Protein AF-A0A8T1TM56-F1 (afdb_monomer)

Foldseek 3Di:
DDDDDDDDDDPPPPPPPPPPPPFFQWAKKKKKFKFLALVCFPDLPGATFKIKIFRDPDDFDWASPQDDPPPPFSIGITIDIDTWLPDCPICCAPPVVCSRRPQFWKKKKFAFAFPCQCVGSVRTGMIMIGRAQQAWAAPGQAKTWHKFAAPLQKIKIWIARGRHRDHDIDIDIDDSVQQVVQGGDRRMGMYIDDGHWFKKKKKFWDQDQPPQPPAAQTQKIKMFTDRRPPFDWDNGWDDPGPRTITIDIDTPVCVQVVNCRNNPQFWKKKKWAFDFPPQQRNVRTGIIMMHRAQQEWGAPDQAKIWHKFAAPLQKIKIWIARGRHPPHTDDMDIDDSVQRVVLGRDRRMGMYIDHGHWKKKKKKFWQQDADFFPPDDATQKIKIFIDSHPDPQDFDRTFDDPGPRTITIDIDTPVCVVVVNCVRRPPFDKDKDWDFAPPDDPDPVRTGIIMMGGDPPDDGDD

Nearest PDB structures (foldseek):
  6fhy-assembly1_A  TM=1.916E-01  e=1.959E-01  Photorhabdus asymbiotica
  7b7c-assembly1_A  TM=1.615E-01  e=6.651E-02  Photorhabdus laumondii
  1e3m-assembly1_A  TM=2.905E-01  e=7.307E+00  Escherichia coli
  1nbi-assembly1_D  TM=2.776E-01  e=9.572E+00  Rattus norvegicus

Organism: NCBI:txid29920

Mean predicted aligned error: 11.41 Å

Structure (mmCIF, N/CA/C/O backbone):
data_AF-A0A8T1TM56-F1
#
_entry.id   AF-A0A8T1TM56-F1
#
loop_
_atom_site.group_PDB
_atom_site.id
_atom_site.type_symbol
_atom_site.label_atom_id
_atom_site.label_alt_id
_atom_site.label_comp_id
_atom_site.label_asym_id
_atom_site.label_entity_id
_atom_site.label_seq_id
_atom_site.pdbx_PDB_ins_code
_atom_site.Cartn_x
_atom_site.Cartn_y
_atom_site.Cartn_z
_atom_site.occupancy
_atom_site.B_iso_or_equiv
_atom_site.auth_seq_id
_atom_site.auth_comp_id
_atom_site.auth_asym_id
_atom_site.auth_atom_id
_atom_site.pdbx_PDB_model_num
ATOM 1 N N . MET A 1 1 ? -39.319 -53.053 -47.010 1.00 33.44 1 MET A N 1
ATOM 2 C CA . MET A 1 1 ? -38.048 -53.493 -47.631 1.00 33.44 1 MET A CA 1
ATOM 3 C C . MET A 1 1 ? -37.377 -52.268 -48.248 1.00 33.44 1 MET A C 1
ATOM 5 O O . MET A 1 1 ? -38.097 -51.521 -48.885 1.00 33.44 1 MET A O 1
ATOM 9 N N . LYS A 1 2 ? -36.079 -52.072 -47.933 1.00 36.56 2 LYS A N 1
ATOM 10 C CA . LYS A 1 2 ? -35.022 -51.106 -48.367 1.00 36.56 2 LYS A CA 1
ATOM 11 C C . LYS A 1 2 ? -35.325 -49.972 -49.393 1.00 36.56 2 LYS A C 1
ATOM 13 O O . LYS A 1 2 ? -36.156 -50.190 -50.260 1.00 36.56 2 LYS A O 1
ATOM 18 N N . PRO A 1 3 ? -34.526 -48.866 -49.450 1.00 42.44 3 PRO A N 1
ATOM 19 C CA . PRO A 1 3 ? -33.247 -48.623 -48.753 1.00 42.44 3 PRO A CA 1
ATOM 20 C C . PRO A 1 3 ? -33.038 -47.230 -48.105 1.00 42.44 3 PRO A C 1
ATOM 22 O O . PRO A 1 3 ? -33.650 -46.222 -48.443 1.00 42.44 3 PRO A O 1
ATOM 25 N N . PHE A 1 4 ? -32.044 -47.229 -47.214 1.00 36.28 4 PHE A N 1
ATOM 26 C CA . PHE A 1 4 ? -31.217 -46.119 -46.734 1.00 36.28 4 PHE A CA 1
ATOM 27 C C . PHE A 1 4 ? -30.741 -45.153 -47.840 1.00 36.28 4 PHE A C 1
ATOM 29 O O . PHE A 1 4 ? -30.242 -45.594 -48.877 1.00 36.28 4 PHE A O 1
ATOM 36 N N . ARG A 1 5 ? -30.744 -43.843 -47.549 1.00 35.78 5 ARG A N 1
ATOM 37 C CA . ARG A 1 5 ? -29.879 -42.845 -48.203 1.00 35.78 5 ARG A CA 1
ATOM 38 C C . ARG A 1 5 ? -29.124 -42.036 -47.146 1.00 35.78 5 ARG A C 1
ATOM 40 O O . ARG A 1 5 ? -29.722 -41.228 -46.445 1.00 35.78 5 ARG A O 1
ATOM 47 N N . LEU A 1 6 ? -27.807 -42.240 -47.076 1.00 34.81 6 LEU A N 1
ATOM 48 C CA . LEU A 1 6 ? -26.863 -41.305 -46.459 1.00 34.81 6 LEU A CA 1
ATOM 49 C C . LEU A 1 6 ? -26.842 -40.012 -47.290 1.00 34.81 6 LEU A C 1
ATOM 51 O O . LEU A 1 6 ? -26.606 -40.063 -48.499 1.00 34.81 6 LEU A O 1
ATOM 55 N N . ARG A 1 7 ? -27.049 -38.858 -46.651 1.00 38.75 7 ARG A N 1
ATOM 56 C CA . ARG A 1 7 ? -26.718 -37.544 -47.215 1.00 38.75 7 ARG A CA 1
ATOM 57 C C . ARG A 1 7 ? -25.568 -36.932 -46.415 1.00 38.75 7 ARG A C 1
ATOM 59 O O . ARG A 1 7 ? -25.733 -36.607 -45.249 1.00 38.75 7 ARG A O 1
ATOM 66 N N . SER A 1 8 ? -24.422 -36.858 -47.093 1.00 34.03 8 SER A N 1
ATOM 67 C CA . SER A 1 8 ? -23.335 -35.875 -46.981 1.00 34.03 8 SER A CA 1
ATOM 68 C C . SER A 1 8 ? -23.067 -35.247 -45.606 1.00 34.03 8 SER A C 1
ATOM 70 O O . SER A 1 8 ? -23.725 -34.281 -45.220 1.00 34.03 8 SER A O 1
ATOM 72 N N . LEU A 1 9 ? -21.992 -35.696 -44.948 1.00 33.31 9 LEU A N 1
ATOM 73 C CA . LEU A 1 9 ? -21.233 -34.830 -44.049 1.00 33.31 9 LEU A CA 1
ATOM 74 C C . LEU A 1 9 ? -20.604 -33.705 -44.883 1.00 33.31 9 LEU A C 1
ATOM 76 O O . LEU A 1 9 ? -19.809 -33.967 -45.786 1.00 33.31 9 LEU A O 1
ATOM 80 N N . GLY A 1 10 ? -20.983 -32.462 -44.592 1.00 33.88 10 GLY A N 1
ATOM 81 C CA . GLY A 1 10 ? -20.265 -31.286 -45.062 1.00 33.88 10 GLY A CA 1
ATOM 82 C C . GLY A 1 10 ? -18.904 -31.234 -44.379 1.00 33.88 10 GLY A C 1
ATOM 83 O O . GLY A 1 10 ? -18.822 -31.096 -43.161 1.00 33.88 10 GLY A O 1
ATOM 84 N N . VAL A 1 11 ? -17.842 -31.371 -45.166 1.00 34.59 11 VAL A N 1
ATOM 85 C CA . VAL A 1 11 ? -16.475 -31.075 -44.739 1.00 34.59 11 VAL A CA 1
ATOM 86 C C . VAL A 1 11 ? -16.396 -29.562 -44.548 1.00 34.59 11 VAL A C 1
ATOM 88 O O . VAL A 1 11 ? -16.284 -28.812 -45.514 1.00 34.59 11 VAL A O 1
ATOM 91 N N . ALA A 1 12 ? -16.512 -29.104 -43.303 1.00 35.00 12 ALA A N 1
ATOM 92 C CA . ALA A 1 12 ? -16.089 -27.763 -42.936 1.00 35.00 12 ALA A CA 1
ATOM 93 C C . ALA A 1 12 ? -14.560 -27.736 -43.042 1.00 35.00 12 ALA A C 1
ATOM 95 O O . ALA A 1 12 ? -13.859 -28.313 -42.212 1.00 35.00 12 ALA A O 1
ATOM 96 N N . ALA A 1 13 ? -14.052 -27.117 -44.106 1.00 35.62 13 ALA A N 1
ATOM 97 C CA . ALA A 1 13 ? -12.645 -26.782 -44.231 1.00 35.62 13 ALA A CA 1
ATOM 98 C C . ALA A 1 13 ? -12.301 -25.754 -43.144 1.00 35.62 13 ALA A C 1
ATOM 100 O O . ALA A 1 13 ? -12.491 -24.552 -43.314 1.00 35.62 13 ALA A O 1
ATOM 101 N N . PHE A 1 14 ? -11.829 -26.245 -42.000 1.00 33.16 14 PHE A N 1
ATOM 102 C CA . PHE A 1 14 ? -11.077 -25.444 -41.048 1.00 33.16 14 PHE A CA 1
ATOM 103 C C . PHE A 1 14 ? -9.739 -25.119 -41.719 1.00 33.16 14 PHE A C 1
ATOM 105 O O . PHE A 1 14 ? -8.826 -25.943 -41.740 1.00 33.16 14 PHE A O 1
ATOM 112 N N . PHE A 1 15 ? -9.631 -23.931 -42.312 1.00 32.38 15 PHE A N 1
ATOM 113 C CA . PHE A 1 15 ? -8.329 -23.338 -42.589 1.00 32.38 15 PHE A CA 1
ATOM 114 C C . PHE A 1 15 ? -7.702 -22.991 -41.237 1.00 32.38 15 PHE A C 1
ATOM 116 O O . PHE A 1 15 ? -7.883 -21.899 -40.704 1.00 32.38 15 PHE A O 1
ATOM 123 N N . LEU A 1 16 ? -6.986 -23.957 -40.660 1.00 32.84 16 LEU A N 1
ATOM 124 C CA . LEU A 1 16 ? -5.926 -23.664 -39.712 1.00 32.84 16 LEU A CA 1
ATOM 125 C C . LEU A 1 16 ? -4.873 -22.895 -40.515 1.00 32.84 16 LEU A C 1
ATOM 127 O O . LEU A 1 16 ? -4.076 -23.486 -41.242 1.00 32.84 16 LEU A O 1
ATOM 131 N N . ALA A 1 17 ? -4.903 -21.567 -40.434 1.00 34.75 17 ALA A N 1
ATOM 132 C CA . ALA A 1 17 ? -3.710 -20.786 -40.690 1.00 34.75 17 ALA A CA 1
ATOM 133 C C . ALA A 1 17 ? -2.727 -21.167 -39.580 1.00 34.75 17 ALA A C 1
ATOM 135 O O . ALA A 1 17 ? -2.726 -20.582 -38.499 1.00 34.75 17 ALA A O 1
ATOM 136 N N . ALA A 1 18 ? -1.946 -22.221 -39.816 1.00 33.09 18 ALA A N 1
ATOM 137 C CA . ALA A 1 18 ? -0.677 -22.371 -39.142 1.00 33.09 18 ALA A CA 1
ATOM 138 C C . ALA A 1 18 ? 0.119 -21.128 -39.544 1.00 33.09 18 ALA A C 1
ATOM 140 O O . ALA A 1 18 ? 0.617 -21.040 -40.665 1.00 33.09 18 ALA A O 1
ATOM 141 N N . ALA A 1 19 ? 0.136 -20.120 -38.670 1.00 34.47 19 ALA A N 1
ATOM 142 C CA . ALA A 1 19 ? 1.209 -19.154 -38.687 1.00 34.47 19 ALA A CA 1
ATOM 143 C C . ALA A 1 19 ? 2.470 -19.996 -38.516 1.00 34.47 19 ALA A C 1
ATOM 145 O O . ALA A 1 19 ? 2.723 -20.537 -37.440 1.00 34.47 19 ALA A O 1
ATOM 146 N N . ASP A 1 20 ? 3.169 -20.211 -39.623 1.00 32.41 20 ASP A N 1
ATOM 147 C CA . ASP A 1 20 ? 4.512 -20.748 -39.632 1.00 32.41 20 ASP A CA 1
ATOM 148 C C . ASP A 1 20 ? 5.365 -19.722 -38.884 1.00 32.41 20 ASP A C 1
ATOM 150 O O . ASP A 1 20 ? 5.883 -18.763 -39.452 1.00 32.41 20 ASP A O 1
ATOM 154 N N . THR A 1 21 ? 5.403 -19.832 -37.556 1.00 41.03 21 THR A N 1
ATOM 155 C CA . THR A 1 21 ? 6.410 -19.164 -36.748 1.00 41.03 21 THR A CA 1
ATOM 156 C C . THR A 1 21 ? 7.691 -19.933 -37.008 1.00 41.03 21 THR A C 1
ATOM 158 O O . THR A 1 21 ? 8.106 -20.756 -36.188 1.00 41.03 21 THR A O 1
ATOM 161 N N . THR A 1 22 ? 8.297 -19.710 -38.173 1.00 40.97 22 THR A N 1
ATOM 162 C CA . THR A 1 22 ? 9.705 -20.013 -38.378 1.00 40.97 22 THR A CA 1
ATOM 163 C C . THR A 1 22 ? 10.432 -19.269 -37.267 1.00 40.97 22 THR A C 1
ATOM 165 O O . THR A 1 22 ? 10.581 -18.048 -37.339 1.00 40.97 22 THR A O 1
ATOM 168 N N . GLN A 1 23 ? 10.776 -19.972 -36.182 1.00 46.00 23 GLN A N 1
ATOM 169 C CA . GLN A 1 23 ? 11.646 -19.426 -35.151 1.00 46.00 23 GLN A CA 1
ATOM 170 C C . GLN A 1 23 ? 12.880 -18.933 -35.893 1.00 46.00 23 GLN A C 1
ATOM 172 O O . GLN A 1 23 ? 13.526 -19.705 -36.609 1.00 46.00 23 GLN A O 1
ATOM 177 N N . ALA A 1 24 ? 13.124 -17.627 -35.821 1.00 53.34 24 ALA A N 1
ATOM 178 C CA . ALA A 1 24 ? 14.288 -17.037 -36.446 1.00 53.34 24 ALA A CA 1
ATOM 179 C C . ALA A 1 24 ? 15.535 -17.776 -35.941 1.00 53.34 24 ALA A C 1
ATOM 181 O O . ALA A 1 24 ? 15.563 -18.241 -34.798 1.00 53.34 24 ALA A O 1
ATOM 182 N N . ALA A 1 25 ? 16.541 -17.932 -36.805 1.00 60.72 25 ALA A N 1
ATOM 183 C CA . ALA A 1 25 ? 17.778 -18.598 -36.422 1.00 60.72 25 ALA A CA 1
ATOM 184 C C . ALA A 1 25 ? 18.311 -17.978 -35.112 1.00 60.72 25 ALA A C 1
ATOM 186 O O . ALA A 1 25 ? 18.329 -16.748 -34.999 1.00 60.72 25 ALA A O 1
ATOM 187 N N . PRO A 1 26 ? 18.688 -18.796 -34.112 1.00 67.25 26 PRO A N 1
ATOM 188 C CA . PRO A 1 26 ? 19.128 -18.283 -32.824 1.00 67.25 26 PRO A CA 1
ATOM 189 C C . PRO A 1 26 ? 20.358 -17.394 -33.017 1.00 67.25 26 PRO A C 1
ATOM 191 O O . PRO A 1 26 ? 21.300 -17.783 -33.708 1.00 67.25 26 PRO A O 1
ATOM 194 N N . ILE A 1 27 ? 20.334 -16.205 -32.413 1.00 75.88 27 ILE A N 1
ATOM 195 C CA . ILE A 1 27 ? 21.499 -15.326 -32.323 1.00 75.88 27 ILE A CA 1
ATOM 196 C C . ILE A 1 27 ? 22.204 -15.585 -30.990 1.00 75.88 27 ILE A C 1
ATOM 198 O O . ILE A 1 27 ? 21.574 -15.911 -29.983 1.00 75.88 27 ILE A O 1
ATOM 202 N N . ASP A 1 28 ? 23.522 -15.462 -30.959 1.00 81.94 28 ASP A N 1
ATOM 203 C CA . ASP A 1 28 ? 24.213 -15.389 -29.678 1.00 81.94 28 ASP A CA 1
ATOM 204 C C . ASP A 1 28 ? 24.053 -13.967 -29.131 1.00 81.94 28 ASP A C 1
ATOM 206 O O . ASP A 1 28 ? 24.032 -12.998 -29.889 1.00 81.94 28 ASP A O 1
ATOM 210 N N . LEU A 1 29 ? 23.906 -13.838 -27.817 1.00 86.69 29 LEU A N 1
ATOM 211 C CA . LEU A 1 29 ? 23.803 -12.570 -27.108 1.00 86.69 29 LEU A CA 1
ATOM 212 C C . LEU A 1 29 ? 24.796 -12.548 -25.951 1.00 86.69 29 LEU A C 1
ATOM 214 O O . LEU A 1 29 ? 24.816 -13.445 -25.100 1.00 86.69 29 LEU A O 1
ATOM 218 N N . GLU A 1 30 ? 25.575 -11.477 -25.897 1.00 90.31 30 GLU A N 1
ATOM 219 C CA . GLU A 1 30 ? 26.407 -11.117 -24.756 1.00 90.31 30 GLU A CA 1
ATOM 220 C C . GLU A 1 30 ? 25.737 -9.966 -24.009 1.00 90.31 30 GLU A C 1
ATOM 222 O O . GLU A 1 30 ? 25.539 -8.886 -24.565 1.00 90.31 30 GLU A O 1
ATOM 227 N N . ALA A 1 31 ? 25.344 -10.218 -22.760 1.00 90.62 31 ALA A N 1
ATOM 228 C CA . ALA A 1 31 ? 24.616 -9.283 -21.918 1.00 90.62 31 ALA A CA 1
ATOM 229 C C . ALA A 1 31 ? 25.491 -8.743 -20.785 1.00 90.62 31 ALA A C 1
ATOM 231 O O . ALA A 1 31 ? 25.945 -9.494 -19.923 1.00 90.62 31 ALA A O 1
ATOM 232 N N . THR A 1 32 ? 25.648 -7.426 -20.741 1.00 92.06 32 THR A N 1
ATOM 233 C CA . THR A 1 32 ? 26.204 -6.694 -19.605 1.00 92.06 32 THR A CA 1
ATOM 234 C C . THR A 1 32 ? 25.086 -6.374 -18.621 1.00 92.06 32 THR A C 1
ATOM 236 O O . THR A 1 32 ? 24.166 -5.623 -18.947 1.00 92.06 32 THR A O 1
ATOM 239 N N . VAL A 1 33 ? 25.169 -6.926 -17.414 1.00 92.44 33 VAL A N 1
ATOM 240 C CA . VAL A 1 33 ? 24.226 -6.730 -16.306 1.00 92.44 33 VAL A CA 1
ATOM 241 C C . VAL A 1 33 ? 24.871 -5.815 -15.271 1.00 92.44 33 VAL A C 1
ATOM 243 O O . VAL A 1 33 ? 25.929 -6.138 -14.745 1.00 92.44 33 VAL A O 1
ATOM 246 N N . VAL A 1 34 ? 24.259 -4.670 -14.982 1.00 93.25 34 VAL A N 1
ATOM 247 C CA . VAL A 1 34 ? 24.831 -3.617 -14.133 1.00 93.25 34 VAL A CA 1
ATOM 248 C C . VAL A 1 34 ? 24.141 -3.582 -12.775 1.00 93.25 34 VAL A C 1
ATOM 250 O O . VAL A 1 34 ? 22.920 -3.435 -12.702 1.00 93.25 34 VAL A O 1
ATOM 253 N N . TYR A 1 35 ? 24.936 -3.638 -11.708 1.00 92.62 35 TYR A N 1
ATOM 254 C CA . TYR A 1 35 ? 24.493 -3.547 -10.315 1.00 92.62 35 TYR A CA 1
ATOM 255 C C . TYR A 1 35 ? 25.014 -2.278 -9.634 1.00 92.62 35 TYR A C 1
ATOM 257 O O . TYR A 1 35 ? 25.984 -1.669 -10.088 1.00 92.62 35 TYR A O 1
ATOM 265 N N . THR A 1 36 ? 24.399 -1.898 -8.512 1.00 91.25 36 THR A N 1
ATOM 266 C CA . THR A 1 36 ? 24.828 -0.760 -7.673 1.00 91.25 36 THR A CA 1
ATOM 267 C C . THR A 1 36 ? 25.642 -1.170 -6.446 1.00 91.25 36 THR A C 1
ATOM 269 O O . THR A 1 36 ? 26.138 -0.307 -5.724 1.00 91.25 36 THR A O 1
ATOM 272 N N . ALA A 1 37 ? 25.795 -2.472 -6.195 1.00 89.56 37 ALA A N 1
ATOM 273 C CA . ALA A 1 37 ? 26.653 -3.004 -5.144 1.00 89.56 37 ALA A CA 1
ATOM 274 C C . ALA A 1 37 ? 27.521 -4.144 -5.687 1.00 89.56 37 ALA A C 1
ATOM 276 O O . ALA A 1 37 ? 27.059 -4.987 -6.451 1.00 89.56 37 ALA A O 1
ATOM 277 N N . SER A 1 38 ? 28.787 -4.194 -5.270 1.00 86.19 38 SER A N 1
ATOM 278 C CA . SER A 1 38 ? 29.739 -5.211 -5.737 1.00 86.19 38 SER A CA 1
ATOM 279 C C . SER A 1 38 ? 29.372 -6.633 -5.302 1.00 86.19 38 SER A C 1
ATOM 281 O O . SER A 1 38 ? 29.678 -7.586 -6.014 1.00 86.19 38 SER A O 1
ATOM 283 N N . GLY A 1 39 ? 28.712 -6.780 -4.147 1.00 83.69 39 GLY A N 1
ATOM 284 C CA . GLY A 1 39 ? 28.292 -8.074 -3.596 1.00 83.69 39 GLY A CA 1
ATOM 285 C C . GLY A 1 39 ? 27.106 -8.722 -4.315 1.00 83.69 39 GLY A C 1
ATOM 286 O O . GLY A 1 39 ? 26.862 -9.909 -4.124 1.00 83.69 39 GLY A O 1
ATOM 287 N N . ASP A 1 40 ? 26.399 -7.967 -5.155 1.00 84.44 40 ASP A N 1
ATOM 288 C CA . ASP A 1 40 ? 25.241 -8.452 -5.914 1.00 84.44 40 ASP A CA 1
ATOM 289 C C . ASP A 1 40 ? 25.647 -9.258 -7.153 1.00 84.44 40 ASP A C 1
ATOM 291 O O . ASP A 1 40 ? 24.851 -9.984 -7.747 1.00 84.44 40 ASP A O 1
ATOM 295 N N . CYS A 1 41 ? 26.910 -9.158 -7.541 1.00 72.25 41 CYS A N 1
ATOM 296 C CA . CYS A 1 41 ? 27.416 -9.773 -8.743 1.00 72.25 41 CYS A CA 1
ATOM 297 C C . CYS A 1 41 ? 27.675 -11.264 -8.587 1.00 72.25 41 CYS A C 1
ATOM 299 O O . CYS A 1 41 ? 28.446 -11.695 -7.733 1.00 72.25 41 CYS A O 1
ATOM 301 N N . GLY A 1 42 ? 27.044 -12.066 -9.445 1.00 65.25 42 GLY A N 1
ATOM 302 C CA . GLY A 1 42 ? 27.126 -13.527 -9.379 1.00 65.25 42 GLY A CA 1
ATOM 303 C C . GLY A 1 42 ? 26.296 -14.143 -8.245 1.00 65.25 42 GLY A C 1
ATOM 304 O O . GLY A 1 42 ? 26.125 -15.360 -8.222 1.00 65.25 42 GLY A O 1
ATOM 305 N N . ALA A 1 43 ? 25.733 -13.325 -7.351 1.00 59.56 43 ALA A N 1
ATOM 306 C CA . ALA A 1 43 ? 24.693 -13.734 -6.424 1.00 59.56 43 ALA A CA 1
ATOM 307 C C . ALA A 1 43 ? 23.335 -13.637 -7.131 1.00 59.56 43 ALA A C 1
ATOM 309 O O . ALA A 1 43 ? 22.988 -12.611 -7.707 1.00 59.56 43 ALA A O 1
ATOM 310 N N . SER A 1 44 ? 22.517 -14.684 -7.060 1.00 59.81 44 SER A N 1
ATOM 311 C CA . SER A 1 44 ? 21.151 -14.697 -7.608 1.00 59.81 44 SER A CA 1
ATOM 312 C C . SER A 1 44 ? 20.160 -13.823 -6.814 1.00 59.81 44 SER A C 1
ATOM 314 O O . SER A 1 44 ? 18.960 -14.080 -6.844 1.00 59.81 44 SER A O 1
ATOM 316 N N . THR A 1 45 ? 20.647 -12.851 -6.038 1.00 65.94 45 THR A N 1
ATOM 317 C CA . THR A 1 45 ? 19.863 -12.085 -5.056 1.00 65.94 45 THR A CA 1
ATOM 318 C C . THR A 1 45 ? 19.865 -10.578 -5.300 1.00 65.94 45 THR A C 1
ATOM 320 O O . THR A 1 45 ? 18.960 -9.900 -4.822 1.00 65.94 45 THR A O 1
ATOM 323 N N . GLY A 1 46 ? 20.852 -10.038 -6.019 1.00 78.56 46 GLY A N 1
ATOM 324 C CA . GLY A 1 46 ? 20.907 -8.611 -6.326 1.00 78.56 46 GLY A CA 1
ATOM 325 C C . GLY A 1 46 ? 19.974 -8.237 -7.475 1.00 78.56 46 GLY A C 1
ATOM 326 O O . GLY A 1 46 ? 19.931 -8.936 -8.485 1.00 78.56 46 GLY A O 1
ATOM 327 N N . THR A 1 47 ? 19.241 -7.127 -7.348 1.00 90.12 47 THR A N 1
ATOM 328 C CA . THR A 1 47 ? 18.438 -6.588 -8.460 1.00 90.12 47 THR A CA 1
ATOM 329 C C . THR A 1 47 ? 19.310 -5.656 -9.301 1.00 90.12 47 THR A C 1
ATOM 331 O O . THR A 1 47 ? 19.782 -4.644 -8.776 1.00 90.12 47 THR A O 1
ATOM 334 N N . PRO A 1 48 ? 19.542 -5.950 -10.589 1.00 93.31 48 PRO A N 1
ATOM 335 C CA . PRO A 1 48 ? 20.312 -5.060 -11.440 1.00 93.31 48 PRO A CA 1
ATOM 336 C C . PRO A 1 48 ? 19.510 -3.821 -11.815 1.00 93.31 48 PRO A C 1
ATOM 338 O O . PRO A 1 48 ? 18.281 -3.833 -11.874 1.00 93.31 48 PRO A O 1
ATOM 341 N N . VAL A 1 49 ? 20.234 -2.755 -12.133 1.00 95.00 49 VAL A N 1
ATOM 342 C CA . VAL A 1 49 ? 19.654 -1.497 -12.601 1.00 95.00 49 VAL A CA 1
ATOM 343 C C . VAL A 1 49 ? 19.629 -1.409 -14.121 1.00 95.00 49 VAL A C 1
ATOM 345 O O . VAL A 1 49 ? 18.847 -0.648 -14.663 1.00 95.00 49 VAL A O 1
ATOM 348 N N . LEU A 1 50 ? 20.457 -2.149 -14.853 1.00 95.56 50 LEU A N 1
ATOM 349 C CA . LEU A 1 50 ? 20.472 -2.080 -16.316 1.00 95.56 50 LEU A CA 1
ATOM 350 C C . LEU A 1 50 ? 20.997 -3.387 -16.897 1.00 95.56 50 LEU A C 1
ATOM 352 O O . LEU A 1 50 ? 21.992 -3.917 -16.411 1.00 95.56 50 LEU A O 1
ATOM 356 N N . VAL A 1 51 ? 20.375 -3.876 -17.964 1.00 94.81 51 VAL A N 1
ATOM 357 C CA . VAL A 1 51 ? 20.907 -4.979 -18.770 1.00 94.81 51 VAL A CA 1
ATOM 358 C C . VAL A 1 51 ? 21.032 -4.503 -20.206 1.00 94.81 51 VAL A C 1
ATOM 360 O O . VAL A 1 51 ? 20.057 -4.024 -20.773 1.00 94.81 51 VAL A O 1
ATOM 363 N N . THR A 1 52 ? 22.210 -4.640 -20.802 1.00 94.50 52 THR A N 1
ATOM 364 C CA . THR A 1 52 ? 22.427 -4.363 -22.228 1.00 94.50 52 THR A CA 1
ATOM 365 C C . THR A 1 52 ? 22.961 -5.615 -22.894 1.00 94.50 52 THR A C 1
ATOM 367 O O . THR A 1 52 ? 24.039 -6.064 -22.525 1.00 94.50 52 THR A O 1
ATOM 370 N N . ALA A 1 53 ? 22.236 -6.167 -23.861 1.00 92.38 53 ALA A N 1
ATOM 371 C CA . ALA A 1 53 ? 22.663 -7.314 -24.646 1.00 92.38 53 ALA A CA 1
ATOM 372 C C . ALA A 1 53 ? 22.900 -6.938 -26.106 1.00 92.38 53 ALA A C 1
ATOM 374 O O . ALA A 1 53 ? 22.117 -6.194 -26.698 1.00 92.38 53 ALA A O 1
ATOM 375 N N . VAL A 1 54 ? 23.974 -7.466 -26.681 1.00 91.75 54 VAL A N 1
ATOM 376 C CA . VAL A 1 54 ? 24.355 -7.252 -28.081 1.00 91.75 54 VAL A CA 1
ATOM 377 C C . VAL A 1 54 ? 24.756 -8.581 -28.727 1.00 91.75 54 VAL A C 1
ATOM 379 O O . VAL A 1 54 ? 25.237 -9.472 -28.017 1.00 91.75 54 VAL A O 1
ATOM 382 N N . PRO A 1 55 ? 24.595 -8.737 -30.054 1.00 87.56 55 PRO A N 1
ATOM 383 C CA . PRO A 1 55 ? 25.210 -9.847 -30.772 1.00 87.56 55 PRO A CA 1
ATOM 384 C C . PRO A 1 55 ? 26.738 -9.800 -30.600 1.00 87.56 55 PRO A C 1
ATOM 386 O O . PRO A 1 55 ? 27.342 -8.752 -30.857 1.00 87.56 55 PRO A O 1
ATOM 389 N N . PRO A 1 56 ? 27.391 -10.882 -30.142 1.00 80.81 56 PRO A N 1
ATOM 390 C CA . PRO A 1 56 ? 28.805 -10.840 -29.829 1.00 80.81 56 PRO A CA 1
ATOM 391 C C . PRO A 1 56 ? 29.646 -10.892 -31.109 1.00 80.81 56 PRO A C 1
ATOM 393 O O . PRO A 1 56 ? 29.317 -11.571 -32.080 1.00 80.81 56 PRO A O 1
ATOM 396 N N . SER A 1 57 ? 30.781 -10.194 -31.102 1.00 76.81 57 SER A N 1
ATOM 397 C CA . SER A 1 57 ? 31.763 -10.231 -32.196 1.00 76.81 57 SER A CA 1
ATOM 398 C C . SER A 1 57 ? 32.708 -11.442 -32.123 1.00 76.81 57 SER A C 1
ATOM 400 O O . SER A 1 57 ? 33.496 -11.669 -33.041 1.00 76.81 57 SER A O 1
ATOM 402 N N . SER A 1 58 ? 32.650 -12.214 -31.031 1.00 77.38 58 SER A N 1
ATOM 403 C CA . SER A 1 58 ? 33.454 -13.414 -30.766 1.00 77.38 58 SER A CA 1
ATOM 404 C C . SER A 1 58 ? 32.715 -14.365 -29.810 1.00 77.38 58 SER A C 1
ATOM 406 O O . SER A 1 58 ? 31.567 -14.117 -29.458 1.00 77.38 58 SER A O 1
ATOM 408 N N . SER A 1 59 ? 33.333 -15.471 -29.384 1.00 79.31 59 SER A N 1
ATOM 409 C CA . SER A 1 59 ? 32.716 -16.361 -28.392 1.00 79.31 59 SER A CA 1
ATOM 410 C C . SER A 1 59 ? 32.524 -15.637 -27.054 1.00 79.31 59 SER A C 1
ATOM 412 O O . SER A 1 59 ? 33.510 -15.240 -26.432 1.00 79.31 59 SER A O 1
ATOM 414 N N . CYS A 1 60 ? 31.275 -15.509 -26.601 1.00 82.50 60 CYS A N 1
ATOM 415 C CA . CYS A 1 60 ? 30.951 -14.866 -25.329 1.00 82.50 60 CYS A CA 1
ATOM 416 C C . CYS A 1 60 ? 31.586 -15.615 -24.144 1.00 82.50 60 CYS A C 1
ATOM 418 O O . CYS A 1 60 ? 31.473 -16.840 -24.034 1.00 82.50 60 CYS A O 1
ATOM 420 N N . ALA A 1 61 ? 32.225 -14.872 -23.239 1.00 83.56 61 ALA A N 1
ATOM 421 C CA . ALA A 1 61 ? 32.805 -15.396 -22.007 1.00 83.56 61 ALA A CA 1
ATOM 422 C C . ALA A 1 61 ? 32.097 -14.782 -20.795 1.00 83.56 61 ALA A C 1
ATOM 424 O O . ALA A 1 61 ? 32.140 -13.573 -20.577 1.00 83.56 61 ALA A O 1
ATOM 425 N N . THR A 1 62 ? 31.451 -15.620 -19.983 1.00 83.56 62 THR A N 1
ATOM 426 C CA . THR A 1 62 ? 30.785 -15.157 -18.761 1.00 83.56 62 THR A CA 1
ATOM 427 C C . THR A 1 62 ? 31.804 -14.588 -17.784 1.00 83.56 62 THR A C 1
ATOM 429 O O . THR A 1 62 ? 32.830 -15.218 -17.519 1.00 83.56 62 THR A O 1
ATOM 432 N N . SER A 1 63 ? 31.488 -13.442 -17.193 1.00 81.25 63 SER A N 1
ATOM 433 C CA . SER A 1 63 ? 32.332 -12.782 -16.204 1.00 81.25 63 SER A CA 1
ATOM 434 C C . SER A 1 63 ? 31.494 -12.379 -15.003 1.00 81.25 63 SER A C 1
ATOM 436 O O . SER A 1 63 ? 30.463 -11.727 -15.141 1.00 81.25 63 SER A O 1
ATOM 438 N N . VAL A 1 64 ? 31.971 -12.742 -13.816 1.00 72.25 64 VAL A N 1
ATOM 439 C CA . VAL A 1 64 ? 31.430 -12.284 -12.526 1.00 72.25 64 VAL A CA 1
ATOM 440 C C . VAL A 1 64 ? 32.379 -11.296 -11.838 1.00 72.25 64 VAL A C 1
ATOM 442 O O . VAL A 1 64 ? 32.231 -11.004 -10.654 1.00 72.25 64 VAL A O 1
ATOM 445 N N . LEU A 1 65 ? 33.389 -10.798 -12.562 1.00 66.69 65 LEU A N 1
ATOM 446 C CA . LEU A 1 65 ? 34.357 -9.833 -12.046 1.00 66.69 65 LEU A CA 1
ATOM 447 C C . LEU A 1 65 ? 33.697 -8.460 -11.914 1.00 66.69 65 LEU A C 1
ATOM 449 O O . LEU A 1 65 ? 33.741 -7.646 -12.831 1.00 66.69 65 LEU A O 1
ATOM 453 N N . CYS A 1 66 ? 33.115 -8.199 -10.747 1.00 74.69 66 CYS A N 1
ATOM 454 C CA . CYS A 1 66 ? 32.496 -6.919 -10.431 1.00 74.69 66 CYS A CA 1
ATOM 455 C C . CYS A 1 66 ? 33.480 -5.865 -9.969 1.00 74.69 66 CYS A C 1
ATOM 457 O O . CYS A 1 66 ? 33.496 -5.414 -8.823 1.00 74.69 66 CYS A O 1
ATOM 459 N N . THR A 1 67 ? 34.297 -5.459 -10.929 1.00 88.25 67 THR A N 1
ATOM 460 C CA . THR A 1 67 ? 35.108 -4.257 -10.824 1.00 88.25 67 THR A CA 1
ATOM 461 C C . THR A 1 67 ? 34.230 -3.054 -11.127 1.00 88.25 67 THR A C 1
ATOM 463 O O . THR A 1 67 ? 33.535 -3.030 -12.143 1.00 88.25 67 THR A O 1
ATOM 466 N N . GLU A 1 68 ? 34.278 -2.045 -10.262 1.00 90.75 68 GLU A N 1
ATOM 467 C CA . GLU A 1 68 ? 33.553 -0.798 -10.481 1.00 90.75 68 GLU A CA 1
ATOM 468 C C . GLU A 1 68 ? 33.928 -0.192 -11.839 1.00 90.75 68 GLU A C 1
ATOM 470 O O . GLU A 1 68 ? 35.094 0.127 -12.087 1.00 90.75 68 GLU A O 1
ATOM 475 N N . THR A 1 69 ? 32.948 -0.057 -12.728 1.00 89.38 69 THR A N 1
ATOM 476 C CA . THR A 1 69 ? 33.173 0.382 -14.104 1.00 89.38 69 THR A CA 1
ATOM 477 C C . THR A 1 69 ? 32.002 1.240 -14.585 1.00 89.38 69 THR A C 1
ATOM 479 O O . THR A 1 69 ? 30.882 0.737 -14.672 1.00 89.38 69 THR A O 1
ATOM 482 N N . PRO A 1 70 ? 32.248 2.508 -14.963 1.00 88.31 70 PRO A N 1
ATOM 483 C CA . PRO A 1 70 ? 33.521 3.238 -14.863 1.00 88.31 70 PRO A CA 1
ATOM 484 C C . PRO A 1 70 ? 33.949 3.501 -13.411 1.00 88.31 70 PRO A C 1
ATOM 486 O O . PRO A 1 70 ? 33.124 3.457 -12.502 1.00 88.31 70 PRO A O 1
ATOM 489 N N . ALA A 1 71 ? 35.225 3.810 -13.175 1.00 89.75 71 ALA A N 1
ATOM 490 C CA . ALA A 1 71 ? 35.695 4.157 -11.833 1.00 89.75 71 ALA A CA 1
ATOM 491 C C . ALA A 1 71 ? 34.912 5.356 -11.256 1.00 89.75 71 ALA A C 1
ATOM 493 O O . ALA A 1 71 ? 34.645 6.324 -11.970 1.00 89.75 71 ALA A O 1
ATOM 494 N N . SER A 1 72 ? 34.574 5.306 -9.962 1.00 88.25 72 SER A N 1
ATOM 495 C CA . SER A 1 72 ? 33.761 6.318 -9.254 1.00 88.25 72 SER A CA 1
ATOM 496 C C . SER A 1 72 ? 32.295 6.441 -9.712 1.00 88.25 72 SER A C 1
ATOM 498 O O . SER A 1 72 ? 31.615 7.411 -9.366 1.00 88.25 72 SER A O 1
ATOM 500 N N . SER A 1 73 ? 31.778 5.482 -10.483 1.00 89.94 73 SER A N 1
ATOM 501 C CA . SER A 1 73 ? 30.362 5.437 -10.875 1.00 89.94 73 SER A CA 1
ATOM 502 C C . SER A 1 73 ? 29.456 4.795 -9.816 1.00 89.94 73 SER A C 1
ATOM 504 O O . SER A 1 73 ? 28.262 5.111 -9.766 1.00 89.94 73 SER A O 1
ATOM 506 N N . SER A 1 74 ? 30.020 3.943 -8.955 1.00 92.62 74 SER A N 1
ATOM 507 C CA . SER A 1 74 ? 29.317 2.968 -8.111 1.00 92.62 74 SER A CA 1
ATOM 508 C C . SER A 1 74 ? 28.487 1.956 -8.913 1.00 92.62 74 SER A C 1
ATOM 510 O O . SER A 1 74 ? 27.449 1.496 -8.442 1.00 92.62 74 SER A O 1
ATOM 512 N N . LEU A 1 75 ? 28.930 1.634 -10.132 1.00 93.31 75 LEU A N 1
ATOM 513 C CA . LEU A 1 75 ? 28.316 0.640 -11.008 1.00 93.31 75 LEU A CA 1
ATOM 514 C C . LEU A 1 75 ? 29.243 -0.560 -11.172 1.00 93.31 75 LEU A C 1
ATOM 516 O O . LEU A 1 75 ? 30.438 -0.407 -11.422 1.00 93.31 75 LEU A O 1
ATOM 520 N N . PHE A 1 76 ? 28.679 -1.755 -11.057 1.00 92.69 76 PHE A N 1
ATOM 521 C CA . PHE A 1 76 ? 29.412 -3.015 -11.076 1.00 92.69 76 PHE A CA 1
ATOM 522 C C . PHE A 1 76 ? 28.820 -3.915 -12.168 1.00 92.69 76 PHE A C 1
ATOM 524 O O . PHE A 1 76 ? 27.786 -4.544 -11.937 1.00 92.69 76 PHE A O 1
ATOM 531 N N . PRO A 1 77 ? 29.393 -3.922 -13.385 1.00 91.44 77 PRO A N 1
ATOM 532 C CA . PRO A 1 77 ? 28.907 -4.762 -14.470 1.00 91.44 77 PRO A CA 1
ATOM 533 C C . PRO A 1 77 ? 29.392 -6.214 -14.356 1.00 91.44 77 PRO A C 1
ATOM 535 O O . PRO A 1 77 ? 30.537 -6.476 -13.991 1.00 91.44 77 PRO A O 1
ATOM 538 N N . ALA A 1 78 ? 28.533 -7.149 -14.753 1.00 90.12 78 ALA A N 1
ATOM 539 C CA . ALA A 1 78 ? 28.822 -8.565 -14.963 1.00 90.12 78 ALA A CA 1
ATOM 540 C C . ALA A 1 78 ? 28.405 -8.986 -16.384 1.00 90.12 78 ALA A C 1
ATOM 542 O O . ALA A 1 78 ? 27.517 -8.371 -16.975 1.00 90.12 78 ALA A O 1
ATOM 543 N N . THR A 1 79 ? 29.006 -10.048 -16.920 1.00 89.38 79 THR A N 1
ATOM 544 C CA . THR A 1 79 ? 28.725 -10.551 -18.276 1.00 89.38 79 THR A CA 1
ATOM 545 C C . THR A 1 79 ? 27.987 -11.884 -18.221 1.00 89.38 79 THR A C 1
ATOM 547 O O . THR A 1 79 ? 28.482 -12.859 -17.648 1.00 89.38 79 THR A O 1
ATOM 550 N N . VAL A 1 80 ? 26.829 -11.945 -18.875 1.00 87.88 80 VAL A N 1
ATOM 551 C CA . VAL A 1 80 ? 25.990 -13.136 -19.039 1.00 87.88 80 VAL A CA 1
ATOM 552 C C . VAL A 1 80 ? 25.891 -13.481 -20.522 1.00 87.88 80 VAL A C 1
ATOM 554 O O . VAL A 1 80 ? 25.567 -12.632 -21.343 1.00 87.88 80 VAL A O 1
ATOM 557 N N . CYS A 1 81 ? 26.124 -14.745 -20.864 1.00 86.25 81 CYS A N 1
ATOM 558 C CA . CYS A 1 81 ? 26.004 -15.245 -22.232 1.00 86.25 81 CYS A CA 1
ATOM 559 C C . CYS A 1 81 ? 24.672 -15.979 -22.429 1.00 86.25 81 CYS A C 1
ATOM 561 O O . CYS A 1 81 ? 24.231 -16.726 -21.547 1.00 86.25 81 CYS A O 1
ATOM 563 N N . SER A 1 82 ? 24.039 -15.802 -23.587 1.00 81.00 82 SER A N 1
ATOM 564 C CA . SER A 1 82 ? 22.800 -16.491 -23.959 1.00 81.00 82 SER A CA 1
ATOM 565 C C . SER A 1 82 ? 22.789 -16.836 -25.445 1.00 81.00 82 SER A C 1
ATOM 567 O O . SER A 1 82 ? 23.207 -16.026 -26.258 1.00 81.00 82 SER A O 1
ATOM 569 N N . THR A 1 83 ? 22.258 -18.003 -25.806 1.00 69.88 83 THR A N 1
ATOM 570 C CA . THR A 1 83 ? 22.053 -18.419 -27.201 1.00 69.88 83 THR A CA 1
ATOM 571 C C . THR A 1 83 ? 20.548 -18.467 -27.484 1.00 69.88 83 THR A C 1
ATOM 573 O O . THR A 1 83 ? 19.830 -19.335 -26.987 1.00 69.88 83 THR A O 1
ATOM 576 N N . THR A 1 84 ? 20.007 -17.459 -28.167 1.00 69.75 84 THR A N 1
ATOM 577 C CA . THR A 1 84 ? 18.558 -17.308 -28.413 1.00 69.75 84 THR A CA 1
ATOM 578 C C . THR A 1 84 ? 18.295 -16.215 -29.432 1.00 69.75 84 THR A C 1
ATOM 580 O O . THR A 1 84 ? 19.015 -15.238 -29.493 1.00 69.75 84 THR A O 1
ATOM 583 N N . ASP A 1 85 ? 17.193 -16.298 -30.163 1.00 64.31 85 ASP A N 1
ATOM 584 C CA . ASP A 1 85 ? 16.723 -15.283 -31.119 1.00 64.31 85 ASP A CA 1
ATOM 585 C C . ASP A 1 85 ? 16.489 -13.855 -30.557 1.00 64.31 85 ASP A C 1
ATOM 587 O O . ASP A 1 85 ? 16.129 -12.972 -31.321 1.00 64.31 85 ASP A O 1
ATOM 591 N N . GLY A 1 86 ? 16.687 -13.577 -29.262 1.00 60.94 86 GLY A N 1
ATOM 592 C CA . GLY A 1 86 ? 16.679 -12.216 -28.694 1.00 60.94 86 GLY A CA 1
ATOM 593 C C . GLY A 1 86 ? 15.365 -11.430 -28.798 1.00 60.94 86 GLY A C 1
ATOM 594 O O . GLY A 1 86 ? 15.290 -10.317 -28.294 1.00 60.94 86 GLY A O 1
ATOM 595 N N . THR A 1 87 ? 14.334 -11.992 -29.427 1.00 73.38 87 THR A N 1
ATOM 596 C CA . THR A 1 87 ? 13.049 -11.328 -29.653 1.00 73.38 87 THR A CA 1
ATOM 597 C C . THR A 1 87 ? 12.183 -11.331 -28.396 1.00 73.38 87 THR A C 1
ATOM 599 O O . THR A 1 87 ? 12.444 -12.069 -27.444 1.00 73.38 87 THR A O 1
ATOM 602 N N . ALA A 1 88 ? 11.067 -10.601 -28.437 1.00 65.94 88 ALA A N 1
ATOM 603 C CA . ALA A 1 88 ? 10.031 -10.635 -27.406 1.00 65.94 88 ALA A CA 1
ATOM 604 C C . ALA A 1 88 ? 9.524 -12.054 -27.074 1.00 65.94 88 ALA A C 1
ATOM 606 O O . ALA A 1 88 ? 9.058 -12.293 -25.963 1.00 65.94 88 ALA A O 1
ATOM 607 N N . ASN A 1 89 ? 9.642 -13.007 -28.007 1.00 71.94 89 ASN A N 1
ATOM 608 C CA . ASN A 1 89 ? 9.288 -14.417 -27.801 1.00 71.94 89 ASN A CA 1
ATOM 609 C C . ASN A 1 89 ? 10.507 -15.310 -27.507 1.00 71.94 89 ASN A C 1
ATOM 611 O O . ASN A 1 89 ? 10.354 -16.500 -27.233 1.00 71.94 89 ASN A O 1
ATOM 615 N N . GLY A 1 90 ? 11.709 -14.742 -27.520 1.00 75.75 90 GLY A N 1
ATOM 616 C CA . GLY A 1 90 ? 12.958 -15.444 -27.301 1.00 75.75 90 GLY A CA 1
ATOM 617 C C . GLY A 1 90 ? 13.227 -15.803 -25.847 1.00 75.75 90 GLY A C 1
ATOM 618 O O . GLY A 1 90 ? 12.713 -15.187 -24.908 1.00 75.75 90 GLY A O 1
ATOM 619 N N . ALA A 1 91 ? 14.086 -16.801 -25.644 1.00 79.56 91 ALA A N 1
ATOM 620 C CA . ALA A 1 91 ? 14.472 -17.297 -24.326 1.00 79.56 91 ALA A CA 1
ATOM 621 C C . ALA A 1 91 ? 15.254 -16.260 -23.497 1.00 79.56 91 ALA A C 1
ATOM 623 O O . ALA A 1 91 ? 15.203 -16.302 -22.266 1.00 79.56 91 ALA A O 1
ATOM 624 N N . PHE A 1 92 ? 15.951 -15.305 -24.130 1.00 85.25 92 PHE A N 1
ATOM 625 C CA . PHE A 1 92 ? 16.591 -14.206 -23.392 1.00 85.25 92 PHE A CA 1
ATOM 626 C C . PHE A 1 92 ? 15.540 -13.371 -22.657 1.00 85.25 92 PHE A C 1
ATOM 628 O O . PHE A 1 92 ? 15.633 -13.169 -21.449 1.00 85.25 92 PHE A O 1
ATOM 635 N N . ILE A 1 93 ? 14.497 -12.959 -23.370 1.00 85.62 93 ILE A N 1
ATOM 636 C CA . ILE A 1 93 ? 13.447 -12.098 -22.836 1.00 85.62 93 ILE A CA 1
ATOM 637 C C . ILE A 1 93 ? 12.521 -12.859 -21.890 1.00 85.62 93 ILE A C 1
ATOM 639 O O . ILE A 1 93 ? 12.262 -12.382 -20.793 1.00 85.62 93 ILE A O 1
ATOM 643 N N . ASN A 1 94 ? 12.052 -14.048 -22.271 1.00 85.31 94 ASN A N 1
ATOM 644 C CA . ASN A 1 94 ? 11.039 -14.770 -21.491 1.00 85.31 94 ASN A CA 1
ATOM 645 C C . ASN A 1 94 ? 11.602 -15.575 -20.319 1.00 85.31 94 ASN A C 1
ATOM 647 O O . ASN A 1 94 ? 10.852 -15.935 -19.415 1.00 85.31 94 ASN A O 1
ATOM 651 N N . THR A 1 95 ? 12.905 -15.862 -20.319 1.00 86.44 95 THR A N 1
ATOM 652 C CA . THR A 1 95 ? 13.514 -16.724 -19.298 1.00 86.44 95 THR A CA 1
ATOM 653 C C . THR A 1 95 ? 14.675 -16.039 -18.596 1.00 86.44 95 THR A C 1
ATOM 655 O O . THR A 1 95 ? 14.720 -16.023 -17.366 1.00 86.44 95 THR A O 1
ATOM 658 N N . LYS A 1 96 ? 15.627 -15.461 -19.342 1.00 88.75 96 LYS A N 1
ATOM 659 C CA . LYS A 1 96 ? 16.826 -14.869 -18.729 1.00 88.75 96 LYS A CA 1
ATOM 660 C C . LYS A 1 96 ? 16.523 -13.557 -18.013 1.00 88.75 96 LYS A C 1
ATOM 662 O O . LYS A 1 96 ? 16.916 -13.432 -16.860 1.00 88.75 96 LYS A O 1
ATOM 667 N N . LEU A 1 97 ? 15.810 -12.615 -18.633 1.00 90.44 97 LEU A N 1
ATOM 668 C CA . LEU A 1 97 ? 15.474 -11.344 -17.981 1.00 90.44 97 LEU A CA 1
ATOM 669 C C . LEU A 1 97 ? 14.630 -11.528 -16.705 1.00 90.44 97 LEU A C 1
ATOM 671 O O . LEU A 1 97 ? 15.018 -10.955 -15.689 1.00 90.44 97 LEU A O 1
ATOM 675 N N . PRO A 1 98 ? 13.570 -12.363 -16.669 1.00 91.00 98 PRO A N 1
ATOM 676 C CA . PRO A 1 98 ? 12.860 -12.675 -15.428 1.00 91.00 98 PRO A CA 1
ATOM 677 C C . PRO A 1 98 ? 13.749 -13.299 -14.353 1.00 91.00 98 PRO A C 1
ATOM 679 O O . PRO A 1 98 ? 13.604 -12.973 -13.182 1.00 91.00 98 PRO A O 1
ATOM 682 N N . ALA A 1 99 ? 14.700 -14.162 -14.724 1.00 89.56 99 ALA A N 1
ATOM 683 C CA . ALA A 1 99 ? 15.649 -14.719 -13.761 1.00 89.56 99 ALA A CA 1
ATOM 684 C C . ALA A 1 99 ? 16.628 -13.661 -13.219 1.00 89.56 99 ALA A C 1
ATOM 686 O O . ALA A 1 99 ? 17.037 -13.744 -12.065 1.00 89.56 99 ALA A O 1
ATOM 687 N N . ILE A 1 100 ? 16.995 -12.676 -14.044 1.00 89.88 100 ILE A N 1
ATOM 688 C CA . ILE A 1 100 ? 17.920 -11.592 -13.694 1.00 89.88 100 ILE A CA 1
ATOM 689 C C . ILE A 1 100 ? 17.238 -10.528 -12.816 1.00 89.88 100 ILE A C 1
ATOM 691 O O . ILE A 1 100 ? 17.814 -10.100 -11.821 1.00 89.88 100 ILE A O 1
ATOM 695 N N . PHE A 1 101 ? 16.025 -10.094 -13.167 1.00 91.31 101 PHE A N 1
ATOM 696 C CA . PHE A 1 101 ? 15.282 -9.066 -12.426 1.00 91.31 101 PHE A CA 1
ATOM 697 C C . PHE A 1 101 ? 14.427 -9.630 -11.281 1.00 91.31 101 PHE A C 1
ATOM 699 O O . PHE A 1 101 ? 13.986 -8.874 -10.414 1.00 91.31 101 PHE A O 1
ATOM 706 N N . GLY A 1 102 ? 14.180 -10.941 -11.257 1.00 90.88 102 GLY A N 1
ATOM 707 C CA . GLY A 1 102 ? 13.274 -11.567 -10.300 1.00 90.88 102 GLY A CA 1
ATOM 708 C C . GLY A 1 102 ? 11.867 -10.978 -10.407 1.00 90.88 102 GLY A C 1
ATOM 709 O O . GLY A 1 102 ? 11.290 -10.895 -11.490 1.00 90.88 102 GLY A O 1
ATOM 710 N N . SER A 1 103 ? 11.323 -10.541 -9.271 1.00 89.44 103 SER A N 1
ATOM 711 C CA . SER A 1 103 ? 10.008 -9.889 -9.196 1.00 89.44 103 SER A CA 1
ATOM 712 C C . SER A 1 103 ? 10.035 -8.396 -9.545 1.00 89.44 103 SER A C 1
ATOM 714 O O . SER A 1 103 ? 8.983 -7.755 -9.543 1.00 89.44 103 SER A O 1
ATOM 716 N N . SER A 1 104 ? 11.212 -7.818 -9.801 1.00 92.31 104 SER A N 1
ATOM 717 C CA . SER A 1 104 ? 11.342 -6.387 -10.066 1.00 92.31 104 SER A CA 1
ATOM 718 C C . SER A 1 104 ? 10.809 -6.037 -11.460 1.00 92.31 104 SER A C 1
ATOM 720 O O . SER A 1 104 ? 11.111 -6.741 -12.427 1.00 92.31 104 SER A O 1
ATOM 722 N N . PRO A 1 105 ? 10.032 -4.948 -11.602 1.00 95.00 105 PRO A N 1
ATOM 723 C CA . PRO A 1 105 ? 9.516 -4.523 -12.896 1.00 95.00 105 PRO A CA 1
ATOM 724 C C . PRO A 1 105 ? 10.644 -4.013 -13.796 1.00 95.00 105 PRO A C 1
ATOM 726 O O . PRO A 1 105 ? 11.569 -3.355 -13.324 1.00 95.00 105 PRO A O 1
ATOM 729 N N . TYR A 1 106 ? 10.548 -4.246 -15.101 1.00 95.69 106 TYR A N 1
ATOM 730 C CA . TYR A 1 106 ? 11.518 -3.743 -16.073 1.00 95.69 106 TYR A CA 1
ATOM 731 C C . TYR A 1 106 ? 10.863 -3.394 -17.411 1.00 95.69 106 TYR A C 1
ATOM 733 O O . TYR A 1 106 ? 9.817 -3.938 -17.774 1.00 95.69 106 TYR A O 1
ATOM 741 N N . VAL A 1 107 ? 11.495 -2.485 -18.154 1.00 95.94 107 VAL A N 1
ATOM 742 C CA . VAL A 1 107 ? 11.119 -2.112 -19.527 1.00 95.94 107 VAL A CA 1
ATOM 743 C C . VAL A 1 107 ? 12.262 -2.486 -20.463 1.00 95.94 107 VAL A C 1
ATOM 745 O O . VAL A 1 107 ? 13.399 -2.085 -20.237 1.00 95.94 107 VAL A O 1
ATOM 748 N N . VAL A 1 108 ? 11.958 -3.247 -21.507 1.00 94.12 108 VAL A N 1
ATOM 749 C CA . VAL A 1 108 ? 12.875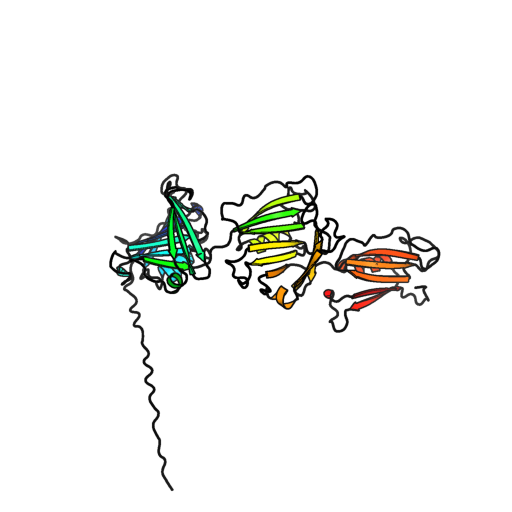 -3.692 -22.557 1.00 94.12 108 VAL A CA 1
ATOM 750 C C . VAL A 1 108 ? 12.719 -2.804 -23.782 1.00 94.12 108 VAL A C 1
ATOM 752 O O . VAL A 1 108 ? 11.600 -2.527 -24.203 1.00 94.12 108 VAL A O 1
ATOM 755 N N . VAL A 1 109 ? 13.841 -2.411 -24.371 1.00 93.25 109 VAL A N 1
ATOM 756 C CA . VAL A 1 109 ? 13.957 -1.766 -25.677 1.00 93.25 109 VAL A CA 1
ATOM 757 C C . VAL A 1 109 ? 14.782 -2.682 -26.574 1.00 93.25 109 VAL A C 1
ATOM 759 O O . VAL A 1 109 ? 15.965 -2.891 -26.318 1.00 93.25 109 VAL A O 1
ATOM 762 N N . GLU A 1 110 ? 14.177 -3.216 -27.626 1.00 91.75 110 GLU A N 1
ATOM 763 C CA . GLU A 1 110 ? 14.901 -3.860 -28.722 1.00 91.75 110 GLU A CA 1
ATOM 764 C C . GLU A 1 110 ? 15.174 -2.821 -29.806 1.00 91.75 110 GLU A C 1
ATOM 766 O O . GLU A 1 110 ? 14.241 -2.182 -30.296 1.00 91.75 110 GLU A O 1
ATOM 771 N N . ALA A 1 111 ? 16.434 -2.674 -30.199 1.00 92.00 111 ALA A N 1
ATOM 772 C CA . ALA A 1 111 ? 16.855 -1.834 -31.307 1.00 92.00 111 ALA A CA 1
ATOM 773 C C . ALA A 1 111 ? 17.284 -2.707 -32.486 1.00 92.00 111 ALA A C 1
ATOM 775 O O . ALA A 1 111 ? 18.150 -3.577 -32.351 1.00 92.00 111 ALA A O 1
ATOM 776 N N . TYR A 1 112 ? 16.712 -2.440 -33.652 1.00 91.19 112 TYR A N 1
ATOM 777 C CA . TYR A 1 112 ? 17.015 -3.129 -34.898 1.00 91.19 112 TYR A CA 1
ATOM 778 C C . TYR A 1 112 ? 17.839 -2.232 -35.823 1.00 91.19 112 TYR A C 1
ATOM 780 O O . TYR A 1 112 ? 17.929 -1.017 -35.641 1.00 91.19 112 TYR A O 1
ATOM 788 N N . THR A 1 113 ? 18.465 -2.843 -36.823 1.00 91.81 113 THR A N 1
ATOM 789 C CA . THR A 1 113 ? 19.197 -2.116 -37.861 1.00 91.81 113 THR A CA 1
ATOM 790 C C . THR A 1 113 ? 18.259 -1.135 -38.565 1.00 91.81 113 THR A C 1
ATOM 792 O O . THR A 1 113 ? 17.141 -1.491 -38.942 1.00 91.81 113 THR A O 1
ATOM 795 N N . ILE A 1 114 ? 18.725 0.105 -38.740 1.00 90.88 114 ILE A N 1
ATOM 796 C CA . ILE A 1 114 ? 17.916 1.210 -39.266 1.00 90.88 114 ILE A CA 1
ATOM 797 C C . ILE A 1 114 ? 17.335 0.857 -40.640 1.00 90.88 114 ILE A C 1
ATOM 799 O O . ILE A 1 114 ? 18.058 0.436 -41.545 1.00 90.88 114 ILE A O 1
ATOM 803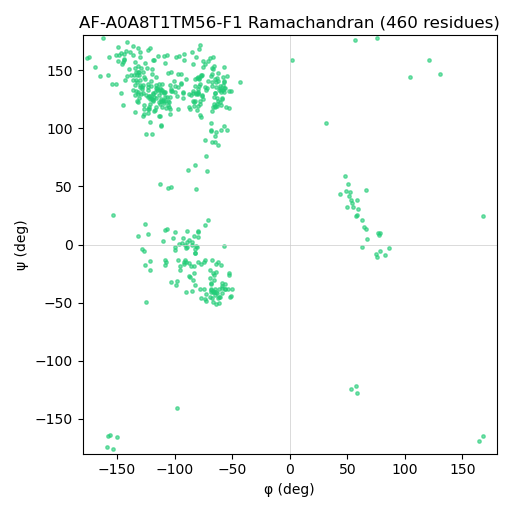 N N . GLY A 1 115 ? 16.033 1.087 -40.803 1.00 87.38 115 GLY A N 1
ATOM 804 C CA . GLY A 1 115 ? 15.281 0.845 -42.031 1.00 87.38 115 GLY A CA 1
ATOM 805 C C . GLY A 1 115 ? 14.755 -0.582 -42.190 1.00 87.38 115 GLY A C 1
ATOM 806 O O . GLY A 1 115 ? 14.051 -0.846 -43.167 1.00 87.38 115 GLY A O 1
ATOM 807 N N . LEU A 1 116 ? 15.056 -1.494 -41.258 1.00 87.50 116 LEU A N 1
ATOM 808 C CA . LEU A 1 116 ? 14.607 -2.889 -41.323 1.00 87.50 116 LEU A CA 1
ATOM 809 C C . LEU A 1 116 ? 13.299 -3.150 -40.565 1.00 87.50 116 LEU A C 1
ATOM 811 O O . LEU A 1 116 ? 12.815 -4.276 -40.572 1.00 87.50 116 LEU A O 1
ATOM 815 N N . ASN A 1 117 ? 12.681 -2.140 -39.953 1.00 86.31 117 ASN A N 1
ATOM 816 C CA . ASN A 1 117 ? 11.354 -2.146 -39.325 1.00 86.31 117 ASN A CA 1
ATOM 817 C C . ASN A 1 117 ? 11.068 -3.393 -38.474 1.00 86.31 117 ASN A C 1
ATOM 819 O O . ASN A 1 117 ? 9.986 -3.977 -38.539 1.00 86.31 117 ASN A O 1
ATOM 823 N N . CYS A 1 118 ? 12.053 -3.804 -37.674 1.00 87.81 118 CYS A N 1
ATOM 824 C CA . CYS A 1 118 ? 11.973 -4.979 -36.808 1.00 87.81 118 CYS A CA 1
ATOM 825 C C . CYS A 1 118 ? 11.612 -6.295 -37.534 1.00 87.81 118 CYS A C 1
ATOM 827 O O . CYS A 1 118 ? 10.922 -7.143 -36.956 1.00 87.81 118 CYS A O 1
ATOM 829 N N . SER A 1 119 ? 12.037 -6.445 -38.796 1.00 80.94 119 SER A N 1
ATOM 830 C CA . SER A 1 119 ? 11.622 -7.538 -39.689 1.00 80.94 119 SER A CA 1
ATOM 831 C C . SER A 1 119 ? 12.149 -8.910 -39.273 1.00 80.94 119 SER A C 1
ATOM 833 O O . SER A 1 119 ? 11.415 -9.891 -39.385 1.00 80.94 119 SER A O 1
ATOM 835 N N . ALA A 1 120 ? 13.392 -9.001 -38.790 1.00 80.62 120 ALA A N 1
ATOM 836 C CA . ALA A 1 120 ? 13.991 -10.266 -38.373 1.00 80.62 120 ALA A CA 1
ATOM 837 C C . ALA A 1 120 ? 14.826 -10.132 -37.093 1.00 80.62 120 ALA A C 1
ATOM 839 O O . ALA A 1 120 ? 15.430 -9.099 -36.820 1.00 80.62 120 ALA A O 1
ATOM 840 N N . ALA A 1 121 ? 14.905 -11.222 -36.325 1.00 75.19 121 ALA A N 1
ATOM 841 C CA . ALA A 1 121 ? 15.742 -11.318 -35.125 1.00 75.19 121 ALA A CA 1
ATOM 842 C C . ALA A 1 121 ? 17.232 -11.069 -35.408 1.00 75.19 121 ALA A C 1
ATOM 844 O O . ALA A 1 121 ? 17.939 -10.491 -34.591 1.00 75.19 121 ALA A O 1
ATOM 845 N N . THR A 1 122 ? 17.705 -11.470 -36.590 1.00 80.00 122 THR A N 1
ATOM 846 C CA . THR A 1 122 ? 19.085 -11.246 -37.043 1.00 80.00 122 THR A CA 1
ATOM 847 C C . THR A 1 122 ? 19.434 -9.771 -37.207 1.00 80.00 122 THR A C 1
ATOM 849 O O . THR A 1 122 ? 20.612 -9.434 -37.259 1.00 80.00 122 THR A O 1
ATOM 852 N N . ASP A 1 123 ? 18.428 -8.899 -37.279 1.00 85.56 123 ASP A N 1
ATOM 853 C CA . ASP A 1 123 ? 18.614 -7.461 -37.441 1.00 85.56 123 ASP A CA 1
ATOM 854 C C . ASP A 1 123 ? 18.710 -6.735 -36.093 1.00 85.56 123 ASP A C 1
ATOM 856 O O . ASP A 1 123 ? 18.920 -5.520 -36.081 1.00 85.56 123 ASP A O 1
ATOM 860 N N . ILE A 1 124 ? 18.551 -7.449 -34.968 1.00 87.31 124 ILE A N 1
ATOM 861 C CA . ILE A 1 124 ? 18.723 -6.898 -33.622 1.00 87.31 124 ILE A CA 1
ATOM 862 C C . ILE A 1 124 ? 20.168 -6.425 -33.466 1.00 87.31 124 ILE A C 1
ATOM 864 O O . ILE A 1 124 ? 21.120 -7.187 -33.604 1.00 87.31 124 ILE A O 1
ATOM 868 N N . THR A 1 125 ? 20.323 -5.151 -33.126 1.00 91.19 125 THR A N 1
ATOM 869 C CA . THR A 1 125 ? 21.618 -4.522 -32.844 1.00 91.19 125 THR A CA 1
ATOM 870 C C . THR A 1 125 ? 21.883 -4.440 -31.346 1.00 91.19 125 THR A C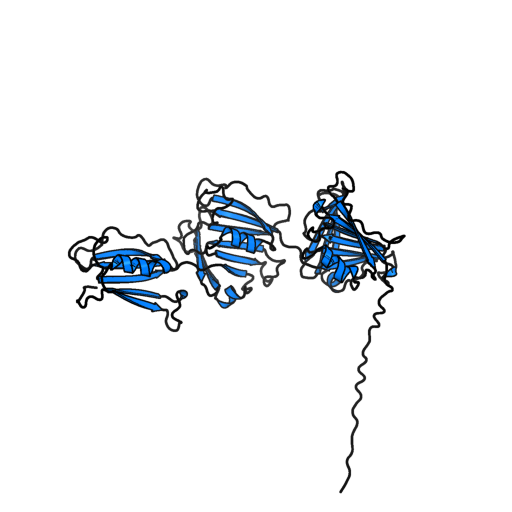 1
ATOM 872 O O . THR A 1 125 ? 23.023 -4.577 -30.902 1.00 91.19 125 THR A O 1
ATOM 875 N N . THR A 1 126 ? 20.843 -4.220 -30.540 1.00 92.62 126 THR A N 1
ATOM 876 C CA . THR A 1 126 ? 20.950 -4.097 -29.083 1.00 92.62 126 THR A CA 1
ATOM 877 C C . THR A 1 126 ? 19.605 -4.388 -28.429 1.00 92.62 126 THR A C 1
ATOM 879 O O . THR A 1 126 ? 18.554 -4.033 -28.956 1.00 92.62 126 THR A O 1
ATOM 882 N N . ILE A 1 127 ? 19.642 -4.991 -27.248 1.00 92.56 127 ILE A N 1
ATOM 883 C CA . ILE A 1 127 ? 18.510 -5.113 -26.333 1.00 92.56 127 ILE A CA 1
ATOM 884 C C . ILE A 1 127 ? 18.904 -4.412 -25.040 1.00 92.56 127 ILE A C 1
ATOM 886 O O . ILE A 1 127 ? 19.923 -4.749 -24.440 1.00 92.56 127 ILE A O 1
ATOM 890 N N . THR A 1 128 ? 18.109 -3.455 -24.581 1.00 94.88 128 THR A N 1
ATOM 891 C CA . THR A 1 128 ? 18.341 -2.766 -23.309 1.00 94.88 128 THR A CA 1
ATOM 892 C C . THR A 1 128 ? 17.146 -2.952 -22.392 1.00 94.88 128 THR A C 1
ATOM 894 O O . THR A 1 128 ? 16.043 -2.549 -22.735 1.00 94.88 128 THR A O 1
ATOM 897 N N . ALA A 1 129 ? 17.353 -3.539 -21.217 1.00 95.88 129 ALA A N 1
ATOM 898 C CA . ALA A 1 129 ? 16.339 -3.651 -20.179 1.00 95.88 129 ALA A CA 1
ATOM 899 C C . ALA A 1 129 ? 16.670 -2.722 -19.006 1.00 95.88 129 ALA A C 1
ATOM 901 O O . ALA A 1 129 ? 17.742 -2.807 -18.404 1.00 95.88 129 ALA A O 1
ATOM 902 N N . TYR A 1 130 ? 15.729 -1.842 -18.689 1.00 97.31 130 TYR A N 1
ATOM 903 C CA . TYR A 1 130 ? 15.799 -0.846 -17.628 1.00 97.31 130 TYR A CA 1
ATOM 904 C C . TYR A 1 130 ? 14.985 -1.316 -16.424 1.00 97.31 130 TYR A C 1
ATOM 906 O O . TYR A 1 130 ? 13.820 -1.682 -16.596 1.00 97.31 130 TYR A O 1
ATOM 914 N N . LEU A 1 131 ? 15.549 -1.246 -15.215 1.00 96.69 131 LEU A N 1
ATOM 915 C CA . LEU A 1 131 ? 14.780 -1.404 -13.980 1.00 96.69 131 LEU A CA 1
ATOM 916 C C . LEU A 1 131 ? 13.696 -0.320 -13.926 1.00 96.69 131 LEU A C 1
ATOM 918 O O . LEU A 1 131 ? 13.976 0.879 -13.959 1.00 96.69 131 LEU A O 1
ATOM 922 N N . ALA A 1 132 ? 12.441 -0.746 -13.869 1.00 95.81 132 ALA A N 1
ATOM 923 C CA . ALA A 1 132 ? 11.280 0.122 -13.978 1.00 95.81 132 ALA A CA 1
ATOM 924 C C . ALA A 1 132 ? 10.645 0.379 -12.613 1.00 95.81 132 ALA A C 1
ATOM 926 O O . ALA A 1 132 ? 9.440 0.223 -12.430 1.00 95.81 132 ALA A O 1
ATOM 927 N N . ASP A 1 133 ? 11.455 0.760 -11.633 1.00 93.38 133 ASP A N 1
ATOM 928 C CA . ASP A 1 133 ? 10.988 1.135 -10.300 1.00 93.38 133 ASP A CA 1
ATOM 929 C C . ASP A 1 133 ? 10.703 2.645 -10.187 1.00 93.38 133 ASP A C 1
ATOM 931 O O . ASP A 1 133 ? 10.297 3.111 -9.136 1.00 93.38 133 ASP A O 1
ATOM 935 N N . GLY A 1 134 ? 10.902 3.441 -11.239 1.00 92.06 134 GLY A N 1
ATOM 936 C CA . GLY A 1 134 ? 10.718 4.896 -11.229 1.00 92.06 134 GLY A CA 1
ATOM 937 C C . GLY A 1 134 ? 11.823 5.695 -10.525 1.00 92.06 134 GLY A C 1
ATOM 938 O O . GLY A 1 134 ? 11.860 6.926 -10.680 1.00 92.06 134 GLY A O 1
ATOM 939 N N . LYS A 1 135 ? 12.742 5.039 -9.800 1.00 92.06 135 LYS A N 1
ATOM 940 C CA . LYS A 1 135 ? 13.900 5.679 -9.155 1.00 92.06 135 LYS A CA 1
ATOM 941 C C . LYS A 1 135 ? 14.897 6.167 -10.195 1.00 92.06 135 LYS A C 1
ATOM 943 O O . LYS A 1 135 ? 14.881 5.761 -11.357 1.00 92.06 135 LYS A O 1
ATOM 948 N N . CYS A 1 136 ? 15.753 7.088 -9.761 1.00 93.88 136 CYS A N 1
ATOM 949 C CA . CYS A 1 136 ? 16.881 7.521 -10.564 1.00 93.88 136 CYS A CA 1
ATOM 950 C C . CYS A 1 136 ? 17.997 6.481 -10.508 1.00 93.88 136 CYS A C 1
ATOM 952 O O . CYS A 1 136 ? 18.546 6.225 -9.437 1.00 93.88 136 CYS A O 1
ATOM 954 N N . HIS A 1 137 ? 18.377 5.952 -11.666 1.00 94.44 137 HIS A N 1
ATOM 955 C CA . HIS A 1 137 ? 19.462 4.986 -11.796 1.00 94.44 137 HIS A CA 1
ATOM 956 C C . HIS A 1 137 ? 20.567 5.549 -12.672 1.00 94.44 137 HIS A C 1
ATOM 958 O O . HIS A 1 137 ? 20.310 6.039 -13.772 1.00 94.44 137 HIS A O 1
ATOM 964 N N . LYS A 1 138 ? 21.813 5.477 -12.203 1.00 94.25 138 LYS A N 1
ATOM 965 C CA . LYS A 1 138 ? 22.973 5.854 -13.016 1.00 94.25 138 LYS A CA 1
ATOM 966 C C . LYS A 1 138 ? 23.192 4.819 -14.116 1.00 94.25 138 LYS A C 1
ATOM 968 O O . LYS A 1 138 ? 23.098 3.621 -13.877 1.00 94.25 138 LYS A O 1
ATOM 973 N N . THR A 1 139 ? 23.556 5.290 -15.301 1.00 92.44 139 THR A N 1
ATOM 974 C CA . THR A 1 139 ? 24.111 4.445 -16.374 1.00 92.44 139 THR A CA 1
ATOM 975 C C . THR A 1 139 ? 25.600 4.703 -16.582 1.00 92.44 139 THR A C 1
ATOM 977 O O . THR A 1 139 ? 26.257 3.959 -17.297 1.00 92.44 139 THR A O 1
ATOM 980 N N . ASP A 1 140 ? 26.111 5.796 -16.008 1.00 90.38 140 ASP A N 1
ATOM 981 C CA . ASP A 1 140 ? 27.504 6.236 -16.039 1.00 90.38 140 ASP A CA 1
ATOM 982 C C . ASP A 1 140 ? 27.717 7.263 -14.898 1.00 90.38 140 ASP A C 1
ATOM 984 O O . ASP A 1 140 ? 26.780 7.672 -14.210 1.00 90.38 140 ASP A O 1
ATOM 988 N N . THR A 1 141 ? 28.940 7.751 -14.738 1.00 92.50 141 THR A N 1
ATOM 989 C CA . THR A 1 141 ? 29.362 8.903 -13.927 1.00 92.50 141 THR A CA 1
ATOM 990 C C . THR A 1 141 ? 28.595 10.198 -14.217 1.00 92.50 141 THR A C 1
ATOM 992 O O . THR A 1 141 ? 28.485 11.051 -13.338 1.00 92.50 141 THR A O 1
ATOM 995 N N . SER A 1 142 ? 28.047 10.359 -15.427 1.00 93.56 142 SER A N 1
ATOM 996 C CA . SER A 1 142 ? 27.372 11.586 -15.878 1.00 93.56 142 SER A CA 1
ATOM 997 C C . SER A 1 142 ? 26.016 11.351 -16.541 1.00 93.56 142 SER A C 1
ATOM 999 O O . SER A 1 142 ? 25.430 12.291 -17.062 1.00 93.56 142 SER A O 1
ATOM 1001 N N . LYS A 1 143 ? 25.479 10.131 -16.527 1.00 95.00 143 LYS A N 1
ATOM 1002 C CA . LYS A 1 143 ? 24.193 9.814 -17.161 1.00 95.00 143 LYS A CA 1
ATOM 1003 C C . LYS A 1 143 ? 23.330 8.989 -16.230 1.00 95.00 143 LYS A C 1
ATOM 1005 O O . LYS A 1 143 ? 23.833 8.198 -15.431 1.00 95.00 143 LYS A O 1
ATOM 1010 N N . SER A 1 144 ? 22.027 9.178 -16.340 1.00 96.12 144 SER A N 1
ATOM 1011 C CA . SER A 1 144 ? 21.053 8.444 -15.546 1.00 96.12 144 SER A CA 1
ATOM 1012 C C . SER A 1 144 ? 19.754 8.263 -16.307 1.00 96.12 144 SER A C 1
ATOM 1014 O O . SER A 1 144 ? 19.546 8.849 -17.374 1.00 96.12 144 SER A O 1
ATOM 1016 N N . TYR A 1 145 ? 18.877 7.432 -15.764 1.00 96.69 145 TYR A N 1
ATOM 1017 C CA . TYR A 1 145 ? 17.556 7.212 -16.308 1.00 96.69 145 TYR A CA 1
ATOM 1018 C C . TYR A 1 145 ? 16.520 7.005 -15.196 1.00 96.69 145 TYR A C 1
ATOM 1020 O O . TYR A 1 145 ? 16.855 6.733 -14.043 1.00 96.69 145 TYR A O 1
ATOM 1028 N N . ARG A 1 146 ? 15.249 7.128 -15.575 1.00 95.50 146 ARG A N 1
ATOM 1029 C CA . ARG A 1 146 ? 14.090 6.620 -14.835 1.00 95.50 146 ARG A CA 1
ATOM 1030 C C . ARG A 1 146 ? 13.227 5.828 -15.794 1.00 95.50 146 ARG A C 1
ATOM 1032 O O . ARG A 1 146 ? 12.964 6.311 -16.895 1.00 95.50 146 ARG A O 1
ATOM 1039 N N . ALA A 1 147 ? 12.756 4.664 -15.380 1.00 96.06 147 ALA A N 1
ATOM 1040 C CA . ALA A 1 147 ? 11.781 3.906 -16.149 1.00 96.06 147 ALA A CA 1
ATOM 1041 C C . ALA A 1 147 ? 10.564 3.578 -15.287 1.00 96.06 147 ALA A C 1
ATOM 1043 O O . ALA A 1 147 ? 10.694 3.303 -14.096 1.00 96.06 147 ALA A O 1
ATOM 1044 N N . THR A 1 148 ? 9.384 3.618 -15.893 1.00 94.44 148 THR A N 1
ATOM 1045 C CA . THR A 1 148 ? 8.126 3.210 -15.266 1.00 94.44 148 THR A CA 1
ATOM 1046 C C . THR A 1 148 ? 7.322 2.352 -16.227 1.00 94.44 148 THR A C 1
ATOM 1048 O O . THR A 1 148 ? 7.331 2.600 -17.435 1.00 94.44 148 THR A O 1
ATOM 1051 N N . ARG A 1 149 ? 6.591 1.380 -15.691 1.00 93.56 149 ARG A N 1
ATOM 1052 C CA . ARG A 1 149 ? 5.687 0.493 -16.416 1.00 93.56 149 ARG A CA 1
ATOM 1053 C C . ARG A 1 149 ? 4.369 0.376 -15.662 1.00 93.56 149 ARG A C 1
ATOM 1055 O O . ARG A 1 149 ? 4.351 0.079 -14.468 1.00 93.56 149 ARG A O 1
ATOM 1062 N N . SER A 1 150 ? 3.278 0.592 -16.373 1.00 91.38 150 SER A N 1
ATOM 1063 C CA . SER A 1 150 ? 1.915 0.529 -15.858 1.00 91.38 150 SER A CA 1
ATOM 1064 C C . SER A 1 150 ? 1.323 -0.873 -16.034 1.00 91.38 150 SER A C 1
ATOM 1066 O O . SER A 1 150 ? 1.820 -1.691 -16.811 1.00 91.38 150 SER A O 1
ATOM 1068 N N . ALA A 1 151 ? 0.234 -1.162 -15.319 1.00 89.69 151 ALA A N 1
ATOM 1069 C CA . ALA A 1 151 ? -0.475 -2.442 -15.421 1.00 89.69 151 ALA A CA 1
ATOM 1070 C C . ALA A 1 151 ? -1.141 -2.660 -16.795 1.00 89.69 151 ALA A C 1
ATOM 1072 O O . ALA A 1 151 ? -1.323 -3.797 -17.215 1.00 89.69 151 ALA A O 1
ATOM 1073 N N . ASP A 1 152 ? -1.451 -1.583 -17.522 1.00 88.88 152 ASP A N 1
ATOM 1074 C CA . ASP A 1 152 ? -1.972 -1.621 -18.896 1.00 88.88 152 ASP A CA 1
ATOM 1075 C C . ASP A 1 152 ? -0.879 -1.845 -19.962 1.00 88.88 152 ASP A C 1
ATOM 1077 O O . ASP A 1 152 ? -1.134 -1.698 -21.154 1.00 88.88 152 ASP A O 1
ATOM 1081 N N . ASN A 1 153 ? 0.340 -2.193 -19.536 1.00 90.50 153 ASN A N 1
ATOM 1082 C CA . ASN A 1 153 ? 1.537 -2.372 -20.360 1.00 90.50 153 ASN A CA 1
ATOM 1083 C C . ASN A 1 153 ? 2.093 -1.091 -21.003 1.00 90.50 153 ASN A C 1
ATOM 1085 O O . ASN A 1 153 ? 3.083 -1.177 -21.732 1.00 90.50 153 ASN A O 1
ATOM 1089 N N . SER A 1 154 ? 1.537 0.091 -20.714 1.00 92.00 154 SER A N 1
ATOM 1090 C CA . SER A 1 154 ? 2.193 1.348 -21.081 1.00 92.00 154 SER A CA 1
ATOM 1091 C C . SER A 1 154 ? 3.486 1.535 -20.285 1.00 92.00 154 SER A C 1
ATOM 1093 O O . SER A 1 154 ? 3.638 1.047 -19.159 1.00 92.00 154 SER A O 1
ATOM 1095 N N . ALA A 1 155 ? 4.451 2.236 -20.872 1.00 94.38 155 ALA A N 1
ATOM 1096 C CA . ALA A 1 155 ? 5.749 2.453 -20.251 1.00 94.38 155 ALA A CA 1
ATOM 1097 C C . ALA A 1 155 ? 6.311 3.833 -20.580 1.00 94.38 155 ALA A C 1
ATOM 1099 O O . ALA A 1 155 ? 5.956 4.466 -21.575 1.00 94.38 155 ALA A O 1
ATOM 1100 N N . THR A 1 156 ? 7.206 4.319 -19.731 1.00 94.38 156 THR A N 1
ATOM 1101 C CA . THR A 1 156 ? 7.976 5.536 -19.978 1.00 94.38 156 THR A CA 1
ATOM 1102 C C . THR A 1 156 ? 9.421 5.293 -19.589 1.00 94.38 156 THR A C 1
ATOM 1104 O O . THR A 1 156 ? 9.691 4.796 -18.500 1.00 94.38 156 THR A O 1
ATOM 1107 N N . ILE A 1 157 ? 10.346 5.689 -20.454 1.00 95.56 157 ILE A N 1
ATOM 1108 C CA . ILE A 1 157 ? 11.776 5.749 -20.168 1.00 95.56 157 ILE A CA 1
ATOM 1109 C C . ILE A 1 157 ? 12.198 7.206 -20.317 1.00 95.56 157 ILE A C 1
ATOM 1111 O O . ILE A 1 157 ? 11.979 7.828 -21.355 1.00 95.56 157 ILE A O 1
ATOM 1115 N N . LYS A 1 158 ? 12.796 7.764 -19.270 1.00 95.44 158 LYS A N 1
ATOM 1116 C CA . LYS A 1 158 ? 13.412 9.090 -19.277 1.00 95.44 158 LYS A CA 1
ATOM 1117 C C . LYS A 1 158 ? 14.906 8.922 -19.120 1.00 95.44 158 LYS A C 1
ATOM 1119 O O . LYS A 1 158 ? 15.336 8.382 -18.106 1.00 95.44 158 LYS A O 1
ATOM 1124 N N . THR A 1 159 ? 15.689 9.392 -20.077 1.00 96.25 159 THR A N 1
ATOM 1125 C CA . THR A 1 159 ? 17.152 9.427 -19.972 1.00 96.25 159 THR A CA 1
ATOM 1126 C C . THR A 1 159 ? 17.617 10.853 -19.727 1.00 96.25 159 THR A C 1
ATOM 1128 O O . THR A 1 159 ? 16.976 11.807 -20.166 1.00 96.25 159 THR A O 1
ATOM 1131 N N . TYR A 1 160 ? 18.707 11.000 -18.982 1.00 96.12 160 TYR A N 1
ATOM 1132 C CA . TYR A 1 160 ? 19.226 12.280 -18.514 1.00 96.12 160 TYR A CA 1
ATOM 1133 C C . TYR A 1 160 ? 20.717 12.393 -18.810 1.00 96.12 160 TYR A C 1
ATOM 1135 O O . TYR A 1 160 ? 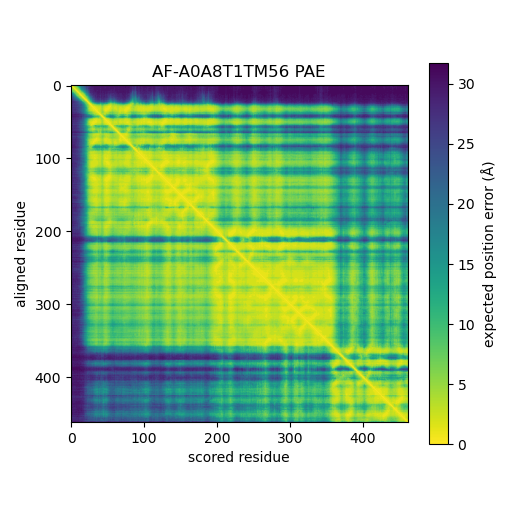21.465 11.412 -18.749 1.00 96.12 160 TYR A O 1
ATOM 1143 N N . THR A 1 161 ? 21.168 13.620 -19.060 1.00 96.25 161 THR A N 1
ATOM 1144 C CA . THR A 1 161 ? 22.582 13.941 -19.312 1.00 96.25 161 THR A CA 1
ATOM 1145 C C . THR A 1 161 ? 23.364 14.253 -18.034 1.00 96.25 161 THR A C 1
ATOM 1147 O O . THR A 1 161 ? 24.453 14.816 -18.108 1.00 96.25 161 THR A O 1
ATOM 1150 N N . ASN A 1 162 ? 22.791 13.972 -16.862 1.00 94.88 162 ASN A N 1
ATOM 1151 C CA . ASN A 1 162 ? 23.475 14.023 -15.575 1.00 94.88 162 ASN A CA 1
ATOM 1152 C C . ASN A 1 162 ? 23.195 12.746 -14.770 1.00 94.88 162 ASN A C 1
ATOM 1154 O O . ASN A 1 162 ? 22.322 11.963 -15.131 1.00 94.88 162 ASN A O 1
ATOM 1158 N N . ALA A 1 163 ? 23.922 12.528 -13.673 1.00 92.69 163 ALA A N 1
ATOM 1159 C CA . ALA A 1 163 ? 23.809 11.318 -12.850 1.00 92.69 163 ALA A CA 1
ATOM 1160 C C . ALA A 1 163 ? 22.692 11.362 -11.781 1.00 92.69 163 ALA A C 1
ATOM 1162 O O . ALA A 1 163 ? 22.577 10.430 -10.991 1.00 92.69 163 ALA A O 1
ATOM 1163 N N . VAL A 1 164 ? 21.906 12.445 -11.719 1.00 92.19 164 VAL A N 1
ATOM 1164 C CA . VAL A 1 164 ? 20.911 12.708 -10.652 1.00 92.19 164 VAL A CA 1
ATOM 1165 C C . VAL A 1 164 ? 19.500 12.971 -11.197 1.00 92.19 164 VAL A C 1
ATOM 1167 O O . VAL A 1 164 ? 18.649 13.522 -10.503 1.00 92.19 164 VAL A O 1
ATOM 1170 N N . CYS A 1 165 ? 19.248 12.595 -12.451 1.00 93.19 165 CYS A N 1
ATOM 1171 C CA . CYS A 1 165 ? 17.953 12.698 -13.119 1.00 93.19 165 CYS A CA 1
ATOM 1172 C C . CYS A 1 165 ? 17.291 14.087 -13.068 1.00 93.19 165 CYS A C 1
ATOM 1174 O O . CYS A 1 165 ? 16.090 14.187 -12.798 1.00 93.19 165 CYS A O 1
ATOM 1176 N N . SER A 1 166 ? 18.050 15.158 -13.324 1.00 90.69 166 SER A N 1
ATOM 1177 C CA . SER A 1 166 ? 17.520 16.534 -13.261 1.00 90.69 166 SER A CA 1
ATOM 1178 C C . SER A 1 166 ? 17.720 17.386 -14.518 1.00 90.69 166 SER A C 1
ATOM 1180 O O . SER A 1 166 ? 16.994 18.362 -14.695 1.00 90.69 166 SER A O 1
ATOM 1182 N N . THR A 1 167 ? 18.632 17.021 -15.427 1.00 90.31 167 THR A N 1
ATOM 1183 C CA . THR A 1 167 ? 18.972 17.840 -16.608 1.00 90.31 167 THR A CA 1
ATOM 1184 C C . THR A 1 167 ? 18.977 17.011 -17.894 1.00 90.31 167 THR A C 1
ATOM 1186 O O . THR A 1 167 ? 19.331 15.833 -17.873 1.00 90.31 167 THR A O 1
ATOM 1189 N N . GLY A 1 168 ? 18.621 17.645 -19.020 1.00 82.94 168 GLY A N 1
ATOM 1190 C CA . GLY A 1 168 ? 18.783 17.074 -20.363 1.00 82.94 168 GLY A CA 1
ATOM 1191 C C . GLY A 1 168 ? 17.897 15.858 -20.612 1.00 82.94 168 GLY A C 1
ATOM 1192 O O . GLY A 1 168 ? 18.390 14.826 -21.055 1.00 82.94 168 GLY A O 1
ATOM 1193 N N . VAL A 1 169 ? 16.611 15.963 -20.262 1.00 92.06 169 VAL A N 1
ATOM 1194 C CA . VAL A 1 169 ? 15.683 14.833 -20.325 1.00 92.06 169 VAL A CA 1
ATOM 1195 C C . VAL A 1 169 ? 15.243 14.531 -21.758 1.00 92.06 169 VAL A C 1
ATOM 1197 O O . VAL A 1 169 ? 14.739 15.408 -22.458 1.00 92.06 169 VAL A O 1
ATOM 1200 N N . VAL A 1 170 ? 15.378 13.271 -22.165 1.00 93.12 170 VAL A N 1
ATOM 1201 C CA . VAL A 1 170 ? 14.713 12.705 -23.346 1.00 93.12 170 VAL A CA 1
ATOM 1202 C C . VAL A 1 170 ? 13.688 11.693 -22.856 1.00 93.12 170 VAL A C 1
ATOM 1204 O O . VAL A 1 170 ? 13.998 10.865 -22.002 1.00 93.12 170 VAL A O 1
ATOM 1207 N N . VAL A 1 171 ? 12.455 11.786 -23.357 1.00 91.88 171 VAL A N 1
ATOM 1208 C CA . VAL A 1 171 ? 11.335 10.940 -22.930 1.00 91.88 171 VAL A CA 1
ATOM 1209 C C . VAL A 1 171 ? 10.922 10.035 -24.082 1.00 91.88 171 VAL A C 1
ATOM 1211 O O . VAL A 1 171 ? 10.535 10.523 -25.140 1.00 91.88 171 VAL A O 1
ATOM 1214 N N . SER A 1 172 ? 10.948 8.731 -23.834 1.00 91.19 172 SER A N 1
ATOM 1215 C CA . SER A 1 172 ? 10.374 7.707 -24.701 1.00 91.19 172 SER A CA 1
ATOM 1216 C C . SER A 1 172 ? 9.149 7.122 -24.011 1.00 91.19 172 SER A C 1
ATOM 1218 O O . SER A 1 172 ? 9.242 6.645 -22.880 1.00 91.19 172 SER A O 1
ATOM 1220 N N . THR A 1 173 ? 7.997 7.165 -24.672 1.00 90.75 173 THR A N 1
ATOM 1221 C CA . THR A 1 173 ? 6.731 6.630 -24.154 1.00 90.75 173 THR A CA 1
ATOM 1222 C C . THR A 1 173 ? 6.233 5.490 -25.020 1.00 90.75 173 THR A C 1
ATOM 1224 O O . THR A 1 173 ? 6.330 5.559 -26.243 1.00 90.75 173 THR A O 1
ATOM 1227 N N . VAL A 1 174 ? 5.630 4.494 -24.385 1.00 90.75 174 VAL A N 1
ATOM 1228 C CA . VAL A 1 174 ? 4.983 3.354 -25.032 1.00 90.75 174 VAL A CA 1
ATOM 1229 C C . VAL A 1 174 ? 3.513 3.393 -24.672 1.00 90.75 174 VAL A C 1
ATOM 1231 O O . VAL A 1 174 ? 3.176 3.468 -23.487 1.00 90.75 174 VAL A O 1
ATOM 1234 N N . SER A 1 175 ? 2.638 3.355 -25.675 1.00 90.94 175 SER A N 1
ATOM 1235 C CA . SER A 1 175 ? 1.205 3.253 -25.419 1.00 90.94 175 SER A CA 1
ATOM 1236 C C . SER A 1 175 ? 0.846 1.858 -24.888 1.00 90.94 175 SER A C 1
ATOM 1238 O O . SER A 1 175 ? 1.569 0.889 -25.113 1.00 90.94 175 SER A O 1
ATOM 1240 N N . ALA A 1 176 ? -0.292 1.734 -24.203 1.00 89.94 176 ALA A N 1
ATOM 1241 C CA . ALA A 1 176 ? -0.798 0.439 -23.738 1.00 89.94 176 ALA A CA 1
ATOM 1242 C C . ALA A 1 176 ? -0.981 -0.570 -24.889 1.00 89.94 176 ALA A C 1
ATOM 1244 O O . ALA A 1 176 ? -0.685 -1.758 -24.747 1.00 89.94 176 ALA A O 1
ATOM 1245 N N . ALA A 1 177 ? -1.436 -0.084 -26.050 1.00 88.00 177 ALA A N 1
ATOM 1246 C CA . ALA A 1 177 ? -1.606 -0.901 -27.244 1.00 88.00 177 ALA A CA 1
ATOM 1247 C C . ALA A 1 177 ? -0.254 -1.429 -27.741 1.00 88.00 177 ALA A C 1
ATOM 1249 O O . ALA A 1 177 ? -0.093 -2.641 -27.878 1.00 88.00 177 ALA A O 1
ATOM 1250 N N . ASP A 1 178 ? 0.729 -0.540 -27.909 1.00 86.56 178 ASP A N 1
ATOM 1251 C CA . ASP A 1 178 ? 2.053 -0.905 -28.422 1.00 86.56 178 ASP A CA 1
ATOM 1252 C C . ASP A 1 178 ? 2.793 -1.855 -27.478 1.00 86.56 178 ASP A C 1
ATOM 1254 O O . ASP A 1 178 ? 3.395 -2.825 -27.937 1.00 86.56 178 ASP A O 1
ATOM 1258 N N . GLY A 1 179 ? 2.699 -1.617 -26.165 1.00 87.00 179 GLY A N 1
ATOM 1259 C CA . GLY A 1 179 ? 3.302 -2.472 -25.143 1.00 87.00 179 GLY A CA 1
ATOM 1260 C C . GLY A 1 179 ? 2.627 -3.839 -25.014 1.00 87.00 179 GLY A C 1
ATOM 1261 O O . GLY A 1 179 ? 3.251 -4.785 -24.542 1.00 87.00 179 GLY A O 1
ATOM 1262 N N . THR A 1 180 ? 1.369 -3.967 -25.450 1.00 87.94 180 THR A N 1
ATOM 1263 C CA . THR A 1 180 ? 0.648 -5.250 -25.487 1.00 87.94 180 THR A CA 1
ATOM 1264 C C . THR A 1 180 ? 0.947 -6.030 -26.765 1.00 87.94 180 THR A C 1
ATOM 1266 O O . THR A 1 180 ? 1.106 -7.247 -26.722 1.00 87.94 180 THR A O 1
ATOM 1269 N N . SER A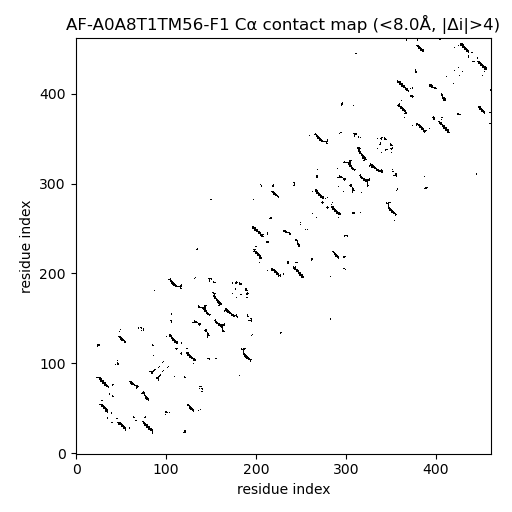 1 181 ? 1.028 -5.353 -27.913 1.00 86.06 181 SER A N 1
ATOM 1270 C CA . SER A 1 181 ? 1.297 -5.997 -29.203 1.00 86.06 181 SER A CA 1
ATOM 1271 C C . SER A 1 181 ? 2.785 -6.117 -29.541 1.00 86.06 181 SER A C 1
ATOM 1273 O O . SER A 1 181 ? 3.113 -6.638 -30.605 1.00 86.06 181 SER A O 1
ATOM 1275 N N . ASN A 1 182 ? 3.678 -5.604 -28.687 1.00 86.38 182 ASN A N 1
ATOM 1276 C CA . ASN A 1 182 ? 5.109 -5.437 -28.962 1.00 86.38 182 ASN A CA 1
ATOM 1277 C C . ASN A 1 182 ? 5.346 -4.755 -30.323 1.00 86.38 182 ASN A C 1
ATOM 1279 O O . ASN A 1 182 ? 6.130 -5.234 -31.151 1.00 86.38 182 ASN A O 1
ATOM 1283 N N . ALA A 1 183 ? 4.598 -3.676 -30.582 1.00 85.94 183 ALA A N 1
ATOM 1284 C CA . ALA A 1 183 ? 4.598 -3.011 -31.881 1.00 85.94 183 ALA A CA 1
ATOM 1285 C C . ALA A 1 183 ? 5.989 -2.459 -32.225 1.00 85.94 183 ALA A C 1
ATOM 1287 O O . ALA A 1 183 ? 6.691 -1.920 -31.368 1.00 85.94 183 ALA A O 1
ATOM 1288 N N . CYS A 1 184 ? 6.375 -2.582 -33.497 1.00 87.81 184 CYS A N 1
ATOM 1289 C CA . CYS A 1 184 ? 7.582 -1.943 -34.003 1.00 87.81 184 CYS A CA 1
ATOM 1290 C C . CYS A 1 184 ? 7.292 -0.481 -34.350 1.00 87.81 184 CYS A C 1
ATOM 1292 O O . CYS A 1 184 ? 6.434 -0.200 -35.189 1.00 87.81 184 CYS A O 1
ATOM 1294 N N . ALA A 1 185 ? 8.044 0.437 -33.754 1.00 86.88 185 ALA A N 1
ATOM 1295 C CA . ALA A 1 185 ? 8.035 1.853 -34.078 1.00 86.88 185 ALA A CA 1
ATOM 1296 C C . ALA A 1 185 ? 9.453 2.291 -34.456 1.00 86.88 185 ALA A C 1
ATOM 1298 O O . ALA A 1 185 ? 10.343 2.310 -33.609 1.00 86.88 185 ALA A O 1
ATOM 1299 N N . THR A 1 186 ? 9.664 2.662 -35.724 1.00 85.69 186 THR A N 1
ATOM 1300 C CA . THR A 1 186 ? 10.952 3.177 -36.239 1.00 85.69 186 THR A CA 1
ATOM 1301 C C . THR A 1 186 ? 12.140 2.306 -35.809 1.00 85.69 186 THR A C 1
ATOM 1303 O O . THR A 1 186 ? 13.024 2.756 -35.087 1.00 85.69 186 THR A O 1
ATOM 1306 N N . ASP A 1 187 ? 12.109 1.026 -36.192 1.00 88.88 187 ASP A N 1
ATOM 1307 C CA . ASP A 1 187 ? 13.156 0.037 -35.884 1.00 88.88 187 ASP A CA 1
ATOM 1308 C C . ASP A 1 187 ? 13.340 -0.287 -34.390 1.00 88.88 187 ASP A C 1
ATOM 1310 O O . ASP A 1 187 ? 14.339 -0.895 -34.005 1.00 88.88 187 ASP A O 1
ATOM 1314 N N . THR A 1 188 ? 12.380 0.077 -33.535 1.00 89.75 188 THR A N 1
ATOM 1315 C CA . THR A 1 188 ? 12.413 -0.254 -32.106 1.00 89.75 188 THR A CA 1
ATOM 1316 C C . THR A 1 188 ? 11.147 -0.957 -31.644 1.00 89.75 188 THR A C 1
ATOM 1318 O O . THR A 1 188 ? 10.047 -0.632 -32.090 1.00 89.75 188 THR A O 1
ATOM 1321 N N . LYS A 1 189 ? 11.291 -1.909 -30.721 1.00 89.75 189 LYS A N 1
ATOM 1322 C CA . LYS A 1 189 ? 10.174 -2.453 -29.937 1.00 89.75 189 LYS A CA 1
ATOM 1323 C C . LYS A 1 189 ? 10.408 -2.123 -28.479 1.00 89.75 189 LYS A C 1
ATOM 1325 O O . LYS A 1 189 ? 11.526 -2.271 -27.992 1.00 89.75 189 LYS A O 1
ATOM 1330 N N . VAL A 1 190 ? 9.358 -1.704 -27.782 1.00 90.44 190 VAL A N 1
ATOM 1331 C CA . VAL A 1 190 ? 9.440 -1.410 -26.353 1.00 90.44 190 VAL A CA 1
ATOM 1332 C C . VAL A 1 190 ? 8.299 -2.098 -25.622 1.00 90.44 190 VAL A C 1
ATOM 1334 O O . VAL A 1 190 ? 7.137 -1.939 -25.982 1.00 90.44 190 VAL A O 1
ATOM 1337 N N . TYR A 1 191 ? 8.640 -2.881 -24.608 1.00 88.75 191 TYR A N 1
ATOM 1338 C CA . TYR A 1 191 ? 7.703 -3.680 -23.817 1.00 88.75 191 TYR A CA 1
ATOM 1339 C C . TYR A 1 191 ? 8.333 -3.985 -22.451 1.00 88.75 191 TYR A C 1
ATOM 1341 O O . TYR A 1 191 ? 9.286 -3.325 -22.054 1.00 88.75 191 TYR A O 1
ATOM 1349 N N . GLY A 1 192 ? 7.821 -4.941 -21.676 1.00 90.19 192 GLY A N 1
ATOM 1350 C CA . GLY A 1 192 ? 8.486 -5.358 -20.438 1.00 90.19 192 GLY A CA 1
ATOM 1351 C C . GLY A 1 192 ? 7.614 -6.227 -19.550 1.00 90.19 192 GLY A C 1
ATOM 1352 O O . GLY A 1 192 ? 6.556 -6.684 -19.986 1.00 90.19 192 GLY A O 1
ATOM 1353 N N . ALA A 1 193 ? 8.019 -6.386 -18.292 1.00 91.25 193 ALA A N 1
ATOM 1354 C CA . ALA A 1 193 ? 7.280 -7.155 -17.298 1.00 91.25 193 ALA A CA 1
ATOM 1355 C C . ALA A 1 193 ? 7.176 -6.414 -15.958 1.00 91.25 193 ALA A C 1
ATOM 1357 O O . ALA A 1 193 ? 7.986 -5.544 -15.638 1.00 91.25 193 ALA A O 1
ATOM 1358 N N . GLY A 1 194 ? 6.163 -6.782 -15.172 1.00 92.19 194 GLY A N 1
ATOM 1359 C CA . GLY A 1 194 ? 5.877 -6.183 -13.870 1.00 92.19 194 GLY A CA 1
ATOM 1360 C C . GLY A 1 194 ? 5.224 -4.800 -13.949 1.00 92.19 194 GLY A C 1
ATOM 1361 O O . GLY A 1 194 ? 5.000 -4.237 -15.023 1.00 92.19 194 GLY A O 1
ATOM 1362 N N . THR A 1 195 ? 4.899 -4.249 -12.784 1.00 92.69 195 THR A N 1
ATOM 1363 C CA . THR A 1 195 ? 4.295 -2.921 -12.638 1.00 92.69 195 THR A CA 1
ATOM 1364 C C . THR A 1 195 ? 5.111 -2.118 -11.642 1.00 92.69 195 THR A C 1
ATOM 1366 O O . THR A 1 195 ? 5.483 -2.626 -10.585 1.00 92.69 195 THR A O 1
ATOM 1369 N N . THR A 1 196 ? 5.410 -0.869 -11.983 1.00 93.38 196 THR A N 1
ATOM 1370 C CA . THR A 1 196 ? 6.091 0.051 -11.074 1.00 93.38 196 THR A CA 1
ATOM 1371 C C . THR A 1 196 ? 5.206 0.305 -9.855 1.00 93.38 196 THR A C 1
ATOM 1373 O O . THR A 1 196 ? 4.055 0.713 -10.033 1.00 93.38 196 THR A O 1
ATOM 1376 N N . PRO A 1 197 ? 5.700 0.095 -8.624 1.00 92.25 197 PRO A N 1
ATOM 1377 C CA . PRO A 1 197 ? 4.929 0.428 -7.438 1.00 92.25 197 PRO A CA 1
ATOM 1378 C C . PRO A 1 197 ? 4.752 1.945 -7.321 1.00 92.25 197 PRO A C 1
ATOM 1380 O O . PRO A 1 197 ? 5.602 2.726 -7.756 1.00 92.25 197 PRO A O 1
ATOM 1383 N N . LEU A 1 198 ? 3.659 2.372 -6.693 1.00 92.69 198 LEU A N 1
ATOM 1384 C CA . LEU A 1 198 ? 3.483 3.772 -6.325 1.00 92.69 198 LEU A CA 1
ATOM 1385 C C . LEU A 1 198 ? 4.253 4.051 -5.037 1.00 92.69 198 LEU A C 1
ATOM 1387 O O . LEU A 1 198 ? 4.295 3.214 -4.134 1.00 92.69 198 LEU A O 1
ATOM 1391 N N . TYR A 1 199 ? 4.843 5.238 -4.946 1.00 93.06 199 TYR A N 1
ATOM 1392 C CA . TYR A 1 199 ? 5.597 5.664 -3.774 1.00 93.06 199 TYR A CA 1
ATOM 1393 C C . TYR A 1 199 ? 4.720 6.459 -2.834 1.00 93.06 199 TYR A C 1
ATOM 1395 O O . TYR A 1 199 ? 3.912 7.284 -3.260 1.00 93.06 199 TYR A O 1
ATOM 1403 N N . LEU A 1 200 ? 4.890 6.193 -1.548 1.00 95.75 200 LEU A N 1
ATOM 1404 C CA . LEU A 1 200 ? 3.982 6.641 -0.514 1.00 95.75 200 LEU A CA 1
ATOM 1405 C C . LEU A 1 200 ? 4.746 7.462 0.520 1.00 95.75 200 LEU A C 1
ATOM 1407 O O . LEU A 1 200 ? 5.802 7.050 1.006 1.00 95.75 200 LEU A O 1
ATOM 1411 N N . THR A 1 201 ? 4.182 8.612 0.881 1.00 96.31 201 THR A N 1
ATOM 1412 C CA . THR A 1 201 ? 4.562 9.348 2.089 1.00 96.31 201 THR A CA 1
ATOM 1413 C C . THR A 1 201 ? 3.426 9.234 3.086 1.00 96.31 201 THR A C 1
ATOM 1415 O O . THR A 1 201 ? 2.267 9.449 2.732 1.00 96.31 201 THR A O 1
ATOM 1418 N N . SER A 1 202 ? 3.743 8.871 4.322 1.00 96.25 202 SER A N 1
ATOM 1419 C CA . SER A 1 202 ? 2.746 8.708 5.374 1.00 96.25 202 SER A CA 1
ATOM 1420 C C . SER A 1 202 ? 3.042 9.630 6.541 1.00 96.25 202 SER A C 1
ATOM 1422 O O . SER A 1 202 ? 4.121 9.564 7.128 1.00 96.25 202 SER A O 1
ATOM 1424 N N . THR A 1 203 ? 2.062 10.443 6.919 1.00 95.25 203 THR A N 1
ATOM 1425 C CA . THR A 1 203 ? 2.017 11.103 8.221 1.00 95.25 203 THR A CA 1
ATOM 1426 C C . THR A 1 203 ? 1.484 10.108 9.243 1.00 95.25 203 THR A C 1
ATOM 1428 O O . THR A 1 203 ? 0.345 9.652 9.144 1.00 95.25 203 THR A O 1
ATOM 1431 N N . VAL A 1 204 ? 2.322 9.757 10.213 1.00 94.62 204 VAL A N 1
ATOM 1432 C CA . VAL A 1 204 ? 2.031 8.778 11.262 1.00 94.62 204 VAL A CA 1
ATOM 1433 C C . VAL A 1 204 ? 1.820 9.524 12.572 1.00 94.62 204 VAL A C 1
ATOM 1435 O O . VAL A 1 204 ? 2.741 10.180 13.061 1.00 94.62 204 VAL A O 1
ATOM 1438 N N . ASN A 1 205 ? 0.619 9.423 13.130 1.00 94.44 205 ASN A N 1
ATOM 1439 C CA . ASN A 1 205 ? 0.231 10.040 14.389 1.00 94.44 205 ASN A CA 1
ATOM 1440 C C . ASN A 1 205 ? 0.339 9.052 15.551 1.00 94.44 205 ASN A C 1
ATOM 1442 O O . ASN A 1 205 ? 0.060 7.860 15.408 1.00 94.44 205 ASN A O 1
ATOM 1446 N N . TYR A 1 206 ? 0.685 9.587 16.717 1.00 92.12 206 TYR A N 1
ATOM 1447 C CA . TYR A 1 206 ? 0.846 8.847 17.959 1.00 92.12 206 TYR A CA 1
ATOM 1448 C C . TYR A 1 206 ? 0.206 9.605 19.121 1.00 92.12 206 TYR A C 1
ATOM 1450 O O . TYR A 1 206 ? 0.345 10.825 19.247 1.00 92.12 206 TYR A O 1
ATOM 1458 N N . ASP A 1 207 ? -0.427 8.868 20.031 1.00 88.44 207 ASP A N 1
ATOM 1459 C CA . ASP A 1 207 ? -1.037 9.455 21.231 1.00 88.44 207 ASP A CA 1
ATOM 1460 C C . ASP A 1 207 ? -0.004 9.802 22.311 1.00 88.44 207 ASP A C 1
ATOM 1462 O O . ASP A 1 207 ? -0.276 10.588 23.218 1.00 88.44 207 ASP A O 1
ATOM 1466 N N . THR A 1 208 ? 1.204 9.241 22.214 1.00 83.75 208 THR A N 1
ATOM 1467 C CA . THR A 1 208 ? 2.316 9.514 23.130 1.00 83.75 208 THR A CA 1
ATOM 1468 C C . THR A 1 208 ? 3.592 9.803 22.346 1.00 83.75 208 THR A C 1
ATOM 1470 O O . THR A 1 208 ? 3.764 9.319 21.231 1.00 83.75 208 THR A O 1
ATOM 1473 N N . SER A 1 209 ? 4.509 10.573 22.934 1.00 76.12 209 SER A N 1
ATOM 1474 C CA . SER A 1 209 ? 5.824 10.871 22.345 1.00 76.12 209 SER A CA 1
ATOM 1475 C C . SER A 1 209 ? 6.868 9.778 22.600 1.00 76.12 209 SER A C 1
ATOM 1477 O O . SER A 1 209 ? 8.052 9.962 22.300 1.00 76.12 209 SER A O 1
ATOM 1479 N N . ALA A 1 210 ? 6.455 8.644 23.173 1.00 70.25 210 ALA A N 1
ATOM 1480 C CA . ALA A 1 210 ? 7.346 7.530 23.451 1.00 70.25 210 ALA A CA 1
ATOM 1481 C C . ALA A 1 210 ? 8.027 7.041 22.160 1.00 70.25 210 ALA A C 1
ATOM 1483 O O . ALA A 1 210 ? 7.438 7.043 21.079 1.00 70.25 210 ALA A O 1
ATOM 1484 N N . ASN A 1 211 ? 9.290 6.620 22.274 1.00 64.94 211 ASN A N 1
ATOM 1485 C CA . ASN A 1 211 ? 10.094 6.086 21.166 1.00 64.94 211 ASN A CA 1
ATOM 1486 C C . ASN A 1 211 ? 10.268 7.028 19.961 1.00 64.94 211 ASN A C 1
ATOM 1488 O O . ASN A 1 211 ? 10.479 6.553 18.845 1.00 64.94 211 ASN A O 1
ATOM 1492 N N . THR A 1 212 ? 10.149 8.346 20.169 1.00 69.88 212 THR A N 1
ATOM 1493 C CA . THR A 1 212 ? 10.432 9.390 19.165 1.00 69.88 212 THR A CA 1
ATOM 1494 C C . THR A 1 212 ? 9.755 9.161 17.805 1.00 69.88 212 THR A C 1
ATOM 1496 O O . THR A 1 212 ? 10.322 9.534 16.781 1.00 69.88 212 THR A O 1
ATOM 1499 N N . CYS A 1 213 ? 8.558 8.557 17.781 1.00 68.31 213 CYS A N 1
ATOM 1500 C CA . CYS A 1 213 ? 7.805 8.237 16.557 1.00 68.31 213 CYS A CA 1
ATOM 1501 C C . CYS A 1 213 ? 8.510 7.236 15.622 1.00 68.31 213 CYS A C 1
ATOM 1503 O O . CYS A 1 213 ? 8.204 7.187 14.433 1.00 68.31 213 CYS A O 1
ATOM 1505 N N . LYS A 1 214 ? 9.451 6.439 16.151 1.00 66.19 214 LYS A N 1
ATOM 1506 C CA . LYS A 1 214 ? 10.192 5.412 15.402 1.00 66.19 214 LYS A CA 1
ATOM 1507 C C . LYS A 1 214 ? 9.622 4.002 15.587 1.00 66.19 214 LYS A C 1
ATOM 1509 O O . LYS A 1 214 ? 9.753 3.174 14.695 1.00 66.19 214 LYS A O 1
ATOM 1514 N N . SER A 1 215 ? 9.043 3.715 16.754 1.00 70.00 215 SER A N 1
ATOM 1515 C CA . SER A 1 215 ? 8.586 2.361 17.115 1.00 70.00 215 SER A CA 1
ATOM 1516 C C . SER A 1 215 ? 7.440 2.349 18.137 1.00 70.00 215 SER A C 1
ATOM 1518 O O . SER A 1 215 ? 7.330 1.427 18.944 1.00 70.00 215 SER A O 1
ATOM 1520 N N . GLY A 1 216 ? 6.645 3.420 18.199 1.00 82.69 216 GLY A N 1
ATOM 1521 C CA . GLY A 1 216 ? 5.403 3.427 18.978 1.00 82.69 216 GLY A CA 1
ATOM 1522 C C . GLY A 1 216 ? 4.272 2.757 18.197 1.00 82.69 216 GLY A C 1
ATOM 1523 O O . GLY A 1 216 ? 4.365 2.650 16.980 1.00 82.69 216 GLY A O 1
ATOM 1524 N N . LEU A 1 217 ? 3.203 2.340 18.881 1.00 91.25 217 LEU A N 1
ATOM 1525 C CA . LEU A 1 217 ? 1.953 1.958 18.217 1.00 91.25 217 LEU A CA 1
ATOM 1526 C C . LEU A 1 217 ? 1.335 3.215 17.579 1.00 91.25 217 LEU A C 1
ATOM 1528 O O . LEU A 1 217 ? 1.023 4.151 18.327 1.00 91.25 217 LEU A O 1
ATOM 1532 N N . PRO A 1 218 ? 1.155 3.274 16.248 1.00 94.75 218 PRO A N 1
ATOM 1533 C CA . PRO A 1 218 ? 0.467 4.393 15.622 1.00 94.75 218 PRO A CA 1
ATOM 1534 C C . PRO A 1 218 ? -0.992 4.461 16.068 1.00 94.75 218 PRO A C 1
ATOM 1536 O O . PRO A 1 218 ? -1.674 3.438 16.142 1.00 94.75 218 PRO A O 1
ATOM 1539 N N . SER A 1 219 ? -1.488 5.671 16.313 1.00 94.62 219 SER A N 1
ATOM 1540 C CA . SER A 1 219 ? -2.916 5.906 16.522 1.00 94.62 219 SER A CA 1
ATOM 1541 C C . SER A 1 219 ? -3.628 6.329 15.249 1.00 94.62 219 SER A C 1
ATOM 1543 O O . SER A 1 219 ? -4.839 6.218 15.198 1.00 94.62 219 SER A O 1
ATOM 1545 N N . PHE A 1 220 ? -2.938 6.798 14.209 1.00 97.06 220 PHE A N 1
ATOM 1546 C CA . PHE A 1 220 ? -3.543 7.120 12.912 1.00 97.06 220 PHE A CA 1
ATOM 1547 C C . PHE A 1 220 ? -2.456 7.264 11.847 1.00 97.06 220 PHE A C 1
ATOM 1549 O O . PHE A 1 220 ? -1.374 7.767 12.140 1.00 97.06 220 PHE A O 1
ATOM 1556 N N . VAL A 1 221 ? -2.730 6.857 10.610 1.00 97.69 221 VAL A N 1
ATOM 1557 C CA . VAL A 1 221 ? -1.803 7.028 9.484 1.00 97.69 221 VAL A CA 1
ATOM 1558 C C . VAL A 1 221 ? -2.551 7.621 8.301 1.00 97.69 221 VAL A C 1
ATOM 1560 O O . VAL A 1 221 ? -3.513 7.025 7.828 1.00 97.69 221 VAL A O 1
ATOM 1563 N N . ALA A 1 222 ? -2.096 8.765 7.800 1.00 97.69 222 ALA A N 1
ATOM 1564 C CA . ALA A 1 222 ? -2.570 9.343 6.546 1.00 97.69 222 ALA A CA 1
ATOM 1565 C C . ALA A 1 222 ? -1.457 9.283 5.505 1.00 97.69 222 ALA A C 1
ATOM 1567 O O . ALA A 1 222 ? -0.367 9.809 5.723 1.00 97.69 222 ALA A O 1
ATOM 1568 N N . THR A 1 223 ? -1.740 8.662 4.370 1.00 98.12 223 THR A N 1
ATOM 1569 C CA . THR A 1 223 ? -0.768 8.360 3.325 1.00 98.12 223 THR A CA 1
ATOM 1570 C C . THR A 1 223 ? -1.208 8.961 2.001 1.00 98.12 223 THR A C 1
ATOM 1572 O O . THR A 1 223 ? -2.366 8.829 1.603 1.00 98.12 223 THR A O 1
ATOM 1575 N N . THR A 1 224 ? -0.273 9.578 1.286 1.00 96.81 224 THR A N 1
ATOM 1576 C CA . THR A 1 224 ? -0.490 10.100 -0.065 1.00 96.81 224 THR A CA 1
ATOM 1577 C C . THR A 1 224 ? 0.517 9.513 -1.043 1.00 96.81 224 THR A C 1
ATOM 1579 O O . THR A 1 224 ? 1.636 9.145 -0.672 1.00 96.81 224 THR A O 1
ATOM 1582 N N . VAL A 1 225 ? 0.111 9.424 -2.310 1.00 94.81 225 VAL A N 1
ATOM 1583 C CA . VAL A 1 225 ? 1.011 9.046 -3.400 1.00 94.81 225 VAL A CA 1
ATOM 1584 C C . VAL A 1 225 ? 1.894 10.239 -3.752 1.00 94.81 225 VAL A C 1
ATOM 1586 O O . VAL A 1 225 ? 1.407 11.348 -3.974 1.00 94.81 225 VAL A O 1
ATOM 1589 N N . VAL A 1 226 ? 3.203 10.015 -3.803 1.00 93.06 226 VAL A N 1
ATOM 1590 C CA . VAL A 1 226 ? 4.207 11.034 -4.125 1.00 93.06 226 VAL A CA 1
ATOM 1591 C C . VAL A 1 226 ? 5.163 10.544 -5.200 1.00 93.06 226 VAL A C 1
ATOM 1593 O O . VAL A 1 226 ? 5.252 9.357 -5.507 1.00 93.06 226 VAL A O 1
ATOM 1596 N N . ALA A 1 227 ? 5.919 11.478 -5.775 1.00 85.81 227 ALA A N 1
ATOM 1597 C CA . ALA A 1 227 ? 7.080 11.116 -6.572 1.00 85.81 227 ALA A CA 1
ATOM 1598 C C . ALA A 1 227 ? 8.129 10.413 -5.693 1.00 85.81 227 ALA A C 1
ATOM 1600 O O . ALA A 1 227 ? 8.350 10.786 -4.542 1.00 85.81 227 ALA A O 1
ATOM 1601 N N . VAL A 1 228 ? 8.797 9.421 -6.278 1.00 82.00 228 VAL A N 1
ATOM 1602 C CA . VAL A 1 228 ? 9.697 8.486 -5.591 1.00 82.00 228 VAL A CA 1
ATOM 1603 C C . VAL A 1 228 ? 10.759 9.122 -4.686 1.00 82.00 228 VAL A C 1
ATOM 1605 O O . VAL A 1 228 ? 11.007 8.609 -3.602 1.00 82.00 228 VAL A O 1
ATOM 1608 N N . ASP A 1 229 ? 11.342 10.258 -5.076 1.00 81.19 229 ASP A N 1
ATOM 1609 C CA . ASP A 1 229 ? 12.447 10.888 -4.332 1.00 81.19 229 ASP A CA 1
ATOM 1610 C C . ASP A 1 229 ? 12.000 12.054 -3.441 1.00 81.19 229 ASP A C 1
ATOM 1612 O O . ASP A 1 229 ? 12.824 12.825 -2.954 1.00 81.19 229 ASP A O 1
ATOM 1616 N N . VAL A 1 230 ? 10.690 12.236 -3.261 1.00 85.50 230 VAL A N 1
ATOM 1617 C CA . VAL A 1 230 ? 10.151 13.360 -2.481 1.00 85.50 230 VAL A CA 1
ATOM 1618 C C . VAL A 1 230 ? 10.080 13.030 -0.990 1.00 85.50 230 VAL A C 1
ATOM 1620 O O . VAL A 1 230 ? 10.153 13.931 -0.155 1.00 85.50 230 VAL A O 1
ATOM 1623 N N . CYS A 1 231 ? 9.930 11.755 -0.632 1.00 91.31 231 CYS A N 1
ATOM 1624 C CA . CYS A 1 231 ? 9.723 11.369 0.758 1.00 91.31 231 CYS A CA 1
ATOM 1625 C C . CYS A 1 231 ? 11.040 11.314 1.547 1.00 91.31 231 CYS A C 1
ATOM 1627 O O . CYS A 1 231 ? 11.994 10.652 1.143 1.00 91.31 231 CYS A O 1
ATOM 1629 N N . SER A 1 232 ? 11.058 11.962 2.714 1.00 91.19 232 SER A N 1
ATOM 1630 C CA . SER A 1 232 ? 12.139 11.869 3.698 1.00 91.19 232 SER A CA 1
ATOM 1631 C C . SER A 1 232 ? 11.555 11.487 5.056 1.00 91.19 232 SER A C 1
ATOM 1633 O O . SER A 1 232 ? 10.736 12.221 5.616 1.00 91.19 232 SER A O 1
ATOM 1635 N N . ALA A 1 233 ? 11.943 10.317 5.566 1.00 91.62 233 ALA A N 1
ATOM 1636 C CA . ALA A 1 233 ? 11.437 9.810 6.833 1.00 91.62 233 ALA A CA 1
ATOM 1637 C C . ALA A 1 233 ? 12.013 10.618 8.003 1.00 91.62 233 ALA A C 1
ATOM 1639 O O . ALA A 1 233 ? 13.216 10.880 8.073 1.00 91.62 233 ALA A O 1
ATOM 1640 N N . THR A 1 234 ? 11.161 10.999 8.951 1.00 89.75 234 THR A N 1
ATOM 1641 C CA . THR A 1 234 ? 11.609 11.722 10.146 1.00 89.75 234 THR A CA 1
ATOM 1642 C C . THR A 1 234 ? 12.228 10.763 11.150 1.00 89.75 234 THR A C 1
ATOM 1644 O O . THR A 1 234 ? 11.706 9.676 11.382 1.00 89.75 234 THR A O 1
ATOM 1647 N N . THR A 1 235 ? 13.285 11.198 11.830 1.00 84.94 235 THR A N 1
ATOM 1648 C CA . THR A 1 235 ? 13.897 10.440 12.932 1.00 84.94 235 THR A CA 1
ATOM 1649 C C . THR A 1 235 ? 13.312 10.782 14.304 1.00 84.94 235 THR A C 1
ATOM 1651 O O . THR A 1 235 ? 13.540 10.045 15.263 1.00 84.94 235 THR A O 1
ATOM 1654 N N . THR A 1 236 ? 12.554 11.878 14.405 1.00 84.62 236 THR A N 1
ATOM 1655 C CA . THR A 1 236 ? 11.927 12.368 15.639 1.00 84.62 236 THR A CA 1
ATOM 1656 C C . THR A 1 236 ? 10.504 12.849 15.383 1.00 84.62 236 THR A C 1
ATOM 1658 O O . THR A 1 236 ? 10.242 13.456 14.345 1.00 84.62 236 THR A O 1
ATOM 1661 N N . CYS A 1 237 ? 9.616 12.662 16.363 1.00 85.44 237 CYS A N 1
ATOM 1662 C CA . CYS A 1 237 ? 8.292 13.282 16.362 1.00 85.44 237 CYS A CA 1
ATOM 1663 C C . CYS A 1 237 ? 8.363 14.810 16.276 1.00 85.44 237 CYS A C 1
ATOM 1665 O O . CYS A 1 237 ? 9.265 15.436 16.836 1.00 85.44 237 CYS A O 1
ATOM 1667 N N . THR A 1 238 ? 7.314 15.403 15.720 1.00 87.75 238 THR A N 1
ATOM 1668 C CA . THR A 1 238 ? 6.956 16.808 15.916 1.00 87.75 238 THR A CA 1
ATOM 1669 C C . THR A 1 238 ? 5.686 16.927 16.767 1.00 87.75 238 THR A C 1
ATOM 1671 O O . THR A 1 238 ? 4.936 15.959 16.925 1.00 87.75 238 THR A O 1
ATOM 1674 N N . GLY A 1 239 ? 5.449 18.118 17.322 1.00 85.19 239 GLY A N 1
ATOM 1675 C CA . GLY A 1 239 ? 4.286 18.425 18.159 1.00 85.19 239 GLY A CA 1
ATOM 1676 C C . GLY A 1 239 ? 4.616 18.505 19.651 1.00 85.19 239 GLY A C 1
ATOM 1677 O O . GLY A 1 239 ? 5.453 17.770 20.166 1.00 85.19 239 GLY A O 1
ATOM 1678 N N . GLN A 1 240 ? 3.938 19.418 20.351 1.00 83.81 240 GLN A N 1
ATOM 1679 C CA . GLN A 1 240 ? 4.111 19.626 21.797 1.00 83.81 240 GLN A CA 1
ATOM 1680 C C . GLN A 1 240 ? 3.130 18.791 22.638 1.00 83.81 240 GLN A C 1
ATOM 1682 O O . GLN A 1 240 ? 3.339 18.611 23.835 1.00 83.81 240 GLN A O 1
ATOM 1687 N N . ALA A 1 241 ? 2.062 18.287 22.018 1.00 85.44 241 ALA A N 1
ATOM 1688 C CA . ALA A 1 241 ? 1.023 17.476 22.639 1.00 85.44 241 ALA A CA 1
ATOM 1689 C C . ALA A 1 241 ? 0.412 16.527 21.601 1.00 85.44 241 ALA A C 1
ATOM 1691 O O . ALA A 1 241 ? 0.553 16.750 20.401 1.00 85.44 241 ALA A O 1
ATOM 1692 N N . ALA A 1 242 ? -0.297 15.501 22.075 1.00 86.75 242 ALA A N 1
ATOM 1693 C CA . ALA A 1 242 ? -0.957 14.531 21.213 1.00 86.75 242 ALA A CA 1
ATOM 1694 C C . ALA A 1 242 ? -2.020 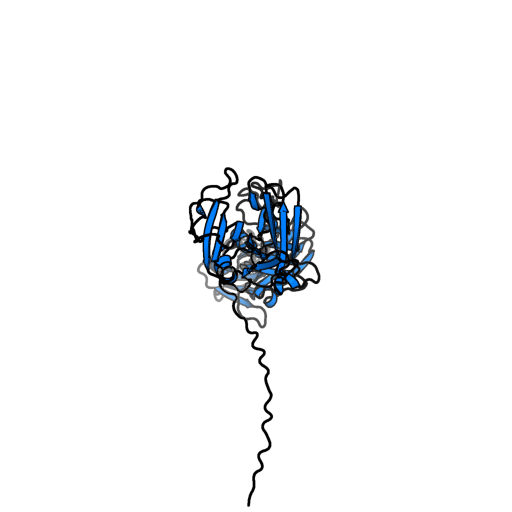15.179 20.287 1.00 86.75 242 ALA A C 1
ATOM 1696 O O . ALA A 1 242 ? -2.852 15.964 20.779 1.00 86.75 242 ALA A O 1
ATOM 1697 N N . PRO A 1 243 ? -2.064 14.799 18.994 1.00 91.00 243 PRO A N 1
ATOM 1698 C CA . PRO A 1 243 ? -1.236 13.754 18.383 1.00 91.00 243 PRO A CA 1
ATOM 1699 C C . PRO A 1 243 ? 0.184 14.243 18.040 1.00 91.00 243 PRO A C 1
ATOM 1701 O O . PRO A 1 243 ? 0.362 15.284 17.408 1.00 91.00 243 PRO A O 1
ATOM 1704 N N . TYR A 1 244 ? 1.196 13.469 18.438 1.00 91.81 244 TYR A N 1
ATOM 1705 C CA . TYR A 1 244 ? 2.565 13.627 17.938 1.00 91.81 244 TYR A CA 1
ATOM 1706 C C . TYR A 1 244 ? 2.637 13.048 16.531 1.00 91.81 244 TYR A C 1
ATOM 1708 O O . TYR A 1 244 ? 1.965 12.056 16.264 1.00 91.81 244 TYR A O 1
ATOM 1716 N N . SER A 1 245 ? 3.446 13.624 15.643 1.00 91.69 245 SER A N 1
ATOM 1717 C CA . SER A 1 245 ? 3.495 13.179 14.244 1.00 91.69 245 SER A CA 1
ATOM 1718 C C . SER A 1 245 ? 4.912 12.946 13.733 1.00 91.69 245 SER A C 1
ATOM 1720 O O . SER A 1 245 ? 5.847 13.657 14.107 1.00 91.69 245 SER A O 1
ATOM 1722 N N . GLY A 1 246 ? 5.062 11.956 12.858 1.00 92.38 246 GLY A N 1
ATOM 1723 C CA . GLY A 1 246 ? 6.271 11.704 12.076 1.00 92.38 246 GLY A CA 1
ATOM 1724 C C . GLY A 1 246 ? 5.940 11.378 10.621 1.00 92.38 246 GLY A C 1
ATOM 1725 O O . GLY A 1 246 ? 4.781 11.158 10.270 1.00 92.38 246 GLY A O 1
ATOM 1726 N N . THR A 1 247 ? 6.967 11.325 9.781 1.00 93.25 247 THR A N 1
ATOM 1727 C CA . THR A 1 247 ? 6.877 10.918 8.375 1.00 93.25 247 THR A CA 1
ATOM 1728 C C . THR A 1 247 ? 7.533 9.557 8.189 1.00 93.25 247 THR A C 1
ATOM 1730 O O . THR A 1 247 ? 8.679 9.366 8.604 1.00 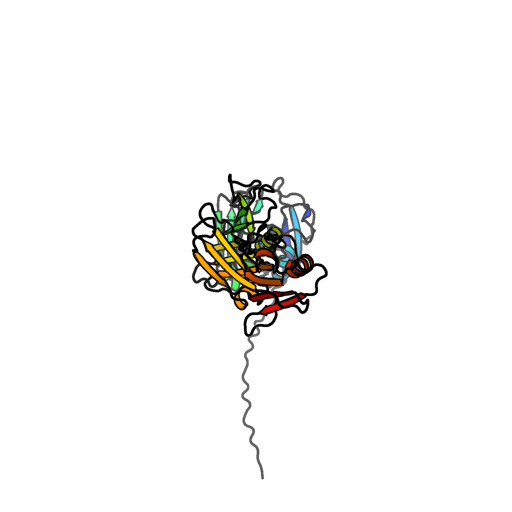93.25 247 THR A O 1
ATOM 1733 N N . SER A 1 248 ? 6.844 8.637 7.518 1.00 93.31 248 SER A N 1
ATOM 1734 C CA . SER A 1 248 ? 7.421 7.391 7.004 1.00 93.31 248 SER A CA 1
ATOM 1735 C C . SER A 1 248 ? 7.286 7.318 5.484 1.00 93.31 248 SER A C 1
ATOM 1737 O O . SER A 1 248 ? 6.369 7.897 4.899 1.00 93.31 248 SER A O 1
ATOM 1739 N N . CYS A 1 249 ? 8.230 6.626 4.854 1.00 94.06 249 CYS A N 1
ATOM 1740 C CA . CYS A 1 249 ? 8.306 6.465 3.407 1.00 94.06 249 CYS A CA 1
ATOM 1741 C C . CYS A 1 249 ? 8.186 4.987 3.066 1.00 94.06 249 CYS A C 1
ATOM 1743 O O . CYS A 1 249 ? 8.918 4.174 3.629 1.00 94.06 249 CYS A O 1
ATOM 1745 N N . SER A 1 250 ? 7.292 4.652 2.145 1.00 94.25 250 SER A N 1
ATOM 1746 C CA . SER A 1 250 ? 7.062 3.276 1.707 1.00 94.25 250 SER A CA 1
ATOM 1747 C C . SER A 1 250 ? 6.602 3.247 0.249 1.00 94.25 250 SER A C 1
ATOM 1749 O O . SER A 1 250 ? 6.742 4.225 -0.494 1.00 94.25 250 SER A O 1
ATOM 1751 N N . SER A 1 251 ? 6.086 2.108 -0.194 1.00 94.19 251 SER A N 1
ATOM 1752 C CA . SER A 1 251 ? 5.488 1.950 -1.516 1.00 94.19 251 SER A CA 1
ATOM 1753 C C . SER A 1 251 ? 4.267 1.044 -1.438 1.00 94.19 251 SER A C 1
ATOM 1755 O O . SER A 1 251 ? 4.101 0.325 -0.453 1.00 94.19 251 SER A O 1
ATOM 1757 N N . THR A 1 252 ? 3.444 1.003 -2.483 1.00 93.31 252 THR A N 1
ATOM 1758 C CA . THR A 1 252 ? 2.318 0.053 -2.552 1.00 93.31 252 THR A CA 1
ATOM 1759 C C . THR A 1 252 ? 2.753 -1.412 -2.474 1.00 93.31 252 THR A C 1
ATOM 1761 O O . THR A 1 252 ? 1.932 -2.261 -2.142 1.00 93.31 252 THR A O 1
ATOM 1764 N N . LEU A 1 253 ? 4.034 -1.712 -2.720 1.00 90.62 253 LEU A N 1
ATOM 1765 C CA . LEU A 1 253 ? 4.593 -3.054 -2.573 1.00 90.62 253 LEU A CA 1
ATOM 1766 C C . LEU A 1 253 ? 4.793 -3.459 -1.105 1.00 90.62 253 LEU A C 1
ATOM 1768 O O . LEU A 1 253 ? 4.561 -4.612 -0.768 1.00 90.62 253 LEU A O 1
ATOM 1772 N N . THR A 1 254 ? 5.218 -2.529 -0.242 1.00 92.94 254 THR A N 1
ATOM 1773 C CA . THR A 1 254 ? 5.588 -2.823 1.159 1.00 92.94 254 THR A CA 1
ATOM 1774 C C . THR A 1 254 ? 4.576 -2.311 2.175 1.00 92.94 254 THR A C 1
ATOM 1776 O O . THR A 1 254 ? 4.591 -2.751 3.318 1.00 92.94 254 THR A O 1
ATOM 1779 N N . TYR A 1 255 ? 3.663 -1.418 1.776 1.00 95.56 255 TYR A N 1
ATOM 1780 C CA . TYR A 1 255 ? 2.770 -0.699 2.688 1.00 95.56 255 TYR A CA 1
ATOM 1781 C C . TYR A 1 255 ? 2.026 -1.608 3.668 1.00 95.56 255 TYR A C 1
ATOM 1783 O O . TYR A 1 255 ? 1.939 -1.300 4.853 1.00 95.56 255 TYR A O 1
ATOM 1791 N N . LYS A 1 256 ? 1.483 -2.730 3.183 1.00 94.94 256 LYS A N 1
ATOM 1792 C CA . LYS A 1 256 ? 0.718 -3.662 4.022 1.00 94.94 256 LYS A CA 1
ATOM 1793 C C . LYS A 1 256 ? 1.594 -4.304 5.093 1.00 94.94 256 LYS A C 1
ATOM 1795 O O . LYS A 1 256 ? 1.177 -4.355 6.246 1.00 94.94 256 LYS A O 1
ATOM 1800 N N . ASP A 1 257 ? 2.800 -4.724 4.727 1.00 95.81 257 ASP A N 1
ATOM 1801 C CA . ASP A 1 257 ? 3.758 -5.325 5.656 1.00 95.81 257 ASP A CA 1
ATOM 1802 C C . ASP A 1 257 ? 4.276 -4.283 6.655 1.00 95.81 257 ASP A C 1
ATOM 1804 O O . ASP A 1 257 ? 4.351 -4.558 7.852 1.00 95.81 257 ASP A O 1
ATOM 1808 N N . ASP A 1 258 ? 4.546 -3.061 6.186 1.00 95.06 258 ASP A N 1
ATOM 1809 C CA . ASP A 1 258 ? 4.980 -1.937 7.020 1.00 95.06 258 ASP A CA 1
ATOM 1810 C C . ASP A 1 258 ? 3.913 -1.584 8.075 1.00 95.06 258 ASP A C 1
ATOM 1812 O O . ASP A 1 258 ? 4.225 -1.412 9.257 1.00 95.06 258 ASP A O 1
ATOM 1816 N N . ILE A 1 259 ? 2.636 -1.523 7.677 1.00 96.25 259 ILE A N 1
ATOM 1817 C CA . ILE A 1 259 ? 1.508 -1.279 8.588 1.00 96.25 259 ILE A CA 1
ATOM 1818 C C . ILE A 1 259 ? 1.303 -2.458 9.542 1.00 96.25 259 ILE A C 1
ATOM 1820 O O . ILE A 1 259 ? 1.168 -2.243 10.747 1.00 96.25 259 ILE A O 1
ATOM 1824 N N . ALA A 1 260 ? 1.326 -3.698 9.051 1.00 96.31 260 ALA A N 1
ATOM 1825 C CA . ALA A 1 260 ? 1.193 -4.878 9.901 1.00 96.31 260 ALA A CA 1
ATOM 1826 C C . ALA A 1 260 ? 2.297 -4.928 10.969 1.00 96.31 260 ALA A C 1
ATOM 1828 O O . ALA A 1 260 ? 2.014 -5.179 12.141 1.00 96.31 260 ALA A O 1
ATOM 1829 N N . ALA A 1 261 ? 3.540 -4.607 10.602 1.00 94.75 261 ALA A N 1
ATOM 1830 C CA . ALA A 1 261 ? 4.654 -4.519 11.538 1.00 94.75 261 ALA A CA 1
ATOM 1831 C C . ALA A 1 261 ? 4.480 -3.377 12.555 1.00 94.75 261 ALA A C 1
ATOM 1833 O O . ALA A 1 261 ? 4.766 -3.566 13.739 1.00 94.75 261 ALA A O 1
ATOM 1834 N N . ALA A 1 262 ? 3.992 -2.210 12.122 1.00 93.50 262 ALA A N 1
ATOM 1835 C CA . ALA A 1 262 ? 3.799 -1.051 12.995 1.00 93.50 262 ALA A CA 1
ATOM 1836 C C . ALA A 1 262 ? 2.677 -1.254 14.030 1.00 93.50 262 ALA A C 1
ATOM 1838 O O . ALA A 1 262 ? 2.809 -0.828 15.179 1.00 93.50 262 ALA A O 1
ATOM 1839 N N . PHE A 1 263 ? 1.579 -1.908 13.644 1.00 94.69 263 PHE A N 1
ATOM 1840 C CA . PHE A 1 263 ? 0.447 -2.175 14.537 1.00 94.69 263 PHE A CA 1
ATOM 1841 C C . PHE A 1 263 ? 0.608 -3.475 15.339 1.00 94.69 263 PHE A C 1
ATOM 1843 O O . PHE A 1 263 ? 0.083 -3.583 16.453 1.00 94.69 263 PHE A O 1
ATOM 1850 N N . GLY A 1 264 ? 1.354 -4.453 14.822 1.00 95.00 264 GLY A N 1
ATOM 1851 C CA . GLY A 1 264 ? 1.579 -5.744 15.463 1.00 95.00 264 GLY A CA 1
ATOM 1852 C C . GLY A 1 264 ? 0.267 -6.481 15.740 1.00 95.00 264 GLY A C 1
ATOM 1853 O O . GLY A 1 264 ? -0.523 -6.744 14.840 1.00 95.00 264 GLY A O 1
ATOM 1854 N N . VAL A 1 265 ? 0.019 -6.803 17.012 1.00 92.69 265 VAL A N 1
ATOM 1855 C CA . VAL A 1 265 ? -1.196 -7.516 17.457 1.00 92.69 265 VAL A CA 1
ATOM 1856 C C . VAL A 1 265 ? -2.426 -6.613 17.610 1.00 92.69 265 VAL A C 1
ATOM 1858 O O . VAL A 1 265 ? -3.498 -7.085 17.987 1.00 92.69 265 VAL A O 1
ATOM 1861 N N . ASN A 1 266 ? -2.282 -5.305 17.385 1.00 94.06 266 ASN A N 1
ATOM 1862 C CA . ASN A 1 266 ? -3.375 -4.360 17.574 1.00 94.06 266 ASN A CA 1
ATOM 1863 C C . ASN A 1 266 ? -4.293 -4.339 16.340 1.00 94.06 266 ASN A C 1
ATOM 1865 O O . ASN A 1 266 ? -3.809 -4.439 15.211 1.00 94.06 266 ASN A O 1
ATOM 1869 N N . PRO A 1 267 ? -5.615 -4.204 16.528 1.00 95.56 267 PRO A N 1
ATOM 1870 C CA . PRO A 1 267 ? -6.573 -4.100 15.432 1.00 95.56 267 PRO A CA 1
ATOM 1871 C C . PRO A 1 267 ? -6.406 -2.809 14.651 1.00 95.56 267 PRO A C 1
ATOM 1873 O O . PRO A 1 267 ? -6.286 -1.737 15.236 1.00 95.56 267 PRO A O 1
ATOM 1876 N N . TYR A 1 268 ? -6.461 -2.896 13.327 1.00 98.00 268 TYR A N 1
ATOM 1877 C CA . TYR A 1 268 ? -6.419 -1.722 12.462 1.00 98.00 268 TYR A CA 1
ATOM 1878 C C . TYR A 1 268 ? -7.312 -1.885 11.236 1.00 98.00 268 TYR A C 1
ATOM 1880 O O . TYR A 1 268 ? -7.661 -2.997 10.837 1.00 98.00 268 TYR A O 1
ATOM 1888 N N . VAL A 1 269 ? -7.690 -0.755 10.642 1.00 98.06 269 VAL A N 1
ATOM 1889 C CA . VAL A 1 269 ? -8.477 -0.676 9.406 1.00 98.06 269 VAL A CA 1
ATOM 1890 C C . VAL A 1 269 ? -7.735 0.213 8.419 1.00 98.06 269 VAL A C 1
ATOM 1892 O O . VAL A 1 269 ? -7.510 1.385 8.703 1.00 98.06 269 VAL A O 1
ATOM 1895 N N . ILE A 1 270 ? -7.374 -0.340 7.267 1.00 98.31 270 ILE A N 1
ATOM 1896 C CA . ILE A 1 270 ? -6.832 0.361 6.105 1.00 98.31 270 ILE A CA 1
ATOM 1897 C C . ILE A 1 270 ? -7.992 0.724 5.178 1.00 98.31 270 ILE A C 1
ATOM 1899 O O . ILE A 1 270 ? -8.810 -0.127 4.830 1.00 98.31 270 ILE A O 1
ATOM 1903 N N . MET A 1 271 ? -8.034 1.980 4.754 1.00 97.69 271 MET A N 1
ATOM 1904 C CA . MET A 1 271 ? -8.956 2.519 3.764 1.00 97.69 271 MET A CA 1
ATOM 1905 C C . MET A 1 271 ? -8.153 3.112 2.607 1.00 97.69 271 MET A C 1
ATOM 1907 O O . MET A 1 271 ? -7.567 4.187 2.735 1.00 97.69 271 MET A O 1
ATOM 1911 N N . GLU A 1 272 ? -8.123 2.410 1.479 1.00 97.88 272 GLU A N 1
ATOM 1912 C CA . GLU A 1 272 ? -7.546 2.895 0.224 1.00 97.88 272 GLU A CA 1
ATOM 1913 C C . GLU A 1 272 ? -8.613 3.659 -0.557 1.00 97.88 272 GLU A C 1
ATOM 1915 O O . GLU A 1 272 ? -9.713 3.152 -0.773 1.00 97.88 272 GLU A O 1
ATOM 1920 N N . THR A 1 273 ? -8.279 4.866 -0.999 1.00 96.88 273 THR A N 1
ATOM 1921 C CA . THR A 1 273 ? -9.163 5.743 -1.775 1.00 96.88 273 THR A CA 1
ATOM 1922 C C . THR A 1 273 ? -8.579 5.977 -3.156 1.00 96.88 273 THR A C 1
ATOM 1924 O O . THR A 1 273 ? -7.389 6.274 -3.301 1.00 96.88 273 THR A O 1
ATOM 1927 N N . TYR A 1 274 ? -9.416 5.874 -4.178 1.00 96.50 274 TYR A N 1
ATOM 1928 C CA . TYR A 1 274 ? -9.017 5.963 -5.576 1.00 96.50 274 TYR A CA 1
ATOM 1929 C C . TYR A 1 274 ? -9.692 7.151 -6.264 1.00 96.50 274 TYR A C 1
ATOM 1931 O O . TYR A 1 274 ? -10.719 7.653 -5.802 1.00 96.50 274 TYR A O 1
ATOM 1939 N N . THR A 1 275 ? -9.119 7.611 -7.378 1.00 95.50 275 THR A N 1
ATOM 1940 C CA . THR A 1 275 ? -9.731 8.645 -8.219 1.00 95.50 275 THR A CA 1
ATOM 1941 C C . THR A 1 275 ? -11.163 8.241 -8.579 1.00 95.50 275 THR A C 1
ATOM 1943 O O . THR A 1 275 ? -11.413 7.119 -9.021 1.00 95.50 275 THR A O 1
ATOM 1946 N N . ALA A 1 276 ? -12.108 9.169 -8.414 1.00 94.69 276 ALA A N 1
ATOM 1947 C CA . ALA A 1 276 ? -13.523 8.897 -8.637 1.00 94.69 276 ALA A CA 1
ATOM 1948 C C . ALA A 1 276 ? -13.807 8.366 -10.056 1.00 94.69 276 ALA A C 1
ATOM 1950 O O . ALA A 1 276 ? -13.323 8.911 -11.053 1.00 94.69 276 ALA A O 1
ATOM 1951 N N . GLY A 1 277 ? -14.626 7.318 -10.144 1.00 92.81 277 GLY A N 1
ATOM 1952 C CA . GLY A 1 277 ? -15.015 6.655 -11.388 1.00 92.81 277 GLY A CA 1
ATOM 1953 C C . GLY A 1 277 ? -13.960 5.708 -11.962 1.00 92.81 277 GLY A C 1
ATOM 1954 O O . GLY A 1 277 ? -14.113 5.254 -13.098 1.00 92.81 277 GLY A O 1
ATOM 1955 N N . LYS A 1 278 ? -12.889 5.404 -11.219 1.00 92.94 278 LYS A N 1
ATOM 1956 C CA . LYS A 1 278 ? -11.783 4.554 -11.690 1.00 92.94 278 LYS A CA 1
ATOM 1957 C C . LYS A 1 278 ? -11.821 3.126 -11.172 1.00 92.94 278 LYS A C 1
ATOM 1959 O O . LYS A 1 278 ? -10.908 2.359 -11.471 1.00 92.94 278 LYS A O 1
ATOM 1964 N N . SER A 1 279 ? -12.880 2.739 -10.462 1.00 92.00 279 SER A N 1
ATOM 1965 C CA . SER A 1 279 ? -13.133 1.346 -10.068 1.00 92.00 279 SER A CA 1
ATOM 1966 C C . SER A 1 279 ? -11.938 0.711 -9.349 1.00 92.00 279 SER A C 1
ATOM 1968 O O . SER A 1 279 ? -11.609 -0.454 -9.562 1.00 92.00 279 SER A O 1
ATOM 1970 N N . CYS A 1 280 ? -11.269 1.503 -8.510 1.00 94.56 280 CYS A N 1
ATOM 1971 C CA . CYS A 1 280 ? -10.087 1.104 -7.752 1.00 94.56 280 CYS A CA 1
ATOM 1972 C C . CYS A 1 280 ? -8.931 0.517 -8.581 1.00 94.56 280 CYS A C 1
ATOM 1974 O O . CYS A 1 280 ? -8.251 -0.407 -8.120 1.00 94.56 280 CYS A O 1
ATOM 1976 N N . ALA A 1 281 ? -8.713 1.028 -9.796 1.00 91.31 281 ALA A N 1
ATOM 1977 C CA . ALA A 1 281 ? -7.518 0.722 -10.573 1.00 91.31 281 ALA A CA 1
ATOM 1978 C C . ALA A 1 281 ? -6.256 1.155 -9.807 1.00 91.31 281 ALA A C 1
ATOM 1980 O O . ALA A 1 281 ? -6.186 2.281 -9.321 1.00 91.31 281 ALA A O 1
ATOM 1981 N N . ASP A 1 282 ? -5.242 0.291 -9.724 1.00 88.31 282 ASP A N 1
ATOM 1982 C CA . ASP A 1 282 ? -4.068 0.523 -8.865 1.00 88.31 282 ASP A CA 1
ATOM 1983 C C . ASP A 1 282 ? -3.311 1.817 -9.199 1.00 88.31 282 ASP A C 1
ATOM 1985 O O . ASP A 1 282 ? -2.860 2.521 -8.301 1.00 88.31 282 ASP A O 1
ATOM 1989 N N . ALA A 1 283 ? -3.237 2.176 -10.485 1.00 86.25 283 ALA A N 1
ATOM 1990 C CA . ALA A 1 283 ? -2.617 3.420 -10.951 1.00 86.25 283 ALA A CA 1
ATOM 1991 C C . ALA A 1 283 ? -3.382 4.691 -10.533 1.00 86.25 283 ALA A C 1
ATOM 1993 O O . ALA A 1 283 ? -2.859 5.795 -10.653 1.00 86.25 283 ALA A O 1
ATOM 1994 N N . GLU A 1 284 ? -4.616 4.538 -10.060 1.00 93.38 284 GLU A N 1
ATOM 1995 C CA . GLU A 1 284 ? -5.527 5.618 -9.681 1.00 93.38 284 GLU A CA 1
ATOM 1996 C C . GLU A 1 284 ? -5.660 5.723 -8.156 1.00 93.38 284 GLU A C 1
ATOM 1998 O O . GLU A 1 284 ? -6.565 6.389 -7.654 1.00 93.38 284 GLU A O 1
ATOM 2003 N N . LEU A 1 285 ? -4.781 5.055 -7.399 1.00 95.38 285 LEU A N 1
ATOM 2004 C CA . LEU A 1 285 ? -4.710 5.207 -5.951 1.00 95.38 285 LEU A CA 1
ATOM 2005 C C . LEU A 1 285 ? -4.382 6.666 -5.610 1.00 95.38 285 LEU A C 1
ATOM 2007 O O . LEU A 1 285 ? -3.360 7.204 -6.030 1.00 95.38 285 LEU A O 1
ATOM 2011 N N . SER A 1 286 ? -5.251 7.302 -4.831 1.00 95.81 286 SER A N 1
ATOM 2012 C CA . SER A 1 286 ? -5.140 8.722 -4.476 1.00 95.81 286 SER A CA 1
ATOM 2013 C C . SER A 1 286 ? -4.622 8.934 -3.052 1.00 95.81 286 SER A C 1
ATOM 2015 O O . SER A 1 286 ? -3.880 9.881 -2.786 1.00 95.81 286 SER A O 1
ATOM 2017 N N . GLY A 1 287 ? -4.949 8.021 -2.139 1.00 97.38 287 GLY A N 1
ATOM 2018 C CA . GLY A 1 287 ? -4.501 8.076 -0.756 1.00 97.38 287 GLY A CA 1
ATOM 2019 C C . GLY A 1 287 ? -4.910 6.840 0.026 1.00 97.38 287 GLY A C 1
ATOM 2020 O O . GLY A 1 287 ? -5.819 6.107 -0.368 1.00 97.38 287 GLY A O 1
ATOM 2021 N N . ILE A 1 288 ? -4.238 6.622 1.151 1.00 98.44 288 ILE A N 1
ATOM 2022 C CA . ILE A 1 288 ? -4.541 5.535 2.079 1.00 98.44 288 ILE A CA 1
ATOM 2023 C C . ILE A 1 288 ? -4.678 6.130 3.473 1.00 98.44 288 ILE A C 1
ATOM 2025 O O . ILE A 1 288 ? -3.871 6.961 3.879 1.00 98.44 288 ILE A O 1
ATOM 2029 N N . THR A 1 289 ? -5.696 5.720 4.217 1.00 98.12 289 THR A N 1
ATOM 2030 C CA . THR A 1 289 ? -5.833 6.069 5.631 1.00 98.12 289 THR A CA 1
ATOM 2031 C C . THR A 1 289 ? -5.878 4.800 6.460 1.00 98.12 289 THR A C 1
ATOM 2033 O O . THR A 1 289 ? -6.692 3.926 6.181 1.00 98.12 289 THR A O 1
ATOM 2036 N N . THR A 1 290 ? -5.034 4.696 7.483 1.00 98.50 290 THR A N 1
ATOM 2037 C CA . THR A 1 290 ? -5.057 3.581 8.433 1.00 98.50 290 THR A CA 1
ATOM 2038 C C . THR A 1 290 ? -5.466 4.068 9.815 1.00 98.50 290 THR A C 1
ATOM 2040 O O . THR A 1 290 ? -4.893 5.014 10.358 1.00 98.50 290 THR A O 1
ATOM 2043 N N . TYR A 1 291 ? -6.452 3.395 10.391 1.00 98.19 291 TYR A N 1
ATOM 2044 C CA . TYR A 1 291 ? -7.034 3.685 11.693 1.00 98.19 291 TYR A CA 1
ATOM 2045 C C . TYR A 1 291 ? -6.670 2.580 12.686 1.00 98.19 291 TYR A C 1
ATOM 2047 O O . TYR A 1 291 ? -6.858 1.403 12.379 1.00 98.19 291 TYR A O 1
ATOM 2055 N N . LEU A 1 292 ? -6.222 2.949 13.887 1.00 97.12 292 LEU A N 1
ATOM 2056 C CA . LEU A 1 292 ? -6.224 2.055 15.041 1.00 97.12 292 LEU A CA 1
ATOM 2057 C C . LEU A 1 292 ? -7.679 1.737 15.393 1.00 97.12 292 LEU A C 1
ATOM 2059 O O . LEU A 1 292 ? -8.484 2.625 15.669 1.00 97.12 292 LEU A O 1
ATOM 2063 N N . ALA A 1 293 ? -8.032 0.462 15.325 1.00 95.12 293 ALA A N 1
ATOM 2064 C CA . ALA A 1 293 ? -9.401 -0.011 15.452 1.00 95.12 293 ALA A CA 1
ATOM 2065 C C . ALA A 1 293 ? -9.635 -0.670 16.812 1.00 95.12 293 ALA A C 1
ATOM 2067 O O . ALA A 1 293 ? -10.159 -1.777 16.893 1.00 95.12 293 ALA A O 1
ATOM 2068 N N . ASP A 1 294 ? -9.222 -0.018 17.893 1.00 90.25 294 ASP A N 1
ATOM 2069 C CA . ASP A 1 294 ? -9.374 -0.522 19.262 1.00 90.25 294 ASP A CA 1
ATOM 2070 C C . ASP A 1 294 ? -10.668 -0.031 19.948 1.00 90.25 294 ASP A C 1
ATOM 2072 O O . ASP A 1 294 ? -10.879 -0.294 21.128 1.00 90.25 294 ASP A O 1
ATOM 2076 N N . GLY A 1 295 ? -11.541 0.677 19.224 1.00 86.56 295 GLY A N 1
ATOM 2077 C CA . GLY A 1 295 ? -12.791 1.236 19.745 1.00 86.56 295 GLY A CA 1
ATOM 2078 C C . GLY A 1 295 ? -12.639 2.526 20.564 1.00 86.56 295 GLY A C 1
ATOM 2079 O O . GLY A 1 295 ? -13.653 3.141 20.933 1.00 86.56 295 GLY A O 1
ATOM 2080 N N . LYS A 1 296 ? -11.412 2.981 20.843 1.00 86.94 296 LYS A N 1
ATOM 2081 C CA . LYS A 1 296 ? -11.142 4.206 21.609 1.00 86.94 296 LYS A CA 1
ATOM 2082 C C . LYS A 1 296 ? -11.169 5.447 20.730 1.00 86.94 296 LYS A C 1
ATOM 2084 O O . LYS A 1 296 ? -11.190 5.388 19.503 1.00 86.94 296 LYS A O 1
ATOM 2089 N N . CYS A 1 297 ? -11.234 6.596 21.402 1.00 91.44 297 CYS A N 1
ATOM 2090 C CA . CYS A 1 297 ? -11.154 7.893 20.752 1.00 91.44 297 CYS A CA 1
ATOM 2091 C C . CYS A 1 297 ? -9.697 8.236 20.448 1.00 91.44 297 CYS A C 1
ATOM 2093 O O . CYS A 1 297 ? -8.906 8.404 21.377 1.00 91.44 297 CYS A O 1
ATOM 2095 N N . HIS A 1 298 ? -9.380 8.423 19.173 1.00 92.81 298 HIS A N 1
ATOM 2096 C CA . HIS A 1 298 ? -8.061 8.855 18.725 1.00 92.81 298 HIS A CA 1
ATOM 2097 C C . HIS A 1 298 ? -8.160 10.161 17.956 1.00 92.81 298 HIS A C 1
ATOM 2099 O O . HIS A 1 298 ? -9.079 10.372 17.165 1.00 92.81 298 HIS A O 1
ATOM 2105 N N . LYS A 1 299 ? -7.199 11.054 18.175 1.00 93.81 299 LYS A N 1
ATOM 2106 C CA . LYS A 1 299 ? -7.136 12.333 17.470 1.00 93.81 299 LYS A CA 1
ATOM 2107 C C . LYS A 1 299 ? -6.544 12.142 16.079 1.00 93.81 299 LYS A C 1
ATOM 2109 O O . LYS A 1 299 ? -5.457 11.587 15.939 1.00 93.81 299 LYS A O 1
ATOM 2114 N N . THR A 1 300 ? -7.215 12.662 15.057 1.00 93.50 300 THR A N 1
ATOM 2115 C CA . THR A 1 300 ? -6.603 12.807 13.726 1.00 93.50 300 THR A CA 1
ATOM 2116 C C . THR A 1 300 ? -5.792 14.096 13.638 1.00 93.50 300 THR A C 1
ATOM 2118 O O . THR A 1 300 ? -4.797 14.154 12.922 1.00 93.50 300 THR A O 1
ATOM 2121 N N . ASP A 1 301 ? -6.205 15.122 14.384 1.00 91.31 301 ASP A N 1
ATOM 2122 C CA . ASP A 1 301 ? -5.523 16.407 14.520 1.00 91.31 301 ASP A CA 1
ATOM 2123 C C . ASP A 1 301 ? -5.913 17.082 15.858 1.00 91.31 301 ASP A C 1
ATOM 2125 O O . ASP A 1 301 ? -6.410 16.436 16.782 1.00 91.31 301 ASP A O 1
ATOM 2129 N N . THR A 1 302 ? -5.652 18.381 16.015 1.00 90.94 302 THR A N 1
ATOM 2130 C CA . THR A 1 302 ? -5.960 19.118 17.253 1.00 90.94 302 THR A CA 1
ATOM 2131 C C . THR A 1 302 ? -7.447 19.424 17.455 1.00 90.94 302 THR A C 1
ATOM 2133 O O . THR A 1 302 ? -7.839 19.768 18.571 1.00 90.94 302 THR A O 1
ATOM 2136 N N . ALA A 1 303 ? -8.266 19.302 16.413 1.00 94.38 303 ALA A N 1
ATOM 2137 C CA . ALA A 1 303 ? -9.680 19.657 16.377 1.00 94.38 303 ALA A CA 1
ATOM 2138 C C . ALA A 1 303 ? -10.603 18.485 16.016 1.00 94.38 303 ALA A C 1
ATOM 2140 O O . ALA A 1 303 ? -11.802 18.615 16.208 1.00 94.38 303 ALA A O 1
ATOM 2141 N N . LYS A 1 304 ? -10.091 17.366 15.505 1.00 95.94 304 LYS A N 1
ATOM 2142 C CA . LYS A 1 304 ? -10.880 16.218 15.051 1.00 95.94 304 LYS A CA 1
ATOM 2143 C C . LYS A 1 304 ? -10.376 14.918 15.651 1.00 95.94 304 LYS A C 1
ATOM 2145 O O . LYS A 1 304 ? -9.187 14.742 15.935 1.00 95.94 304 LYS A O 1
ATOM 2150 N N . SER A 1 305 ? -11.294 13.979 15.794 1.00 96.06 305 SER A N 1
ATOM 2151 C CA . SER A 1 305 ? -11.012 12.639 16.277 1.00 96.06 305 SER A CA 1
ATOM 2152 C C . SER A 1 305 ? -11.835 11.600 15.533 1.00 96.06 305 SER A C 1
ATOM 2154 O O . SER A 1 305 ? -12.679 11.907 14.687 1.00 96.06 305 SER A O 1
ATOM 2156 N N . TYR A 1 306 ? -11.559 10.340 15.827 1.00 96.44 306 TYR A N 1
ATOM 2157 C CA . TYR A 1 306 ? -12.285 9.217 15.279 1.00 96.44 306 TYR A CA 1
ATOM 2158 C C . TYR A 1 306 ? -12.366 8.073 16.293 1.00 96.44 306 TYR A C 1
ATOM 2160 O O . TYR A 1 306 ? -11.627 8.032 17.281 1.00 96.44 306 TYR A O 1
ATOM 2168 N N . ARG A 1 307 ? -13.265 7.133 16.012 1.00 93.38 307 ARG A N 1
ATOM 2169 C CA . ARG A 1 307 ? -13.266 5.782 16.576 1.00 93.38 307 ARG A CA 1
ATOM 2170 C C . ARG A 1 307 ? -13.345 4.784 15.446 1.00 93.38 307 ARG A C 1
ATOM 2172 O O . ARG A 1 307 ? -14.146 4.975 14.531 1.00 93.38 307 ARG A O 1
ATOM 2179 N N . ALA A 1 308 ? -12.566 3.717 15.525 1.00 94.62 308 ALA A N 1
ATOM 2180 C CA . ALA A 1 308 ? -12.669 2.617 14.584 1.00 94.62 308 ALA A CA 1
ATOM 2181 C C . ALA A 1 308 ? -12.832 1.285 15.313 1.00 94.62 308 ALA A C 1
ATOM 2183 O O . ALA A 1 308 ? -12.320 1.094 16.415 1.00 94.62 308 ALA A O 1
ATOM 2184 N N . ALA A 1 309 ? -13.553 0.367 14.679 1.00 91.56 309 ALA A N 1
ATOM 2185 C CA . ALA A 1 309 ? -13.693 -1.007 15.126 1.00 91.56 309 ALA A CA 1
ATOM 2186 C C . ALA A 1 309 ? -13.689 -1.944 13.915 1.00 91.56 309 ALA A C 1
ATOM 2188 O O . ALA A 1 309 ? -14.234 -1.605 12.865 1.00 91.56 309 ALA A O 1
ATOM 2189 N N . ARG A 1 310 ? -13.104 -3.126 14.079 1.00 92.50 310 ARG A N 1
ATOM 2190 C CA . ARG A 1 310 ? -13.021 -4.213 13.110 1.00 92.50 310 ARG A CA 1
ATOM 2191 C C . ARG A 1 310 ? -13.429 -5.516 13.785 1.00 92.50 310 ARG A C 1
ATOM 2193 O O . ARG A 1 310 ? -12.948 -5.847 14.868 1.00 92.50 310 ARG A O 1
ATOM 2200 N N . LYS A 1 311 ? -14.311 -6.266 13.139 1.00 87.38 311 LYS A N 1
ATOM 2201 C CA . LYS A 1 311 ? -14.758 -7.585 13.584 1.00 87.38 311 LYS A CA 1
ATOM 2202 C C . LYS A 1 311 ? -13.962 -8.694 12.893 1.00 87.38 311 LYS A C 1
ATOM 2204 O O . LYS A 1 311 ? -13.360 -8.492 11.842 1.00 87.38 311 LYS A O 1
ATOM 2209 N N . ALA A 1 312 ? -14.020 -9.893 13.470 1.00 86.50 312 ALA A N 1
ATOM 2210 C CA . ALA A 1 312 ? -13.367 -11.083 12.925 1.00 86.50 312 ALA A CA 1
ATOM 2211 C C . ALA A 1 312 ? -13.920 -11.516 11.552 1.00 86.50 312 ALA A C 1
ATOM 2213 O O . ALA A 1 312 ? -13.212 -12.162 10.788 1.00 86.50 312 ALA A O 1
ATOM 2214 N N . ASP A 1 313 ? -15.160 -11.141 11.220 1.00 83.19 313 ASP A N 1
ATOM 2215 C CA . ASP A 1 313 ? -15.786 -11.394 9.913 1.00 83.19 313 ASP A CA 1
ATOM 2216 C C . ASP A 1 313 ? -15.340 -10.405 8.815 1.00 83.19 313 ASP A C 1
ATOM 2218 O O . ASP A 1 313 ? -15.898 -10.401 7.720 1.00 83.19 313 ASP A O 1
ATOM 2222 N N . GLY A 1 314 ? -14.369 -9.536 9.114 1.00 88.88 314 GLY A N 1
ATOM 2223 C CA . GLY A 1 314 ? -13.850 -8.524 8.196 1.00 88.88 314 GLY A CA 1
ATOM 2224 C C . GLY A 1 314 ? -14.682 -7.243 8.130 1.00 88.88 314 GLY A C 1
ATOM 2225 O O . GLY A 1 314 ? -14.215 -6.261 7.554 1.00 88.88 314 GLY A O 1
ATOM 2226 N N . SER A 1 315 ? -15.874 -7.198 8.737 1.00 90.50 315 SER A N 1
ATOM 2227 C CA . SER A 1 315 ? -16.652 -5.959 8.812 1.00 90.50 315 SER A CA 1
ATOM 2228 C C . SER A 1 315 ? -15.968 -4.931 9.714 1.00 90.50 315 SER A C 1
ATOM 2230 O O . SER A 1 315 ? -15.314 -5.270 10.705 1.00 90.50 315 SER A O 1
ATOM 2232 N N . ALA A 1 316 ? -16.117 -3.652 9.381 1.00 94.12 316 ALA A N 1
ATOM 2233 C CA . ALA A 1 316 ? -15.504 -2.571 10.136 1.00 94.12 316 ALA A CA 1
ATOM 2234 C C . ALA A 1 316 ? -16.339 -1.291 10.092 1.00 94.12 316 ALA A C 1
ATOM 2236 O O . ALA A 1 316 ? -17.158 -1.068 9.197 1.00 94.12 316 ALA A O 1
ATOM 2237 N N . THR A 1 317 ? -16.114 -0.433 11.078 1.00 93.81 317 THR A N 1
ATOM 2238 C CA . THR A 1 317 ? -16.753 0.875 11.201 1.00 93.81 317 THR A CA 1
ATOM 2239 C C . THR A 1 317 ? -15.710 1.917 11.556 1.00 93.81 317 THR A C 1
ATOM 2241 O O . THR A 1 317 ? -14.895 1.671 12.444 1.00 93.81 317 THR A O 1
ATOM 2244 N N . VAL A 1 318 ? -15.778 3.087 10.930 1.00 95.94 318 VAL A N 1
ATOM 2245 C CA . VAL A 1 318 ? -14.996 4.269 11.296 1.00 95.94 318 VAL A CA 1
ATOM 2246 C C . VAL A 1 318 ? -15.965 5.429 11.495 1.00 95.94 318 VAL A C 1
ATOM 2248 O O . VAL A 1 318 ? -16.597 5.895 10.551 1.00 95.94 318 VAL A O 1
ATOM 2251 N N . GLN A 1 319 ? -16.099 5.894 12.730 1.00 94.94 319 GLN A N 1
ATOM 2252 C CA . GLN A 1 319 ? -16.865 7.085 13.077 1.00 94.94 319 GLN A CA 1
ATOM 2253 C C . GLN A 1 319 ? -15.903 8.262 13.192 1.00 94.94 319 GLN A C 1
ATOM 2255 O O . GLN A 1 319 ? -15.052 8.277 14.080 1.00 94.94 319 GLN A O 1
ATOM 2260 N N . SER A 1 320 ? -16.059 9.262 12.331 1.00 96.00 320 SER A N 1
ATOM 2261 C CA . SER A 1 320 ? -15.355 10.538 12.478 1.00 96.00 320 SER A CA 1
ATOM 2262 C C . SER A 1 320 ? -16.095 11.466 13.441 1.00 96.00 320 SER A C 1
ATOM 2264 O O . SER A 1 320 ? -17.313 11.359 13.614 1.00 96.00 320 SER A O 1
ATOM 2266 N N . TYR A 1 321 ? -15.368 12.394 14.050 1.00 96.12 321 TYR A N 1
ATOM 2267 C CA . TYR A 1 321 ? -15.900 13.435 14.921 1.00 96.12 321 TYR A CA 1
ATOM 2268 C C . TYR A 1 321 ? -15.311 14.786 14.533 1.00 96.12 321 TYR A C 1
ATOM 2270 O O . TYR A 1 321 ? -14.159 14.894 14.105 1.00 96.12 321 TYR A O 1
ATOM 2278 N N . THR A 1 322 ? -16.117 15.833 14.681 1.00 96.94 322 THR A N 1
ATOM 2279 C CA . THR A 1 322 ? -15.713 17.212 14.365 1.00 96.94 322 THR A CA 1
ATOM 2280 C C . THR A 1 322 ? -15.073 17.937 15.549 1.00 96.94 322 THR A C 1
ATOM 2282 O O . THR A 1 322 ? -14.768 19.119 15.430 1.00 96.94 322 THR A O 1
ATOM 2285 N N . ASP A 1 323 ? -14.910 17.251 16.682 1.00 95.00 323 ASP A N 1
ATOM 2286 C CA . ASP A 1 323 ? -14.115 17.686 17.831 1.00 95.00 323 ASP A CA 1
ATOM 2287 C C . ASP A 1 323 ? -13.017 16.657 18.144 1.00 95.00 323 ASP A C 1
ATOM 2289 O O . ASP A 1 323 ? -13.024 15.554 17.607 1.00 95.00 323 ASP A O 1
ATOM 2293 N N . ALA A 1 324 ? -12.070 17.013 19.017 1.00 92.50 324 ALA A N 1
ATOM 2294 C CA . ALA A 1 324 ? -10.922 16.173 19.367 1.00 92.50 324 ALA A CA 1
ATOM 2295 C C . ALA A 1 324 ? -11.184 15.177 20.516 1.00 92.50 324 ALA A C 1
ATOM 2297 O O . ALA A 1 324 ? -10.243 14.528 20.982 1.00 92.50 324 ALA A O 1
ATOM 2298 N N . VAL A 1 325 ? -12.418 15.097 21.026 1.00 91.31 325 VAL A N 1
ATOM 2299 C CA . VAL A 1 325 ? -12.788 14.306 22.218 1.00 91.31 325 VAL A CA 1
ATOM 2300 C C . VAL A 1 325 ? -13.891 13.285 21.934 1.00 91.31 325 VAL A C 1
ATOM 2302 O O . VAL A 1 325 ? -14.394 12.641 22.853 1.00 91.31 325 VAL A O 1
ATOM 2305 N N . CYS A 1 326 ? -14.245 13.105 20.661 1.00 91.62 326 CYS A N 1
ATOM 2306 C CA . CYS A 1 326 ? -15.322 12.233 20.212 1.00 91.62 326 CYS A CA 1
ATOM 2307 C C . CYS A 1 326 ? -16.698 12.584 20.811 1.00 91.62 326 CYS A C 1
ATOM 2309 O O . CYS A 1 326 ? -17.473 11.683 21.142 1.00 91.62 326 CYS A O 1
ATOM 2311 N N . GLY A 1 327 ? -17.001 13.876 20.971 1.00 89.88 327 GLY A N 1
ATOM 2312 C CA . GLY A 1 327 ? -18.287 14.356 21.496 1.00 89.88 327 GLY A CA 1
ATOM 2313 C C . GLY A 1 327 ? -19.346 14.591 20.413 1.00 89.88 327 GLY A C 1
ATOM 2314 O O . GLY A 1 327 ? -20.511 14.233 20.576 1.00 89.88 327 GLY A O 1
ATOM 2315 N N . THR A 1 328 ? -18.934 15.157 19.283 1.00 92.50 328 THR A N 1
ATOM 2316 C CA . THR A 1 328 ? -19.787 15.656 18.201 1.00 92.50 328 THR A CA 1
ATOM 2317 C C . THR A 1 328 ? -19.594 14.775 16.983 1.00 92.50 328 THR A C 1
ATOM 2319 O O . THR A 1 328 ? -18.569 14.836 16.299 1.00 92.50 328 THR A O 1
ATOM 2322 N N . SER A 1 329 ? -20.573 13.903 16.752 1.00 91.75 329 SER A N 1
ATOM 2323 C CA . SER A 1 329 ? -20.500 12.895 15.696 1.00 91.75 329 SER A CA 1
ATOM 2324 C C . SER A 1 329 ? -20.461 13.547 14.316 1.00 91.75 329 SER A C 1
ATOM 2326 O O . SER A 1 329 ? -21.276 14.413 14.001 1.00 91.75 329 SER A O 1
ATOM 2328 N N . GLY A 1 330 ? -19.505 13.111 13.502 1.00 93.69 330 GLY A N 1
ATOM 2329 C CA . GLY A 1 330 ? -19.413 13.401 12.079 1.00 93.69 330 GLY A CA 1
ATOM 2330 C C . GLY A 1 330 ? -19.970 12.251 11.241 1.00 93.69 330 GLY A C 1
ATOM 2331 O O . GLY A 1 330 ? -20.968 11.618 11.589 1.00 93.69 330 GLY A O 1
ATOM 2332 N N . THR A 1 331 ? -19.308 11.963 10.124 1.00 93.94 331 THR A N 1
ATOM 2333 C CA . THR A 1 331 ? -19.693 10.879 9.215 1.00 93.94 331 THR A CA 1
ATOM 2334 C C . THR A 1 331 ? -19.286 9.513 9.755 1.00 93.94 331 THR A C 1
ATOM 2336 O O . THR A 1 331 ? -18.223 9.357 10.366 1.00 93.94 331 THR A O 1
ATOM 2339 N N . VAL A 1 332 ? -20.130 8.518 9.482 1.00 93.12 332 VAL A N 1
ATOM 2340 C CA . VAL A 1 332 ? -19.847 7.105 9.742 1.00 93.12 332 VAL A CA 1
ATOM 2341 C C . VAL A 1 332 ? -19.513 6.439 8.423 1.00 93.12 332 VAL A C 1
ATOM 2343 O O . VAL A 1 332 ? -20.292 6.520 7.474 1.00 93.12 332 VAL A O 1
ATOM 2346 N N . PHE A 1 333 ? -18.378 5.762 8.377 1.00 94.19 333 PHE A N 1
ATOM 2347 C CA . PHE A 1 333 ? -18.046 4.831 7.317 1.00 94.19 333 PHE A CA 1
ATOM 2348 C C . PHE A 1 333 ? -18.235 3.404 7.830 1.00 94.19 333 PHE A C 1
ATOM 2350 O O . PHE A 1 333 ? -17.792 3.067 8.930 1.00 94.19 333 PHE A O 1
ATOM 2357 N N . THR A 1 334 ? -18.890 2.559 7.042 1.00 93.06 334 THR A N 1
ATOM 2358 C CA . THR A 1 334 ? -19.153 1.161 7.395 1.00 93.06 334 THR A CA 1
ATOM 2359 C C . THR A 1 334 ? -18.822 0.261 6.220 1.00 93.06 334 THR A C 1
ATOM 2361 O O . THR A 1 334 ? -19.295 0.512 5.112 1.00 93.06 334 THR A O 1
ATOM 2364 N N . VAL A 1 335 ? -18.086 -0.816 6.475 1.00 95.06 335 VAL A N 1
ATOM 2365 C CA . VAL A 1 335 ? -17.847 -1.897 5.516 1.00 95.06 335 VAL A CA 1
ATOM 2366 C C . VAL A 1 335 ? -18.489 -3.174 6.045 1.00 95.06 335 VAL A C 1
ATOM 2368 O O . VAL A 1 335 ? -18.362 -3.511 7.226 1.00 95.06 335 VAL A O 1
ATOM 2371 N N . ASN A 1 336 ? -19.232 -3.869 5.186 1.00 91.88 336 ASN A N 1
ATOM 2372 C CA . ASN A 1 336 ? -19.829 -5.153 5.541 1.00 91.88 336 ASN A CA 1
ATOM 2373 C C . ASN A 1 336 ? -18.782 -6.283 5.465 1.00 91.88 336 ASN A C 1
ATOM 2375 O O . ASN A 1 336 ? -17.682 -6.105 4.948 1.00 91.88 336 ASN A O 1
ATOM 2379 N N . ALA A 1 337 ? -19.131 -7.459 5.989 1.00 89.44 337 ALA A N 1
ATOM 2380 C CA . ALA A 1 337 ? -18.223 -8.604 6.062 1.00 89.44 337 ALA A CA 1
ATOM 2381 C C . ALA A 1 337 ? -17.739 -9.094 4.684 1.00 89.44 337 ALA A C 1
ATOM 2383 O O . ALA A 1 337 ? -16.573 -9.458 4.529 1.00 89.44 337 ALA A O 1
ATOM 2384 N N . ALA A 1 338 ? -18.621 -9.086 3.677 1.00 92.25 338 ALA A N 1
ATOM 2385 C CA . ALA A 1 338 ? -18.297 -9.560 2.335 1.00 92.25 338 ALA A CA 1
ATOM 2386 C C . ALA A 1 338 ? -17.260 -8.647 1.667 1.00 92.25 338 ALA A C 1
ATOM 2388 O O . ALA A 1 338 ? -16.227 -9.129 1.203 1.00 92.25 338 ALA A O 1
ATOM 2389 N N . ASP A 1 339 ? -17.499 -7.337 1.701 1.00 94.25 339 ASP A N 1
ATOM 2390 C CA . ASP A 1 339 ? -16.609 -6.343 1.102 1.00 94.25 339 ASP A CA 1
ATOM 2391 C C . ASP A 1 339 ? -15.266 -6.279 1.840 1.00 94.25 339 ASP A C 1
ATOM 2393 O O . ASP A 1 339 ? -14.213 -6.240 1.200 1.00 94.25 339 ASP A O 1
ATOM 2397 N N . GLY A 1 340 ? -15.291 -6.345 3.176 1.00 92.88 340 GLY A N 1
ATOM 2398 C CA . GLY A 1 340 ? -14.090 -6.312 4.010 1.00 92.88 340 GLY A CA 1
ATOM 2399 C C . GLY A 1 340 ? -13.208 -7.555 3.869 1.00 92.88 340 GLY A C 1
ATOM 2400 O O . GLY A 1 340 ? -11.987 -7.444 3.908 1.00 92.88 340 GLY A O 1
ATOM 2401 N N . THR A 1 341 ? -13.801 -8.735 3.653 1.00 90.94 341 THR A N 1
ATOM 2402 C CA . THR A 1 341 ? -13.054 -9.988 3.430 1.00 90.94 341 THR A CA 1
ATOM 2403 C C . THR A 1 341 ? -12.509 -10.085 2.005 1.00 90.94 341 THR A C 1
ATOM 2405 O O . THR A 1 341 ? -11.397 -10.563 1.796 1.00 90.94 341 THR A O 1
ATOM 2408 N N . ALA A 1 342 ? -13.279 -9.636 1.012 1.00 93.44 342 ALA A N 1
ATOM 2409 C CA . ALA A 1 342 ? -12.879 -9.692 -0.393 1.00 93.44 342 ALA A CA 1
ATOM 2410 C C . ALA A 1 342 ? -11.965 -8.529 -0.818 1.00 93.44 342 ALA A C 1
ATOM 2412 O O . ALA A 1 342 ? -11.492 -8.521 -1.954 1.00 93.44 342 ALA A O 1
ATOM 2413 N N . HIS A 1 343 ? -11.750 -7.538 0.057 1.00 92.75 343 HIS A N 1
ATOM 2414 C CA . HIS A 1 343 ? -11.133 -6.252 -0.288 1.00 92.75 343 HIS A CA 1
ATOM 2415 C C . HIS A 1 343 ? -11.833 -5.609 -1.497 1.00 92.75 343 HIS A C 1
ATOM 2417 O O . HIS A 1 343 ? -11.189 -5.122 -2.434 1.00 92.75 343 HIS A O 1
ATOM 2423 N N . ALA A 1 344 ? -13.166 -5.679 -1.506 1.00 94.88 344 ALA A N 1
ATOM 2424 C CA . ALA A 1 344 ? -13.972 -5.265 -2.642 1.00 94.88 344 ALA A CA 1
ATOM 2425 C C . ALA A 1 344 ? -13.836 -3.759 -2.889 1.00 94.88 344 ALA A C 1
ATOM 2427 O O . ALA A 1 344 ? -13.780 -2.959 -1.955 1.00 94.88 344 ALA A O 1
ATOM 2428 N N . CYS A 1 345 ? -13.813 -3.377 -4.166 1.00 95.88 345 CYS A N 1
ATOM 2429 C CA . CYS A 1 345 ? -13.911 -1.978 -4.550 1.00 95.88 345 CYS A CA 1
ATOM 2430 C C . CYS A 1 345 ? -15.370 -1.528 -4.464 1.00 95.88 345 CYS A C 1
ATOM 2432 O O . CYS A 1 345 ? -16.196 -1.944 -5.280 1.00 95.88 345 CYS A O 1
ATOM 2434 N N . VAL A 1 346 ? -15.679 -0.659 -3.507 1.00 94.62 346 VAL A N 1
ATOM 2435 C CA . VAL A 1 346 ? -17.008 -0.066 -3.342 1.00 94.62 346 VAL A CA 1
ATOM 2436 C C . VAL A 1 346 ? -16.859 1.445 -3.382 1.00 94.62 346 VAL A C 1
ATOM 2438 O O . VAL A 1 346 ? -16.190 2.026 -2.533 1.00 94.62 346 VAL A O 1
ATOM 2441 N N . SER A 1 347 ? -17.472 2.084 -4.382 1.00 92.81 347 SER A N 1
ATOM 2442 C CA . SER A 1 347 ? -17.417 3.543 -4.569 1.00 92.81 347 SER A CA 1
ATOM 2443 C C . SER A 1 347 ? -15.983 4.090 -4.538 1.00 92.81 347 SER A C 1
ATOM 2445 O O . SER A 1 347 ? -15.666 4.987 -3.760 1.00 92.81 347 SER A O 1
ATOM 2447 N N . ASP A 1 348 ? -15.104 3.490 -5.348 1.00 94.94 348 ASP A N 1
ATOM 2448 C CA . ASP A 1 348 ? -13.685 3.861 -5.458 1.00 94.94 348 ASP A CA 1
ATOM 2449 C C . ASP A 1 348 ? -12.906 3.769 -4.130 1.00 94.94 348 ASP A C 1
ATOM 2451 O O . ASP A 1 348 ? -11.898 4.447 -3.936 1.00 94.94 348 ASP A O 1
ATOM 2455 N N . THR A 1 349 ? -13.366 2.920 -3.205 1.00 95.50 349 THR A N 1
ATOM 2456 C CA . THR A 1 349 ? -12.718 2.665 -1.915 1.00 95.50 349 THR A CA 1
ATOM 2457 C C . THR A 1 349 ? -12.559 1.164 -1.685 1.00 95.50 349 THR A C 1
ATOM 2459 O O . THR A 1 349 ? -13.491 0.396 -1.930 1.00 95.50 349 THR A O 1
ATOM 2462 N N . LYS A 1 350 ? -11.397 0.737 -1.183 1.00 96.25 350 LYS A N 1
ATOM 2463 C CA . LYS A 1 350 ? -11.189 -0.609 -0.623 1.00 96.25 350 LYS A CA 1
ATOM 2464 C C . LYS A 1 350 ? -10.921 -0.480 0.868 1.00 96.25 350 LYS A C 1
ATOM 2466 O O . LYS A 1 350 ? -10.108 0.347 1.275 1.00 96.25 350 LYS A O 1
ATOM 2471 N N . VAL A 1 351 ? -11.589 -1.299 1.678 1.00 96.56 351 VAL A N 1
ATOM 2472 C CA . VAL A 1 351 ? -11.401 -1.300 3.134 1.00 96.56 351 VAL A CA 1
ATOM 2473 C C . VAL A 1 351 ? -11.113 -2.697 3.630 1.00 96.56 351 VAL A C 1
ATOM 2475 O O . VAL A 1 351 ? -11.821 -3.642 3.295 1.00 96.56 351 VAL A O 1
ATOM 2478 N N . TYR A 1 352 ? -10.057 -2.814 4.421 1.00 95.12 352 TYR A N 1
ATOM 2479 C CA . TYR A 1 352 ? -9.580 -4.070 4.979 1.00 95.12 352 TYR A CA 1
ATOM 2480 C C . TYR A 1 352 ? -8.725 -3.802 6.214 1.00 95.12 352 TYR A C 1
ATOM 2482 O O . TYR A 1 352 ? -8.654 -2.678 6.693 1.00 95.12 352 TYR A O 1
ATOM 2490 N N . GLY A 1 353 ? -8.101 -4.823 6.786 1.00 95.25 353 GLY A N 1
ATOM 2491 C CA . GLY A 1 353 ? -7.252 -4.666 7.963 1.00 95.25 353 GLY A CA 1
ATOM 2492 C C . GLY A 1 353 ? -6.978 -6.002 8.622 1.00 95.25 353 GLY A C 1
ATOM 2493 O O . GLY A 1 353 ? -7.331 -7.041 8.061 1.00 95.25 353 GLY A O 1
ATOM 2494 N N . ASP A 1 354 ? -6.409 -5.965 9.819 1.00 95.44 354 ASP A N 1
ATOM 2495 C CA . ASP A 1 354 ? -6.078 -7.169 10.574 1.00 95.44 354 ASP A CA 1
ATOM 2496 C C . ASP A 1 354 ? -6.405 -7.024 12.065 1.00 95.44 354 ASP A C 1
ATOM 2498 O O . ASP A 1 354 ? -6.683 -5.927 12.562 1.00 95.44 354 ASP A O 1
ATOM 2502 N N . ASN A 1 355 ? -6.405 -8.162 12.758 1.00 94.44 355 ASN A N 1
ATOM 2503 C CA . ASN A 1 355 ? -6.836 -8.368 14.136 1.00 94.44 355 ASN A CA 1
ATOM 2504 C C . ASN A 1 355 ? -8.300 -7.935 14.384 1.00 94.44 355 ASN A C 1
ATOM 2506 O O . ASN A 1 355 ? -9.022 -7.477 13.494 1.00 94.44 355 ASN A O 1
ATOM 2510 N N . THR A 1 356 ? -8.795 -8.173 15.597 1.00 89.75 356 THR A N 1
ATOM 2511 C CA . THR A 1 356 ? -10.191 -7.901 15.978 1.00 89.75 356 THR A CA 1
ATOM 2512 C C . THR A 1 356 ? -10.225 -6.924 17.139 1.00 89.75 356 THR A C 1
ATOM 2514 O O . THR A 1 356 ? -9.455 -7.066 18.089 1.00 89.75 356 THR A O 1
ATOM 2517 N N . THR A 1 357 ? -11.122 -5.943 17.076 1.00 88.81 357 THR A N 1
ATOM 2518 C CA . THR A 1 357 ? -11.362 -5.017 18.184 1.00 88.81 357 THR A CA 1
ATOM 2519 C C . THR A 1 357 ? -11.786 -5.792 19.424 1.00 88.81 357 THR A C 1
ATOM 2521 O O . THR A 1 357 ? -12.770 -6.535 19.362 1.00 88.81 357 THR A O 1
ATOM 2524 N N . PRO A 1 358 ? -11.093 -5.623 20.562 1.00 79.88 358 PRO A N 1
ATOM 2525 C CA . PRO A 1 358 ? -11.553 -6.181 21.820 1.00 79.88 358 PRO A CA 1
ATOM 2526 C C . PRO A 1 358 ? -12.962 -5.680 22.147 1.00 79.88 358 PRO A C 1
ATOM 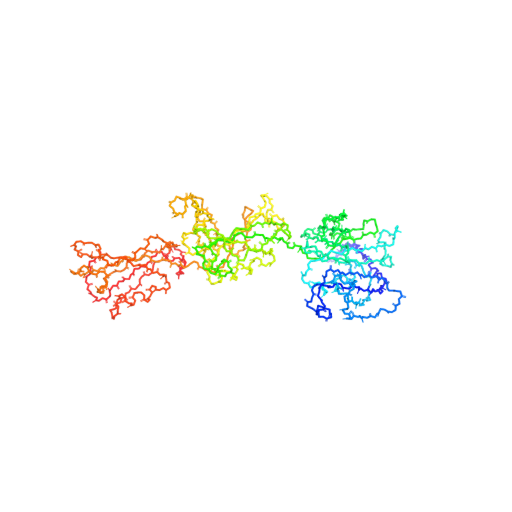2528 O O . PRO A 1 358 ? -13.254 -4.490 22.047 1.00 79.88 358 PRO A O 1
ATOM 2531 N N . LEU A 1 359 ? -13.839 -6.587 22.570 1.00 76.44 359 LEU A N 1
ATOM 2532 C CA . LEU A 1 359 ? -15.135 -6.200 23.116 1.00 76.44 359 LEU A CA 1
ATOM 2533 C C . LEU A 1 359 ? -14.937 -5.661 24.532 1.00 76.44 359 LEU A C 1
ATOM 2535 O O . LEU A 1 359 ? -14.378 -6.353 25.392 1.00 76.44 359 LEU A O 1
ATOM 2539 N N . TYR A 1 360 ? -15.416 -4.444 24.772 1.00 75.12 360 TYR A N 1
ATOM 2540 C CA . TYR A 1 360 ? -15.419 -3.829 26.091 1.00 75.12 360 TYR A CA 1
ATOM 2541 C C . TYR A 1 360 ? -16.764 -4.072 26.771 1.00 75.12 360 TYR A C 1
ATOM 2543 O O . TYR A 1 360 ? -17.838 -4.004 26.170 1.00 75.12 360 TYR A O 1
ATOM 2551 N N . LEU A 1 361 ? -16.698 -4.393 28.055 1.00 78.12 361 LEU A N 1
ATOM 2552 C CA . LEU A 1 361 ? -17.839 -4.770 28.867 1.00 78.12 361 LEU A CA 1
ATOM 2553 C C . LEU A 1 361 ? -18.004 -3.769 30.003 1.00 78.12 361 LEU A C 1
ATOM 2555 O O . LEU A 1 361 ? -17.099 -3.585 30.823 1.00 78.12 361 LEU A O 1
ATOM 2559 N N . THR A 1 362 ? -19.187 -3.163 30.073 1.00 82.75 362 THR A N 1
ATOM 2560 C CA . THR A 1 362 ? -19.596 -2.324 31.203 1.00 82.75 362 THR A CA 1
ATOM 2561 C C . THR A 1 362 ? -20.572 -3.116 32.053 1.00 82.75 362 THR A C 1
ATOM 2563 O O . THR A 1 362 ? -21.673 -3.436 31.607 1.00 82.75 362 THR A O 1
ATOM 2566 N N . SER A 1 363 ? -20.152 -3.460 33.266 1.00 84.75 363 SER A N 1
ATOM 2567 C CA . SER A 1 363 ? -20.934 -4.264 34.200 1.00 84.75 363 SER A CA 1
ATOM 2568 C C . SER A 1 363 ? -21.487 -3.404 35.327 1.00 84.75 363 SER A C 1
ATOM 2570 O O . SER A 1 363 ? -20.724 -2.773 36.054 1.00 84.75 363 SER A O 1
ATOM 2572 N N . THR A 1 364 ? -22.800 -3.420 35.509 1.00 87.19 364 THR A N 1
ATOM 2573 C CA . THR A 1 364 ? -23.468 -2.975 36.730 1.00 87.19 364 THR A CA 1
ATOM 2574 C C . THR A 1 364 ? -23.447 -4.122 37.734 1.00 87.19 364 THR A C 1
ATOM 2576 O O . THR A 1 364 ? -23.964 -5.205 37.460 1.00 87.19 364 THR A O 1
ATOM 2579 N N . VAL A 1 365 ? -22.814 -3.897 38.881 1.00 87.12 365 VAL A N 1
ATOM 2580 C CA . VAL A 1 365 ? -22.638 -4.872 39.959 1.00 87.12 365 VAL A CA 1
ATOM 2581 C C . VAL A 1 365 ? -23.600 -4.520 41.087 1.00 87.12 365 VAL A C 1
ATOM 2583 O O . VAL A 1 365 ? -23.494 -3.438 41.663 1.00 87.12 365 VAL A O 1
ATOM 2586 N N . ASN A 1 366 ? -24.522 -5.426 41.403 1.00 87.12 366 ASN A N 1
ATOM 2587 C CA . ASN A 1 366 ? -25.536 -5.237 42.433 1.00 87.12 366 ASN A CA 1
ATOM 2588 C C . ASN A 1 366 ? -25.163 -6.015 43.695 1.00 87.12 366 ASN A C 1
ATOM 2590 O O . ASN A 1 366 ? -24.846 -7.207 43.644 1.00 87.12 366 ASN A O 1
ATOM 2594 N N . TYR A 1 367 ? -25.251 -5.338 44.835 1.00 84.88 367 TYR A N 1
ATOM 2595 C CA . TYR A 1 367 ? -24.994 -5.900 46.153 1.00 84.88 367 TYR A CA 1
ATOM 2596 C C . TYR A 1 367 ? -26.263 -5.846 46.999 1.00 84.88 367 TYR A C 1
ATOM 2598 O O . TYR A 1 367 ? -26.755 -4.771 47.353 1.00 84.88 367 TYR A O 1
ATOM 2606 N N . ASP A 1 368 ? -26.770 -7.022 47.364 1.00 82.62 368 ASP A N 1
ATOM 2607 C CA . ASP A 1 368 ? -27.864 -7.176 48.324 1.00 82.62 368 ASP A CA 1
ATOM 2608 C C . ASP A 1 368 ? -27.302 -7.274 49.750 1.00 82.62 368 ASP A C 1
ATOM 2610 O O . ASP A 1 368 ? -27.349 -8.312 50.411 1.00 82.62 368 ASP A O 1
ATOM 2614 N N . THR A 1 369 ? -26.661 -6.193 50.195 1.00 74.56 369 THR A N 1
ATOM 2615 C CA . THR A 1 369 ? -26.068 -6.085 51.533 1.00 74.56 369 THR A CA 1
ATOM 2616 C C . THR A 1 369 ? -26.510 -4.788 52.202 1.00 74.56 369 THR A C 1
ATOM 2618 O O . THR A 1 369 ? -26.953 -3.846 51.552 1.00 74.56 369 THR A O 1
ATOM 2621 N N . THR A 1 370 ? -26.391 -4.715 53.526 1.00 69.38 370 THR A N 1
ATOM 2622 C CA . THR A 1 370 ? -26.668 -3.492 54.297 1.00 69.38 370 THR A CA 1
ATOM 2623 C C . THR A 1 370 ? -25.467 -2.540 54.373 1.00 69.38 370 THR A C 1
ATOM 2625 O O . THR A 1 370 ? -25.577 -1.483 54.990 1.00 69.38 370 THR A O 1
ATOM 2628 N N . ALA A 1 371 ? -24.329 -2.891 53.761 1.00 68.12 371 ALA A N 1
ATOM 2629 C CA . ALA A 1 371 ? -23.092 -2.116 53.795 1.00 68.12 371 ALA A CA 1
ATOM 2630 C C . ALA A 1 371 ? -22.806 -1.465 52.432 1.00 68.12 371 ALA A C 1
ATOM 2632 O O . ALA A 1 371 ? -22.817 -2.126 51.399 1.00 68.12 371 ALA A O 1
ATOM 2633 N N . ASN A 1 372 ? -22.500 -0.166 52.436 1.00 65.19 372 ASN A N 1
ATOM 2634 C CA . ASN A 1 372 ? -22.278 0.637 51.228 1.00 65.19 372 ASN A CA 1
ATOM 2635 C C . ASN A 1 372 ? -20.854 0.478 50.641 1.00 65.19 372 ASN A C 1
ATOM 2637 O O . ASN A 1 372 ? -20.165 1.470 50.393 1.00 65.19 372 ASN A O 1
ATOM 2641 N N . THR A 1 373 ? -20.361 -0.752 50.479 1.00 63.56 373 THR A N 1
ATOM 2642 C CA . THR A 1 373 ? -18.987 -1.016 50.014 1.00 63.56 373 THR A CA 1
ATOM 2643 C C . THR A 1 373 ? -18.977 -1.812 48.710 1.00 63.56 373 THR A C 1
ATOM 2645 O O . THR A 1 373 ? -18.968 -3.036 48.719 1.00 63.56 373 THR A O 1
ATOM 2648 N N . CYS A 1 374 ? -18.882 -1.118 47.569 1.00 63.66 374 CYS A N 1
ATOM 2649 C CA . CYS A 1 374 ? -18.802 -1.707 46.213 1.00 63.66 374 CYS A CA 1
ATOM 2650 C C . CYS A 1 374 ? -17.444 -2.345 45.882 1.00 63.66 374 CYS A C 1
ATOM 2652 O O . CYS A 1 374 ? -17.098 -2.563 44.725 1.00 63.66 374 CYS A O 1
ATOM 2654 N N . SER A 1 375 ? -16.646 -2.603 46.910 1.00 60.38 375 SER A N 1
ATOM 2655 C CA . SER A 1 375 ? -15.297 -3.159 46.834 1.00 60.38 375 SER A CA 1
ATOM 2656 C C . SER A 1 375 ? -15.125 -4.376 47.750 1.00 60.38 375 SER A C 1
ATOM 2658 O O . SER A 1 375 ? -14.074 -5.014 47.717 1.00 60.38 375 SER A O 1
ATOM 2660 N N . SER A 1 376 ? -16.145 -4.738 48.540 1.00 61.62 376 SER A N 1
ATOM 2661 C CA . SER A 1 376 ? -16.123 -5.908 49.418 1.00 61.62 376 SER A CA 1
ATOM 2662 C C . SER A 1 376 ? -17.511 -6.549 49.538 1.00 61.62 376 SER A C 1
ATOM 2664 O O . SER A 1 376 ? -18.507 -5.881 49.798 1.00 61.62 376 SER A O 1
ATOM 2666 N N . GLY A 1 377 ? -17.566 -7.870 49.351 1.00 75.88 377 GLY A N 1
ATOM 2667 C CA . GLY A 1 377 ? -18.799 -8.662 49.386 1.00 75.88 377 GLY A CA 1
ATOM 2668 C C . GLY A 1 377 ? -19.064 -9.405 48.077 1.00 75.88 377 GLY A C 1
ATOM 2669 O O . GLY A 1 377 ? -18.523 -9.054 47.031 1.00 75.88 377 GLY A O 1
ATOM 2670 N N . VAL A 1 378 ? -19.886 -10.451 48.154 1.00 86.69 378 VAL A N 1
ATOM 2671 C CA . VAL A 1 378 ? -20.315 -11.242 46.992 1.00 86.69 378 VAL A CA 1
ATOM 2672 C C . VAL A 1 378 ? -21.500 -10.521 46.331 1.00 86.69 378 VAL A C 1
ATOM 2674 O O . VAL A 1 378 ? -22.487 -10.263 47.026 1.00 86.69 378 VAL A O 1
ATOM 2677 N N . PRO A 1 379 ? -21.432 -10.161 45.036 1.00 89.31 379 PRO A N 1
ATOM 2678 C CA . PRO A 1 379 ? -22.564 -9.570 44.323 1.00 89.31 379 PRO A CA 1
ATOM 2679 C C . PRO A 1 379 ? -23.757 -10.527 44.265 1.00 89.31 379 PRO A C 1
ATOM 2681 O O . PRO A 1 379 ? -23.573 -11.736 44.145 1.00 89.31 379 PRO A O 1
ATOM 2684 N N . SER A 1 380 ? -24.981 -10.000 44.284 1.00 88.94 380 SER A N 1
ATOM 2685 C CA . SER A 1 380 ? -26.188 -10.797 44.017 1.00 88.94 380 SER A CA 1
ATOM 2686 C C . SER A 1 380 ? -26.442 -10.962 42.515 1.00 88.94 380 SER A C 1
ATOM 2688 O O . SER A 1 380 ? -26.914 -12.007 42.063 1.00 88.94 380 SER A O 1
ATOM 2690 N N . LEU A 1 381 ? -26.111 -9.929 41.737 1.00 90.50 381 LEU A N 1
ATOM 2691 C CA . LEU A 1 381 ? -26.349 -9.847 40.301 1.00 90.50 381 LEU A CA 1
ATOM 2692 C C . LEU A 1 381 ? -25.279 -8.969 39.649 1.00 90.50 381 LEU A C 1
ATOM 2694 O O . LEU A 1 381 ? -24.946 -7.900 40.155 1.00 90.50 381 LEU A O 1
ATOM 2698 N N . VAL A 1 382 ? -24.782 -9.386 38.491 1.00 89.38 382 VAL A N 1
ATOM 2699 C CA . VAL A 1 382 ? -23.974 -8.547 37.605 1.00 89.38 382 VAL A CA 1
ATOM 2700 C C . VAL A 1 382 ? -24.665 -8.478 36.253 1.00 89.38 382 VAL A C 1
ATOM 2702 O O . VAL A 1 382 ? -24.819 -9.499 35.587 1.00 89.38 382 VAL A O 1
ATOM 2705 N N . SER A 1 383 ? -25.089 -7.286 35.847 1.00 88.75 383 SER A N 1
ATOM 2706 C CA . SER A 1 383 ? -25.679 -7.037 34.531 1.00 88.75 383 SER A CA 1
ATOM 2707 C C . SER A 1 383 ? -24.666 -6.321 33.653 1.00 88.75 383 SER A C 1
ATOM 2709 O O . SER A 1 383 ? -24.181 -5.252 34.010 1.00 88.75 383 SER A O 1
ATOM 2711 N N . THR A 1 384 ? -24.332 -6.899 32.510 1.00 86.38 384 THR A N 1
ATOM 2712 C CA . THR A 1 384 ? -23.259 -6.424 31.643 1.00 86.38 384 THR A CA 1
ATOM 2713 C C . THR A 1 384 ? -23.803 -6.077 30.270 1.00 86.38 384 THR A C 1
ATOM 2715 O O . THR A 1 384 ? -24.411 -6.909 29.592 1.00 86.38 384 THR A O 1
ATOM 2718 N N . VAL A 1 385 ? -23.524 -4.851 29.840 1.00 79.75 385 VAL A N 1
ATOM 2719 C CA . VAL A 1 385 ? -23.786 -4.387 28.479 1.00 79.75 385 VAL A CA 1
ATOM 2720 C C . VAL A 1 385 ? -22.498 -4.509 27.668 1.00 79.75 385 VAL A C 1
ATOM 2722 O O . VAL A 1 385 ? -21.414 -4.160 28.148 1.00 79.75 385 VAL A O 1
ATOM 2725 N N . VAL A 1 386 ? -22.622 -5.021 26.443 1.00 72.56 386 VAL A N 1
ATOM 2726 C CA . VAL A 1 386 ? -21.516 -5.100 25.484 1.00 72.56 386 VAL A CA 1
ATOM 2727 C C . VAL A 1 386 ? -21.441 -3.784 24.723 1.00 72.56 386 VAL A C 1
ATOM 2729 O O . VAL A 1 386 ? -22.445 -3.321 24.181 1.00 72.56 386 VAL A O 1
ATOM 2732 N N . ALA A 1 387 ? -20.258 -3.183 24.675 1.00 66.31 387 ALA A N 1
ATOM 2733 C CA . ALA A 1 387 ? -19.995 -2.015 23.854 1.00 66.31 387 ALA A CA 1
ATOM 2734 C C . ALA A 1 387 ? -18.676 -2.194 23.099 1.00 66.31 387 ALA A C 1
ATOM 2736 O O . ALA A 1 387 ? -17.675 -2.661 23.636 1.00 66.31 387 ALA A O 1
ATOM 2737 N N . ASN A 1 388 ? -18.644 -1.744 21.850 1.00 60.53 388 ASN A N 1
ATOM 2738 C CA . ASN A 1 388 ? -17.425 -1.742 21.037 1.00 60.53 388 ASN A CA 1
ATOM 2739 C C . ASN A 1 388 ? -16.508 -0.554 21.387 1.00 60.53 388 ASN A C 1
ATOM 2741 O O . ASN A 1 388 ? -15.612 -0.224 20.620 1.00 60.53 388 ASN A O 1
ATOM 2745 N N . VAL A 1 389 ? -16.794 0.149 22.487 1.00 59.75 389 VAL A N 1
ATOM 2746 C CA . VAL A 1 389 ? -16.301 1.494 22.764 1.00 59.75 389 VAL A CA 1
ATOM 2747 C C . VAL A 1 389 ? -15.814 1.558 24.203 1.00 59.75 389 VAL A C 1
ATOM 2749 O O . VAL A 1 389 ? -16.610 1.490 25.140 1.00 59.75 389 VAL A O 1
ATOM 2752 N N . ASP A 1 390 ? -14.513 1.744 24.378 1.00 57.91 390 ASP A N 1
ATOM 2753 C CA . ASP A 1 390 ? -13.983 2.320 25.605 1.00 57.91 390 ASP A CA 1
ATOM 2754 C C . ASP A 1 390 ? -14.070 3.848 25.476 1.00 57.91 390 ASP A C 1
ATOM 2756 O O . ASP A 1 390 ? -13.622 4.405 24.476 1.00 57.91 390 ASP A O 1
ATOM 2760 N N . THR A 1 391 ? -14.756 4.493 26.424 1.00 55.25 391 THR A N 1
ATOM 2761 C CA . THR A 1 391 ? -14.372 5.779 27.057 1.00 55.25 391 THR A CA 1
ATOM 2762 C C . THR A 1 391 ? -15.513 6.409 27.886 1.00 55.25 391 THR A C 1
ATOM 2764 O O . THR A 1 391 ? -15.540 7.624 28.077 1.00 55.25 391 THR A O 1
ATOM 2767 N N . THR A 1 392 ? -16.487 5.660 28.401 1.00 54.09 392 THR A N 1
ATOM 2768 C CA . THR A 1 392 ? -17.330 6.186 29.503 1.00 54.09 392 THR A CA 1
ATOM 2769 C C . THR A 1 392 ? -17.386 5.266 30.710 1.00 54.09 392 THR A C 1
ATOM 2771 O O . THR A 1 392 ? -17.925 5.654 31.745 1.00 54.09 392 THR A O 1
ATOM 2774 N N . CYS A 1 393 ? -16.801 4.070 30.623 1.00 66.06 393 CYS A N 1
ATOM 2775 C CA . CYS A 1 393 ? -16.795 3.164 31.752 1.00 66.06 393 CYS A CA 1
ATOM 2776 C C . CYS A 1 393 ? -15.738 3.617 32.768 1.00 66.06 393 CYS A C 1
ATOM 2778 O O . CYS A 1 393 ? -14.536 3.517 32.534 1.00 66.06 393 CYS A O 1
ATOM 2780 N N . SER A 1 394 ? -16.202 4.111 33.914 1.00 72.25 394 SER A N 1
ATOM 2781 C CA . SER A 1 394 ? -15.375 4.365 35.090 1.00 72.25 394 SER A CA 1
ATOM 2782 C C . SER A 1 394 ? -15.762 3.367 36.176 1.00 72.25 394 SER A C 1
ATOM 2784 O O . SER A 1 394 ? -16.918 3.336 36.604 1.00 72.25 394 SER A O 1
ATOM 2786 N N . THR A 1 395 ? -14.812 2.528 36.600 1.00 77.38 395 THR A N 1
ATOM 2787 C CA . THR A 1 395 ? -15.043 1.594 37.706 1.00 77.38 395 THR A CA 1
ATOM 2788 C C . THR A 1 395 ? -15.259 2.395 38.985 1.00 77.38 395 THR A C 1
ATOM 2790 O O . THR A 1 395 ? -14.392 3.165 39.400 1.00 77.38 395 THR A O 1
ATOM 2793 N N . THR A 1 396 ? -16.411 2.224 39.625 1.00 76.50 396 THR A N 1
ATOM 2794 C CA . THR A 1 396 ? -16.747 2.963 40.846 1.00 76.50 396 THR A CA 1
ATOM 2795 C C . THR A 1 396 ? -16.143 2.275 42.062 1.00 76.50 396 THR A C 1
ATOM 2797 O O . THR A 1 396 ? -16.342 1.078 42.256 1.00 76.50 396 THR A O 1
ATOM 2800 N N . SER A 1 397 ? -15.475 3.030 42.932 1.00 70.94 397 SER A N 1
ATOM 2801 C CA . SER A 1 397 ? -15.004 2.533 44.233 1.00 70.94 397 SER A CA 1
ATOM 2802 C C . SER A 1 397 ? -16.064 2.620 45.343 1.00 70.94 397 SER A C 1
ATOM 2804 O O . SER A 1 397 ? -15.953 1.919 46.348 1.00 70.94 397 SER A O 1
ATOM 2806 N N . VAL A 1 398 ? -17.105 3.442 45.152 1.00 70.44 398 VAL A N 1
ATOM 2807 C CA . VAL A 1 398 ? -18.215 3.681 46.092 1.00 70.44 398 VAL A CA 1
ATOM 2808 C C . VAL A 1 398 ? -19.539 3.374 45.393 1.00 70.44 398 VAL A C 1
ATOM 2810 O O . VAL A 1 398 ? -19.700 3.741 44.230 1.00 70.44 398 VAL A O 1
ATOM 2813 N N . CYS A 1 399 ? -20.478 2.713 46.078 1.00 73.69 399 CYS A N 1
ATOM 2814 C CA . CYS A 1 399 ? -21.778 2.417 45.478 1.00 73.69 399 CYS A CA 1
ATOM 2815 C C . CYS A 1 399 ? -22.683 3.644 45.416 1.00 73.69 399 CYS A C 1
ATOM 2817 O O . CYS A 1 399 ? -22.635 4.527 46.276 1.00 73.69 399 CYS A O 1
ATOM 2819 N N . THR A 1 400 ? -23.591 3.636 44.447 1.00 73.12 400 THR A N 1
ATOM 2820 C CA . THR A 1 400 ? -24.782 4.485 44.459 1.00 73.12 400 THR A CA 1
ATOM 2821 C C . THR A 1 400 ? -25.946 3.765 45.140 1.00 73.12 400 THR A C 1
ATOM 2823 O O . THR A 1 400 ? -26.117 2.555 44.988 1.00 73.12 400 THR A O 1
ATOM 2826 N N . GLY A 1 401 ? -26.751 4.522 45.890 1.00 66.88 401 GLY A N 1
ATOM 2827 C CA . GLY A 1 401 ? -27.933 4.028 46.603 1.00 66.88 401 GLY A CA 1
ATOM 2828 C C . GLY A 1 401 ? -27.966 4.463 48.070 1.00 66.88 401 GLY A C 1
ATOM 2829 O O . GLY A 1 401 ? -26.933 4.613 48.716 1.00 66.88 401 GLY A O 1
ATOM 2830 N N . SER A 1 402 ? -29.169 4.685 48.603 1.00 63.00 402 SER A N 1
ATOM 2831 C CA . SER A 1 402 ? -29.388 4.982 50.032 1.00 63.00 402 SER A CA 1
ATOM 2832 C C . SER A 1 402 ? -29.787 3.738 50.838 1.00 63.00 402 SER A C 1
ATOM 2834 O O . SER A 1 402 ? -29.763 3.771 52.065 1.00 63.00 402 SER A O 1
ATOM 2836 N N . ALA A 1 403 ? -30.144 2.649 50.152 1.00 64.25 403 ALA A N 1
ATOM 2837 C CA . ALA A 1 403 ? -30.483 1.338 50.698 1.00 64.25 403 ALA A CA 1
ATOM 2838 C C . ALA A 1 403 ? -30.267 0.261 49.618 1.00 64.25 403 ALA A C 1
ATOM 2840 O O . ALA A 1 403 ? -30.231 0.586 48.433 1.00 64.25 403 ALA A O 1
ATOM 2841 N N . ALA A 1 404 ? -30.157 -1.006 50.029 1.00 66.19 404 ALA A N 1
ATOM 2842 C CA . ALA A 1 404 ? -29.996 -2.138 49.117 1.00 66.19 404 ALA A CA 1
ATOM 2843 C C . ALA A 1 404 ? -31.139 -2.237 48.073 1.00 66.19 404 ALA A C 1
ATOM 2845 O O . ALA A 1 404 ? -32.306 -2.090 48.466 1.00 66.19 404 ALA A O 1
ATOM 2846 N N . PRO A 1 405 ? -30.844 -2.584 46.802 1.00 69.69 405 PRO A N 1
ATOM 2847 C CA . PRO A 1 405 ? -29.528 -2.986 46.298 1.00 69.69 405 PRO A CA 1
ATOM 2848 C C . PRO A 1 405 ? -28.601 -1.791 46.037 1.00 69.69 405 PRO A C 1
ATOM 2850 O O . PRO A 1 405 ? -28.989 -0.799 45.423 1.00 69.69 405 PRO A O 1
ATOM 2853 N N . TYR A 1 406 ? -27.356 -1.909 46.498 1.00 79.12 406 TYR A N 1
ATOM 2854 C CA . TYR A 1 406 ? -26.299 -0.962 46.157 1.00 79.12 406 TYR A CA 1
ATOM 2855 C C . TYR A 1 406 ? -25.713 -1.323 44.795 1.00 79.12 406 TYR A C 1
ATOM 2857 O O . TYR A 1 406 ? -25.453 -2.498 44.532 1.00 79.12 406 TYR A O 1
ATOM 2865 N N . THR A 1 407 ? -25.480 -0.326 43.944 1.00 82.12 407 THR A N 1
ATOM 2866 C CA . THR A 1 407 ? -24.976 -0.550 42.583 1.00 82.12 407 THR A CA 1
ATOM 2867 C C . THR A 1 407 ? -23.593 0.058 42.398 1.00 82.12 407 THR A C 1
ATOM 2869 O O . THR A 1 407 ? -23.367 1.214 42.765 1.00 82.12 407 THR A O 1
ATOM 2872 N N . GLY A 1 408 ? -22.688 -0.697 41.786 1.00 82.94 408 GLY A N 1
ATOM 2873 C CA . GLY A 1 408 ? -21.393 -0.222 41.307 1.00 82.94 408 GLY A CA 1
ATOM 2874 C C . GLY A 1 408 ? -21.211 -0.486 39.815 1.00 82.94 408 GLY A C 1
ATOM 2875 O O . GLY A 1 408 ? -21.953 -1.258 39.211 1.00 82.94 408 GLY A O 1
ATOM 2876 N N . THR A 1 409 ? -20.197 0.131 39.224 1.00 83.88 409 THR A N 1
ATOM 2877 C CA . THR A 1 409 ? -19.777 -0.090 37.839 1.00 83.88 409 THR A CA 1
ATOM 2878 C C . THR A 1 409 ? -18.418 -0.778 37.830 1.00 83.88 409 THR A C 1
ATOM 2880 O O . THR A 1 409 ? -17.505 -0.334 38.526 1.00 83.88 409 THR A O 1
ATOM 2883 N N . LYS A 1 410 ? -18.263 -1.832 37.025 1.00 83.25 410 LYS A N 1
ATOM 2884 C CA . LYS A 1 410 ? -16.985 -2.495 36.736 1.00 83.25 410 LYS A CA 1
ATOM 2885 C C . LYS A 1 410 ? -16.743 -2.539 35.230 1.00 83.25 410 LYS A C 1
ATOM 2887 O O . LYS A 1 410 ? -17.593 -3.001 34.468 1.00 83.25 410 LYS A O 1
ATOM 2892 N N . CYS A 1 411 ? -15.563 -2.086 34.828 1.00 81.94 411 CYS A N 1
ATOM 2893 C CA . CYS A 1 411 ? -15.107 -2.091 33.443 1.00 81.94 411 CYS A CA 1
ATOM 2894 C C . CYS A 1 411 ? -14.186 -3.285 33.210 1.00 81.94 411 CYS A C 1
ATOM 2896 O O . CYS A 1 411 ? -13.271 -3.520 33.999 1.00 81.94 411 CYS A O 1
ATOM 2898 N N . SER A 1 412 ? -14.437 -4.042 32.148 1.00 76.50 412 SER A N 1
ATOM 2899 C CA . SER A 1 412 ? -13.699 -5.270 31.819 1.00 76.50 412 SER A CA 1
ATOM 2900 C C . SER A 1 412 ? -13.624 -5.456 30.306 1.00 76.50 412 SER A C 1
ATOM 2902 O O . SER A 1 412 ? -14.390 -4.833 29.570 1.00 76.50 412 SER A O 1
ATOM 2904 N N . SER A 1 413 ? -12.722 -6.308 29.824 1.00 77.19 413 SER A N 1
ATOM 2905 C CA . SER A 1 413 ? -12.797 -6.819 28.453 1.00 77.19 413 SER A CA 1
ATOM 2906 C C . SER A 1 413 ? -13.593 -8.123 28.436 1.00 77.19 413 SER A C 1
ATOM 2908 O O . SER A 1 413 ? -13.684 -8.825 29.446 1.00 77.19 413 SER A O 1
ATOM 2910 N N . ALA A 1 414 ? -14.127 -8.506 27.277 1.00 76.81 414 ALA A N 1
ATOM 2911 C CA . ALA A 1 414 ? -14.739 -9.828 27.124 1.00 76.81 414 ALA A CA 1
ATOM 2912 C C . ALA A 1 414 ? -13.765 -10.965 27.476 1.00 76.81 414 ALA A C 1
ATOM 2914 O O . ALA A 1 414 ? -14.169 -11.954 28.081 1.00 76.81 414 ALA A O 1
ATOM 2915 N N . SER A 1 415 ? -12.471 -10.783 27.192 1.00 76.56 415 SER A N 1
ATOM 2916 C CA . SER A 1 415 ? -11.426 -11.751 27.537 1.00 76.56 415 SER A CA 1
ATOM 2917 C C . SER A 1 415 ? -11.148 -11.867 29.040 1.00 76.56 415 SER A C 1
ATOM 2919 O O . SER A 1 415 ? -10.750 -12.941 29.488 1.00 76.56 415 SER A O 1
ATOM 2921 N N . SER A 1 416 ? -11.355 -10.808 29.835 1.00 81.69 416 SER A N 1
ATOM 2922 C CA . SER A 1 416 ? -11.137 -10.839 31.289 1.00 81.69 416 SER A CA 1
ATOM 2923 C C . SER A 1 416 ? -12.386 -11.218 32.084 1.00 81.69 416 SER A C 1
ATOM 2925 O O . SER A 1 416 ? -12.261 -11.585 33.252 1.00 81.69 416 SER A O 1
ATOM 2927 N N . TYR A 1 417 ? -13.572 -11.183 31.466 1.00 86.19 417 TYR A N 1
ATOM 2928 C CA . TYR A 1 417 ? -14.861 -11.308 32.153 1.00 86.19 417 TYR A CA 1
ATOM 2929 C C . TYR A 1 417 ? -14.969 -12.529 33.072 1.00 86.19 417 TYR A C 1
ATOM 2931 O O . TYR A 1 417 ? -15.418 -12.413 34.210 1.00 86.19 417 TYR A O 1
ATOM 2939 N N . LEU A 1 418 ? -14.535 -13.705 32.607 1.00 87.31 418 LEU A N 1
ATOM 2940 C CA . LEU A 1 418 ? -14.598 -14.934 33.405 1.00 87.31 418 LEU A CA 1
ATOM 2941 C C . LEU A 1 418 ? -13.738 -14.835 34.671 1.00 87.31 418 LEU A C 1
ATOM 2943 O O . LEU A 1 418 ? -14.205 -15.148 35.764 1.00 87.31 418 LEU A O 1
ATOM 2947 N N . THR A 1 419 ? -12.508 -14.338 34.541 1.00 88.75 419 THR A N 1
ATOM 2948 C CA . THR A 1 419 ? -11.605 -14.100 35.676 1.00 88.75 419 THR A CA 1
ATOM 2949 C C . THR A 1 419 ? -12.157 -13.018 36.605 1.00 88.75 419 THR A C 1
ATOM 2951 O O . THR A 1 419 ? -12.073 -13.131 37.832 1.00 88.75 419 THR A O 1
ATOM 2954 N N . ASP A 1 420 ? -12.774 -11.986 36.032 1.00 88.12 420 ASP A N 1
ATOM 2955 C CA . ASP A 1 420 ? -13.411 -10.901 36.765 1.00 88.12 420 ASP A CA 1
ATOM 2956 C C . ASP A 1 420 ? -14.590 -11.379 37.614 1.00 88.12 420 ASP A C 1
ATOM 2958 O O . ASP A 1 420 ? -14.720 -10.930 38.757 1.00 88.12 420 ASP A O 1
ATOM 2962 N N . MET A 1 421 ? -15.423 -12.279 37.083 1.00 90.94 421 MET A N 1
ATOM 2963 C CA . MET A 1 421 ? -16.539 -12.886 37.813 1.00 90.94 421 MET A CA 1
ATOM 2964 C C . MET A 1 421 ? -16.043 -13.898 38.845 1.00 90.94 421 MET A C 1
ATOM 2966 O O . MET A 1 421 ? -16.482 -13.846 39.990 1.00 90.94 421 MET A O 1
ATOM 2970 N N . ALA A 1 422 ? -15.063 -14.742 38.514 1.00 90.19 422 ALA A N 1
ATOM 2971 C CA . ALA A 1 422 ? -14.454 -15.651 39.487 1.00 90.19 422 ALA A CA 1
ATOM 2972 C C . ALA A 1 422 ? -13.881 -14.894 40.699 1.00 90.19 422 ALA A C 1
ATOM 2974 O O . ALA A 1 422 ? -14.041 -15.322 41.839 1.00 90.19 422 ALA A O 1
ATOM 2975 N N . THR A 1 423 ? -13.280 -13.725 40.467 1.00 89.44 423 THR A N 1
ATOM 2976 C CA . THR A 1 423 ? -12.794 -12.853 41.545 1.00 89.44 423 THR A CA 1
ATOM 2977 C C . THR A 1 423 ? -13.947 -12.232 42.337 1.00 89.44 423 THR A C 1
ATOM 2979 O O . THR A 1 423 ? -13.907 -12.222 43.565 1.00 89.44 423 THR A O 1
ATOM 2982 N N . ALA A 1 424 ? -14.981 -11.729 41.654 1.00 88.12 424 ALA A N 1
ATOM 2983 C CA . ALA A 1 424 ? -16.115 -11.057 42.292 1.00 88.12 424 ALA A CA 1
ATOM 2984 C C . ALA A 1 424 ? -16.964 -12.004 43.159 1.00 88.12 424 ALA A C 1
ATOM 2986 O O . ALA A 1 424 ? -17.389 -11.627 44.248 1.00 88.12 424 ALA A O 1
ATOM 2987 N N . PHE A 1 425 ? -17.190 -13.235 42.696 1.00 90.12 425 PHE A N 1
ATOM 2988 C CA . PHE A 1 425 ? -17.981 -14.241 43.409 1.00 90.12 425 PHE A CA 1
ATOM 2989 C C . PHE A 1 425 ? -17.138 -15.123 44.345 1.00 90.12 425 PHE A C 1
ATOM 2991 O O . PHE A 1 425 ? -17.683 -15.759 45.252 1.00 90.12 425 PHE A O 1
ATOM 2998 N N . SER A 1 426 ? -15.810 -15.109 44.189 1.00 89.44 426 SER A N 1
ATOM 2999 C CA . SER A 1 426 ? -14.863 -15.886 44.991 1.00 89.44 426 SER A CA 1
ATOM 3000 C C . SER A 1 426 ? -15.231 -17.381 45.000 1.00 89.44 426 SER A C 1
ATOM 3002 O O . SER A 1 426 ? -15.348 -17.993 43.943 1.00 89.44 426 SER A O 1
ATOM 3004 N N . SER A 1 427 ? -15.420 -17.986 46.174 1.00 90.88 427 SER A N 1
ATOM 3005 C CA . SER A 1 427 ? -15.840 -19.383 46.334 1.00 90.88 427 SER A CA 1
ATOM 3006 C C . SER A 1 427 ? -17.349 -19.613 46.183 1.00 90.88 427 SER A C 1
ATOM 3008 O O . SER A 1 427 ? -17.801 -20.753 46.298 1.00 90.88 427 SER A O 1
ATOM 3010 N N . SER A 1 428 ? -18.140 -18.562 45.951 1.00 91.88 428 SER A N 1
ATOM 3011 C CA . SER A 1 428 ? -19.595 -18.683 45.833 1.00 91.88 428 SER A CA 1
ATOM 3012 C C . SER A 1 428 ? -19.985 -19.228 44.458 1.00 91.88 428 SER A C 1
ATOM 3014 O O . SER A 1 428 ? -19.426 -18.784 43.454 1.00 91.88 428 SER A O 1
ATOM 3016 N N . PRO A 1 429 ? -20.957 -20.150 44.370 1.00 94.38 429 PRO A N 1
ATOM 3017 C CA . PRO A 1 429 ? -21.469 -20.615 43.086 1.00 94.38 429 PRO A CA 1
ATOM 3018 C C . PRO A 1 429 ? -22.217 -19.488 42.360 1.00 94.38 429 PRO A C 1
ATOM 3020 O O . PRO A 1 429 ? -22.984 -18.745 42.971 1.00 94.38 429 PRO A O 1
ATOM 3023 N N . TYR A 1 430 ? -22.030 -19.382 41.046 1.00 94.69 430 TYR A N 1
ATOM 3024 C CA . TYR A 1 430 ? -22.711 -18.401 40.199 1.00 94.69 430 TYR A CA 1
ATOM 3025 C C . TYR A 1 430 ? -23.033 -18.987 38.821 1.00 94.69 430 TYR A C 1
ATOM 3027 O O . TYR A 1 430 ? -22.431 -19.971 38.391 1.00 94.69 430 TYR A O 1
ATOM 3035 N N . VAL A 1 431 ? -23.991 -18.376 38.124 1.00 94.12 431 VAL A N 1
ATOM 3036 C CA . VAL A 1 431 ? -24.404 -18.758 36.765 1.00 94.12 431 VAL A CA 1
ATOM 3037 C C . VAL A 1 431 ? -24.236 -17.566 35.837 1.00 94.12 431 VAL A C 1
ATOM 3039 O O . VAL A 1 431 ? -24.769 -16.495 36.118 1.00 94.12 431 VAL A O 1
ATOM 3042 N N . ILE A 1 432 ? -23.535 -17.761 34.719 1.00 93.25 432 ILE A N 1
ATOM 3043 C CA . ILE A 1 432 ? -23.386 -16.759 33.657 1.00 93.25 432 ILE A CA 1
ATOM 3044 C C . ILE A 1 432 ? -24.391 -17.059 32.543 1.00 93.25 432 ILE A C 1
ATOM 3046 O O . ILE A 1 432 ? -24.428 -18.164 32.005 1.00 93.25 432 ILE A O 1
ATOM 3050 N N . VAL A 1 433 ? -25.174 -16.054 32.167 1.00 91.75 433 VAL A N 1
ATOM 3051 C CA . VAL A 1 433 ? -26.110 -16.083 31.043 1.00 91.75 433 VAL A CA 1
ATOM 3052 C C . VAL A 1 433 ? -25.622 -15.103 29.983 1.00 91.75 433 VAL A C 1
ATOM 3054 O O . VAL A 1 433 ? -25.670 -13.891 30.178 1.00 91.75 433 VAL A O 1
ATOM 3057 N N . GLN A 1 434 ? -25.165 -15.622 28.848 1.00 90.25 434 GLN A N 1
ATOM 3058 C CA . GLN A 1 434 ? -24.794 -14.818 27.684 1.00 90.25 434 GLN A CA 1
ATOM 3059 C C . GLN A 1 434 ? -25.992 -14.683 26.742 1.00 90.25 434 GLN A C 1
ATOM 3061 O O . GLN A 1 434 ? -26.645 -15.670 26.398 1.00 90.25 434 GLN A O 1
ATOM 3066 N N . LYS A 1 435 ? -26.292 -13.452 26.328 1.00 89.25 435 LYS A N 1
ATOM 3067 C CA . LYS A 1 435 ? -27.290 -13.145 25.301 1.00 89.25 435 LYS A CA 1
ATOM 3068 C C . LYS A 1 435 ? -26.575 -12.787 24.009 1.00 89.25 435 LYS A C 1
ATOM 3070 O O . LYS A 1 435 ? -25.610 -12.029 24.028 1.00 89.25 435 LYS A O 1
ATOM 3075 N N . TYR A 1 436 ? -27.088 -13.308 22.903 1.00 86.19 436 TYR A N 1
ATOM 3076 C CA . TYR A 1 436 ? -26.588 -13.038 21.560 1.00 86.19 436 TYR A CA 1
ATOM 3077 C C . TYR A 1 436 ? -27.680 -12.380 20.714 1.00 86.19 436 TYR A C 1
ATOM 3079 O O . TYR A 1 436 ? -28.870 -12.473 21.037 1.00 86.19 436 TYR A O 1
ATOM 3087 N N . ASN A 1 437 ? -27.288 -11.688 19.648 1.00 81.75 437 ASN A N 1
ATOM 3088 C CA . ASN A 1 437 ? -28.222 -11.089 18.699 1.00 81.75 437 ASN A CA 1
ATOM 3089 C C . ASN A 1 437 ? -29.151 -12.153 18.093 1.00 81.75 437 ASN A C 1
ATOM 3091 O O . ASN A 1 437 ? -28.732 -13.256 17.739 1.00 81.75 437 ASN A O 1
ATOM 3095 N N . ALA A 1 438 ? -30.438 -11.823 17.976 1.00 85.31 438 ALA A N 1
ATOM 3096 C CA . ALA A 1 438 ? -31.445 -12.766 17.501 1.00 85.31 438 ALA A CA 1
ATOM 3097 C C . ALA A 1 438 ? -31.135 -13.258 16.075 1.00 85.31 438 ALA A C 1
ATOM 3099 O O . ALA A 1 438 ? -30.811 -12.470 15.188 1.00 85.31 438 ALA A O 1
ATOM 3100 N N . GLY A 1 439 ? -31.258 -14.571 15.855 1.00 79.44 439 GLY A N 1
ATOM 3101 C CA . GLY A 1 439 ? -31.000 -15.201 14.554 1.00 79.44 439 GLY A CA 1
ATOM 3102 C C . GLY A 1 439 ? -29.518 -15.369 14.202 1.00 79.44 439 GLY A C 1
ATOM 3103 O O . GLY A 1 439 ? -29.207 -15.715 13.064 1.00 79.44 439 GLY A O 1
ATOM 3104 N N . LYS A 1 440 ? -28.607 -15.128 15.151 1.00 79.88 440 LYS A N 1
ATOM 3105 C CA . LYS A 1 440 ? -27.159 -15.282 14.976 1.00 79.88 440 LYS A CA 1
ATOM 3106 C C . LYS A 1 440 ? -26.630 -16.490 15.745 1.00 79.88 440 LYS A C 1
ATOM 3108 O O . LYS A 1 440 ? -27.249 -16.948 16.704 1.00 79.88 440 LYS A O 1
ATOM 3113 N N . SER A 1 441 ? -25.492 -17.023 15.305 1.00 78.69 441 SER A N 1
ATOM 3114 C CA . SER A 1 441 ? -24.757 -18.036 16.064 1.00 78.69 441 SER A CA 1
ATOM 3115 C C . SER A 1 441 ? -24.217 -17.435 17.366 1.00 78.69 441 SER A C 1
ATOM 3117 O O . SER A 1 441 ? -23.967 -16.233 17.444 1.00 78.69 441 SER A O 1
ATOM 3119 N N . CYS A 1 442 ? -24.017 -18.274 18.387 1.00 82.12 442 CYS A N 1
ATOM 3120 C CA . CYS A 1 442 ? -23.411 -17.883 19.664 1.00 82.12 442 CYS A CA 1
ATOM 3121 C C . CYS A 1 442 ? -21.899 -17.624 19.511 1.00 82.12 442 CYS A C 1
ATOM 3123 O O . CYS A 1 442 ? -21.078 -18.358 20.056 1.00 82.12 442 CYS A O 1
ATOM 3125 N N . ALA A 1 443 ? -21.534 -16.625 18.711 1.00 74.38 443 ALA A N 1
ATOM 3126 C CA . ALA A 1 443 ? -20.170 -16.154 18.512 1.00 74.38 443 ALA A CA 1
ATOM 3127 C C . ALA A 1 443 ? -19.948 -14.853 19.293 1.00 74.38 443 ALA A C 1
ATOM 3129 O O . ALA A 1 443 ? -20.866 -14.043 19.412 1.00 74.38 443 ALA A O 1
ATOM 3130 N N . ASP A 1 444 ? -18.727 -14.616 19.778 1.00 69.31 444 ASP A N 1
ATOM 3131 C CA . ASP A 1 444 ? -18.393 -13.434 20.593 1.00 69.31 444 ASP A CA 1
ATOM 3132 C C . ASP A 1 444 ? -18.788 -12.115 19.916 1.00 69.31 444 ASP A C 1
ATOM 3134 O O . ASP A 1 444 ? -19.318 -11.218 20.563 1.00 69.31 444 ASP A O 1
ATOM 3138 N N . ALA A 1 445 ? -18.622 -12.026 18.592 1.00 67.19 445 ALA A N 1
ATOM 3139 C CA . ALA A 1 445 ? -18.992 -10.858 17.790 1.00 67.19 445 ALA A CA 1
ATOM 3140 C C . ALA A 1 445 ? -20.499 -10.522 17.802 1.00 67.19 445 ALA A C 1
ATOM 3142 O O . ALA A 1 445 ? -20.889 -9.430 17.382 1.00 67.19 445 ALA A O 1
ATOM 3143 N N . GLU A 1 446 ? -21.333 -11.459 18.250 1.00 77.00 446 GLU A N 1
ATOM 3144 C CA . GLU A 1 446 ? -22.790 -11.347 18.321 1.00 77.00 446 GLU A CA 1
ATOM 3145 C C . GLU A 1 446 ? -23.291 -11.252 19.765 1.00 77.00 446 GLU A C 1
ATOM 3147 O O . GLU A 1 446 ? -24.501 -11.223 19.992 1.00 77.00 446 GLU A O 1
ATOM 3152 N N . LEU A 1 447 ? -22.380 -11.210 20.742 1.00 80.31 447 LEU A N 1
ATOM 3153 C CA . LEU A 1 447 ? -22.712 -11.040 22.148 1.00 80.31 447 LEU A CA 1
ATOM 3154 C C . LEU A 1 447 ? -23.385 -9.675 22.352 1.00 80.31 447 LEU A C 1
ATOM 3156 O O . LEU A 1 447 ? -22.810 -8.629 22.057 1.00 80.31 447 LEU A O 1
ATOM 3160 N N . SER A 1 448 ? -24.614 -9.686 22.860 1.00 81.88 448 SER A N 1
ATOM 3161 C CA . SER A 1 448 ? -25.447 -8.495 23.070 1.00 81.88 448 SER A CA 1
ATOM 3162 C C . SER A 1 448 ? -25.604 -8.128 24.545 1.00 81.88 448 SER A C 1
ATOM 3164 O O . SER A 1 448 ? -25.953 -6.995 24.877 1.00 81.88 448 SER A O 1
ATOM 3166 N N . GLY A 1 449 ? -25.312 -9.059 25.452 1.00 87.06 449 GLY A N 1
ATOM 3167 C CA . GLY A 1 449 ? -25.313 -8.814 26.888 1.00 87.06 449 GLY A CA 1
ATOM 3168 C C . GLY A 1 449 ? -24.855 -10.030 27.675 1.00 87.06 449 GLY A C 1
ATOM 3169 O O . GLY A 1 449 ? -24.895 -11.159 27.183 1.00 87.06 449 GLY A O 1
ATOM 3170 N N . ILE A 1 450 ? -24.445 -9.804 28.919 1.00 90.62 450 ILE A N 1
ATOM 3171 C CA . ILE A 1 450 ? -24.138 -10.875 29.867 1.00 90.62 450 ILE A CA 1
ATOM 3172 C C . ILE A 1 450 ? -24.869 -10.583 31.171 1.00 90.62 450 ILE A C 1
ATOM 3174 O O . ILE A 1 450 ? -24.992 -9.433 31.586 1.00 90.62 450 ILE A O 1
ATOM 3178 N N . THR A 1 451 ? -25.384 -11.610 31.825 1.00 91.94 451 THR A N 1
ATOM 3179 C CA . THR A 1 451 ? -25.929 -11.487 33.172 1.00 91.94 451 THR A CA 1
ATOM 3180 C C . THR A 1 451 ? -25.389 -12.612 34.034 1.00 91.94 451 THR A C 1
ATOM 3182 O O . THR A 1 451 ? -25.548 -13.777 33.683 1.00 91.94 451 THR A O 1
ATOM 3185 N N . THR A 1 452 ? -24.749 -12.275 35.149 1.00 93.12 452 THR A N 1
ATOM 3186 C CA . THR A 1 452 ? -24.205 -13.247 36.100 1.00 93.12 452 THR A CA 1
ATOM 3187 C C . THR A 1 452 ? -24.993 -13.197 37.401 1.00 93.12 452 THR A C 1
ATOM 3189 O O . THR A 1 452 ? -25.137 -12.131 37.997 1.00 93.12 452 THR A O 1
ATOM 3192 N N . TYR A 1 453 ? -25.506 -14.342 37.839 1.00 92.69 453 TYR A N 1
ATOM 3193 C CA . TYR A 1 453 ? -26.355 -14.483 39.021 1.00 92.69 453 TYR A CA 1
ATOM 3194 C C . TYR A 1 453 ? -25.627 -15.241 40.127 1.00 92.69 453 TYR A C 1
ATOM 3196 O O . TYR A 1 453 ? -25.014 -16.275 39.852 1.00 92.69 453 TYR A O 1
ATOM 3204 N N . LEU A 1 454 ? -25.760 -14.783 41.374 1.00 93.44 454 LEU A N 1
ATOM 3205 C CA . LEU A 1 454 ? -25.412 -15.593 42.541 1.00 93.44 454 LEU A CA 1
ATOM 3206 C C . LEU A 1 454 ? -26.346 -16.811 42.617 1.00 93.44 454 LEU A C 1
ATOM 3208 O O . LEU A 1 454 ? -27.564 -16.670 42.519 1.00 93.44 454 LEU A O 1
ATOM 3212 N N . ALA A 1 455 ? -25.784 -18.007 42.782 1.00 92.75 455 ALA A N 1
ATOM 3213 C CA . ALA A 1 455 ? -26.524 -19.269 42.768 1.00 92.75 455 ALA A CA 1
ATOM 3214 C C . ALA A 1 455 ? -26.531 -19.941 44.152 1.00 92.75 455 ALA A C 1
ATOM 3216 O O . ALA A 1 455 ? -26.175 -21.109 44.292 1.00 92.75 455 ALA A O 1
ATOM 3217 N N . ASP A 1 456 ? -26.921 -19.197 45.189 1.00 91.44 456 ASP A N 1
ATOM 3218 C CA . ASP A 1 456 ? -26.908 -19.654 46.588 1.00 91.44 456 ASP A CA 1
ATOM 3219 C C . ASP A 1 456 ? -28.267 -20.193 47.091 1.00 91.44 456 ASP A C 1
ATOM 3221 O O . ASP A 1 456 ? -28.394 -20.595 48.250 1.00 91.44 456 ASP A O 1
ATOM 3225 N N . GLY A 1 457 ? -29.285 -20.207 46.224 1.00 89.75 457 GLY A N 1
ATOM 3226 C CA . GLY A 1 457 ? -30.640 -20.665 46.537 1.00 89.75 457 GLY A CA 1
ATOM 3227 C C . GLY A 1 457 ? -31.492 -19.665 47.327 1.00 89.75 457 GLY A C 1
ATOM 3228 O O . GLY A 1 457 ? -32.590 -20.029 47.755 1.00 89.75 457 GLY A O 1
ATOM 3229 N N . LYS A 1 458 ? -31.026 -18.426 47.533 1.00 88.38 458 LYS A N 1
ATOM 3230 C CA . LYS A 1 458 ? -31.775 -17.376 48.234 1.00 88.38 458 LYS A CA 1
ATOM 3231 C C . LYS A 1 458 ? -32.456 -16.410 47.270 1.00 88.38 458 LYS A C 1
ATOM 3233 O O . LYS A 1 458 ? -32.124 -16.300 46.093 1.00 88.38 458 LYS A O 1
ATOM 3238 N N . CYS A 1 459 ? -33.445 -15.698 47.803 1.00 85.88 459 CYS A N 1
ATOM 3239 C CA . CYS A 1 459 ? -34.063 -14.574 47.114 1.00 85.88 459 CYS A CA 1
ATOM 3240 C C . CYS A 1 459 ? -33.185 -13.331 47.292 1.00 85.88 459 CYS A C 1
ATOM 3242 O O . CYS A 1 459 ? -32.843 -12.993 48.427 1.00 85.88 459 CYS A O 1
ATOM 3244 N N . HIS A 1 460 ? -32.868 -12.658 46.187 1.00 84.06 460 HIS A N 1
ATOM 3245 C CA . HIS A 1 460 ? -32.087 -11.426 46.172 1.00 84.06 460 HIS A CA 1
ATOM 3246 C C . HIS A 1 460 ? -32.876 -10.270 45.571 1.00 84.06 460 HIS A C 1
ATOM 3248 O O . HIS A 1 460 ? -33.655 -10.456 44.633 1.00 84.06 460 HIS A O 1
ATOM 3254 N N . LYS A 1 461 ? -32.636 -9.062 46.080 1.00 79.25 461 LYS A N 1
ATOM 3255 C CA . LYS A 1 461 ? -33.148 -7.829 45.468 1.00 79.25 461 LYS A CA 1
ATOM 3256 C C . LYS A 1 461 ? -32.383 -7.530 44.174 1.00 79.25 461 LYS A C 1
ATOM 3258 O O . LYS A 1 461 ? -31.152 -7.590 44.165 1.00 79.25 461 LYS A O 1
ATOM 3263 N N . THR A 1 462 ? -33.112 -7.206 43.107 1.00 67.31 462 THR A N 1
ATOM 3264 C CA . THR A 1 462 ? -32.566 -6.864 41.780 1.00 67.31 462 THR A CA 1
ATOM 3265 C C . THR A 1 462 ? -32.743 -5.403 41.448 1.00 67.31 462 THR A C 1
ATOM 3267 O O . THR A 1 462 ? -33.874 -4.912 41.677 1.00 67.31 462 THR A O 1
#

Sequence (462 aa):
MKPFRLRSLGVAAFFLAAADTTQAAPIDLEATVVYTASGDCGASTGTPVLVTAVPPSSSCATSVLCTETPASSSLFPATVCSTTDGTANGAFINTKLPAIFGSSPYVVVEAYTIGLNCSAATDITTITAYLADGKCHKTDTSKSYRATRSADNSATIKTYTNAVCSTGVVVSTVSAADGTSNACATDTKVYGAGTTPLYLTSTVNYDTSANTCKSGLPSFVATTVVAVDVCSATTTCTGQAAPYSGTSCSSTLTYKDDIAAAFGVNPYVIMETYTAGKSCADAELSGITTYLADGKCHKTDTAKSYRAARKADGSATVQSYTDAVCGTSGTVFTVNAADGTAHACVSDTKVYGDNTTPLYLTSTVNYDTTANTCSSGVPSLVSTVVANVDTTCSTTSVCTGSAAPYTGTKCSSASSYLTDMATAFSSSPYVIVQKYNAGKSCADAELSGITTYLADGKCHKT

Secondary structure (DSSP, 8-state):
----------------------PPPPPEEEEEEEESSGGGTT-TTPPPSEEEEE--SS----B-----SSTTS--EEEEEEEES--STTSHIIIIIHHHHHTTS-EEEEEEE-TTSTT--GGGEEEEEEEE-BSS-EESSSS-EEEEEE-TTS-EEEEEESSTTS-SS-EEEEE-HHHHHHT-EETTEEEEEES-PPPEEEEEEEESS-GGGGTSSPPSEEEEEEE-TTT----SS-B-SSSSEEEEEEEETTTHHHHHHHHHTTS-EEEEEEE-TTSTT-GGGEEEEEEEE-BSS-EESSSS-EEEEEE-TTS-EEEEEESSTTS-SEEEEEEE-HHHHHHT--BTTEEEEEES-PPPEEEEEEEE-SSS--TTSS--SEEEEEEES--SS----SS-B-SSSSEEEEEEEETTTHHHHHHHHHTTS-EEEEEEE-TTS-S-GGGEEEEEEEE-SSS----

Solvent-accessible surface area (backbone atoms only — not comparable to full-atom values): 24614 Å² total; per-residue (Å²): 134,89,81,91,79,91,78,78,84,81,81,77,81,75,79,75,77,73,75,79,74,71,74,57,73,66,35,55,33,36,27,43,38,27,22,71,46,59,80,33,49,83,42,100,77,40,68,45,56,36,34,44,29,30,63,55,95,61,88,71,70,71,38,59,71,41,54,59,52,56,80,92,40,62,25,19,39,29,36,46,65,46,82,27,30,66,36,88,88,15,55,45,52,71,47,46,46,46,68,52,37,54,87,54,19,32,39,34,37,40,35,29,46,85,91,48,59,60,72,48,52,85,41,49,58,37,37,39,37,36,42,6,65,52,51,76,41,63,81,41,73,48,22,13,32,30,19,38,28,41,89,66,39,22,34,39,40,36,38,20,66,26,50,76,60,80,43,69,76,45,81,50,75,38,51,38,64,36,22,67,68,52,41,66,56,94,15,28,31,45,32,68,47,60,51,36,61,54,25,31,35,28,47,37,26,19,75,57,73,55,66,36,58,74,75,45,66,56,44,28,34,48,30,37,65,46,64,72,88,71,58,71,60,47,83,49,49,43,73,97,55,66,44,21,36,24,36,45,62,52,26,71,81,46,43,68,60,55,48,48,64,48,44,57,88,49,19,32,38,39,38,40,35,25,44,84,92,48,73,50,40,78,93,38,55,55,32,37,39,36,38,40,6,60,18,37,76,36,45,80,42,89,51,24,13,32,30,19,36,30,42,88,63,33,22,33,39,38,38,36,18,71,29,51,77,60,79,44,81,53,60,73,47,76,44,52,38,68,40,17,63,65,51,37,68,53,93,20,28,31,40,35,68,46,60,50,33,63,49,28,30,45,26,43,38,29,29,67,45,96,65,84,46,53,79,65,75,64,48,44,37,33,47,28,44,57,36,66,51,58,84,79,75,64,62,37,75,57,39,51,70,96,56,65,53,29,38,24,36,45,61,43,40,64,89,45,42,66,63,54,48,47,62,47,40,54,92,53,57,65,47,79,47,80,40,52,46,87,99,58,68,98,42,80,96,33,50,56,30,39,39,37,36,53,58,81,86,71,93,72,68,127

pLDDT: mean 84.68, std 14.49, r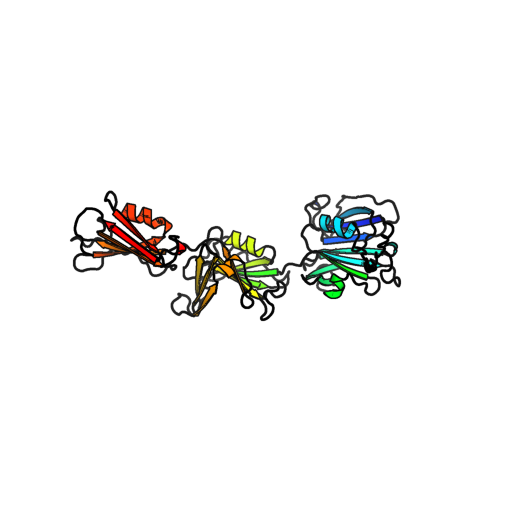ange [32.38, 98.5]

Radius of gyration: 33.31 Å; Cα contacts (8 Å, |Δi|>4): 1141; chains: 1; bounding box: 74×73×103 Å